Protein 5VJ4 (pdb70)

Sequence (540 aa):
EEALAYLNETVIDPKLIALLDDFGVSRSGRKAISYIQGNLTSDVIYDRLNKLGADVVIEKIIKPTVSLLKTKGEALKIIEDPTNEGVKTRLQNCKRYDGLVKGIGYDFFHGSIGTDRFAQAVVYYAPRFRKFKEIVKNPRVDDIYGWLDADDRATINEIGKIVINATYDKDKFNNVLNSVGVYYVVRIDIYRGVKIEHDEALNAITTVPDGVVKQDLQARLNRFKGEYYSNIRGTFKGFTDGLHFQITDGDKYRNYFIILKFDAQAARVAKEALAYLNETVIDPKLIALLDDFGVSRSGRKAISYIQGNLTSDVIYDRLNKLGADVVIEKIIKPTVSLLKTKGEALKIIEDPTNEGVKTRLQNCKRYDGLVKGIGYDFFHGSIGTDRFAQAVVYYAPRFRKFKEIVKNPRVDDIYGWLDADDRATINEIGKIVINATYDKDKFNNVLNSVGVYYVVRIDIYRGVKIEHDEALNAITTVPDGVVKQDLQARLNRFKGEYYSNIRGTFKGFTDGLHFQITDGDKYRNYFIILKFDAQAARVA

Nearest PDB structures (foldseek):
  5vj4-assembly1_B  TM=9.988E-01  e=1.035E-30  Borrelia turicatae 91E135
  7rkc-assembly1_B  TM=2.517E-01  e=3.441E-01  synthetic construct
  7unh-assembly1_A  TM=2.401E-01  e=4.662E-01  synthetic construct
  5fgl-assembly1_A  TM=1.934E-01  e=4.646E+00  Pseudomonas putida S16
  5vj4-assembly1_B  TM=1.004E+00  e=4.367E-34  Borrelia turicatae 91E135

Foldseek 3Di:
DVLCVVQPDFDDDDVLVVVCVVLVQDPLLRSLCRLLCPPPDSVLQCVQVVVPGNVLCVPQPRVLSSVLSSLLSVLVVLLPPPLLVVCNVVLVVCVLLSVVLNVLSVCDSVVVDDSVLNSVLNNLCSQLSNLSVVCSVPVVCLALVSRDDPVLVVLLVVLCVLADDPPRHPVLLRVLDSVLHNSQSVVSSLVVLLVVLLVLLVVLLVLQPPDDCSVVLVVLSVVLVVQQSVQQNVQSVCCSVVNDNHGTCRSVSSVSSNVSSVVSNVNSVVD/DPLPVQPFFDPDVLLVVVCVVLPDDSLQRSLLRQLCPPPDSVLSVVLPVVDHSVLCCVLPRVLSSLQSVLLSVLVVVLVPPVCVVCNVVSVVCVLLSVVLSVLSVCVSVPVDDSNLNSVLSNLCSVLSVLNVVCSVPVVCLAQCSRDDVVLVVLVVVLCVLADDDVHHPVLSSVLDSQVHNSQSVCSSLVVLLVVLLVLLVVLLVLADPDDCSVVLVVLSVVLVVQQSVQSNVQSVCCSVVNDNHHGCRSVSSVSSNVSSVVSNVNSVD

InterPro domains:
  IPR060833 Lipoprotein BTA121, duplicated domain [NF047534] (307-430)

Radius of gyration: 26.78 Å; Cα contacts (8 Å, |Δi|>4): 601; chains: 2; bounding box: 70×75×67 Å

Secondary structure (DSSP, 8-state):
--TTTT-------HHHHHHHHHHT--HHHHHHHHHHHTTS-HHHHHHHHHTT-HHHIIIIIIHHHHHHHHHHHHHHHHHHSGGGHHHHHHHH--HHHHHHHHHHHHHHHTTSS-HHHHHHHHGGGHHHHHTHHHHHHSTT---GGGT--HHHHHHHHHHHHHH--SSS-HHHHHHHHHHHHHHHHH--HHHHHHHHHHHHHHHHHHHSPSSTTHHHHHHHHHHHHHHHHHHHHHHHHHHHTTS-S----HHHHHHHHHHHHHHHHHHHHH-/---TT-------HHHHHHHHHHT--HHHHHHHHHHHTTS-HHHHHHHHHHS-HHHHIIIIIHHHHHHHHHHHHHHHHHHSGGGHHHHHHHH--HHHHHHHHHHHHHHHTTSS-HHHHHHHHGGGHHHHHHHHHHHHSTT---SGGG--HHHHHHHHHHHHHH--SSS-HHHHHHHHHHH-HHHHH--HHHHHHHHHHHHHHHHHHHSPSSTTHHHHHHHHHHHHHHHHHHHHHHHHHHHHTS-S----HHHHHHHHHHHHHHHHHHHH-

B-factor: mean 84.33, std 29.34, range [31.98, 243.47]

Solvent-accessible surface area: 25537 Å² total

Organism: Borrelia turicatae (strain 91E135) (NCBI:txid314724)

Structure (mmCIF, N/CA/C/O backbone):
data_5VJ4
#
_entry.id   5VJ4
#
_cell.length_a   102.055
_cell.length_b   102.055
_cell.length_c   183.211
_cell.angle_alpha   90.00
_cell.angle_beta   90.00
_cell.angle_gamma   120.00
#
_symmetry.space_group_name_H-M   'P 61'
#
loop_
_entity.id
_entity.type
_entity.pdbx_description
1 polymer 'Uncharacterized protein'
2 non-polymer 'SULFATE ION'
3 water water
#
loop_
_atom_site.group_PDB
_atom_site.id
_atom_site.type_symbol
_atom_site.label_atom_id
_atom_site.label_alt_id
_atom_site.label_comp_id
_atom_site.label_asym_id
_atom_site.label_entity_id
_atom_site.label_seq_id
_atom_site.pdbx_PDB_ins_code
_atom_site.Cartn_x
_atom_site.Cartn_y
_atom_site.Cartn_z
_atom_site.occupancy
_atom_site.B_iso_or_equiv
_atom_site.auth_seq_id
_atom_site.auth_comp_id
_atom_site.auth_asym_id
_atom_site.auth_atom_id
_atom_site.pdbx_PDB_model_num
ATOM 1 N N . GLU A 1 92 ? -13.818 14.889 36.331 1.00 81.00 162 GLU A N 1
ATOM 2 C CA . GLU A 1 92 ? -12.687 15.256 35.425 1.00 100.91 162 GLU A CA 1
ATOM 3 C C . GLU A 1 92 ? -11.331 15.264 36.113 1.00 111.79 162 GLU A C 1
ATOM 4 O O . GLU A 1 92 ? -11.096 16.028 37.066 1.00 107.57 162 GLU A O 1
ATOM 10 N N . GLU A 1 93 ? -10.439 14.407 35.620 1.00 133.83 163 GLU A N 1
ATOM 11 C CA . GLU A 1 93 ? -9.054 14.355 36.098 1.00 130.28 163 GLU A CA 1
ATOM 12 C C . GLU A 1 93 ? -8.258 15.588 35.654 1.00 144.77 163 GLU A C 1
ATOM 13 O O . GLU A 1 93 ? -7.321 15.993 36.343 1.00 119.60 163 GLU A O 1
ATOM 15 N N . ALA A 1 94 ? -8.635 16.180 34.517 1.00 131.54 164 ALA A N 1
ATOM 16 C CA . ALA A 1 94 ? -8.001 17.412 34.038 1.00 102.25 164 ALA A CA 1
ATOM 17 C C . ALA A 1 94 ? -8.284 18.610 34.94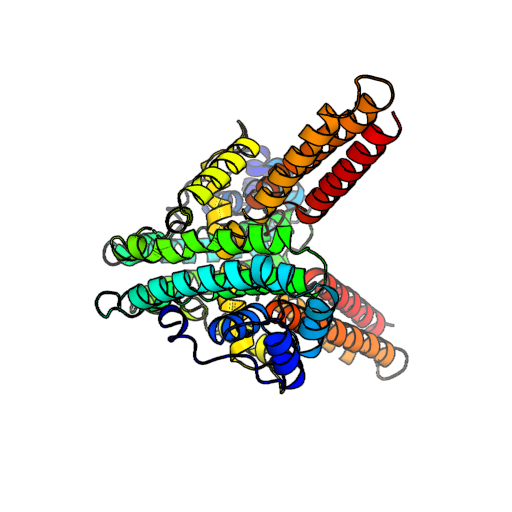4 1.00 111.37 164 ALA A C 1
ATOM 18 O O . ALA A 1 94 ? -7.435 19.500 35.065 1.00 93.32 164 ALA A O 1
ATOM 20 N N . LEU A 1 95 ? -9.456 18.623 35.586 1.00 91.86 165 LEU A N 1
ATOM 21 C CA . LEU A 1 95 ? -9.791 19.689 36.536 1.00 74.49 165 LEU A CA 1
ATOM 22 C C . LEU A 1 95 ? -9.427 19.407 37.981 1.00 73.08 165 LEU A C 1
ATOM 23 O O . LEU A 1 95 ? -9.716 20.217 38.852 1.00 76.78 165 LEU A O 1
ATOM 28 N N . ALA A 1 96 ? -8.765 18.274 38.212 1.00 88.39 166 ALA A N 1
ATOM 29 C CA . ALA A 1 96 ? -8.395 17.833 39.554 1.00 84.41 166 ALA A CA 1
ATOM 30 C C . ALA A 1 96 ? -7.402 18.744 40.283 1.00 67.30 166 ALA A C 1
ATOM 31 O O . ALA A 1 96 ? -7.331 18.749 41.515 1.00 92.06 166 ALA A O 1
ATOM 33 N N . TYR A 1 97 ? -6.660 19.540 39.535 1.00 76.49 167 TYR A N 1
ATOM 34 C CA . TYR A 1 97 ? -5.704 20.458 40.161 1.00 77.17 167 TYR A CA 1
ATOM 35 C C . TYR A 1 97 ? -6.388 21.671 40.817 1.00 77.77 167 TYR A C 1
ATOM 36 O O . TYR A 1 97 ? -5.709 22.465 41.505 1.00 63.59 167 TYR A O 1
ATOM 45 N N . LEU A 1 98 ? -7.707 21.812 40.616 1.00 63.24 168 LEU A N 1
ATOM 46 C CA . LEU A 1 98 ? -8.392 23.043 40.985 1.00 84.43 168 LEU A CA 1
ATOM 47 C C . LEU A 1 98 ? -8.721 23.262 42.469 1.00 108.64 168 LEU A C 1
ATOM 48 O O . LEU A 1 98 ? -8.408 24.329 43.027 1.00 115.10 168 LEU A O 1
ATOM 53 N N . ASN A 1 99 ? -9.356 22.276 43.097 1.00 98.79 169 ASN A N 1
ATOM 54 C CA . ASN A 1 99 ? -9.596 22.301 44.569 1.00 152.48 169 ASN A CA 1
ATOM 55 C C . ASN A 1 99 ? -10.491 23.453 45.073 1.00 114.69 169 ASN A C 1
ATOM 56 O O . ASN A 1 99 ? -10.458 23.801 46.251 1.00 127.10 169 ASN A O 1
ATOM 61 N N . GLU A 1 100 ? -11.284 24.033 44.176 1.00 90.08 170 GLU A N 1
ATOM 62 C CA . GLU A 1 100 ? -12.113 25.196 44.482 1.00 72.21 170 GLU A CA 1
ATOM 63 C C . GLU A 1 100 ? -13.299 25.268 43.564 1.00 65.98 170 GLU A C 1
ATOM 64 O O . GLU A 1 100 ? -13.161 25.213 42.339 1.00 77.30 170 GLU A O 1
ATOM 70 N N . THR A 1 101 ? -14.469 25.412 44.180 1.00 70.22 171 THR A N 1
ATOM 71 C CA . THR A 1 101 ? -15.759 25.251 43.514 1.00 67.61 171 THR A CA 1
ATOM 72 C C . THR A 1 101 ? -16.813 26.044 44.268 1.00 62.42 171 THR A C 1
ATOM 73 O O . THR A 1 101 ? -16.526 26.609 45.329 1.00 62.26 171 THR A O 1
ATOM 77 N N . VAL A 1 102 ? -18.025 26.072 43.729 1.00 53.71 172 VAL A N 1
ATOM 78 C CA . VAL A 1 102 ? -19.132 26.781 44.356 1.00 68.00 172 VAL A CA 1
ATOM 79 C C . VAL A 1 102 ? -19.409 26.280 45.778 1.00 82.01 172 VAL A C 1
ATOM 80 O O . VAL A 1 102 ? -19.403 25.069 46.015 1.00 85.12 172 VAL A O 1
ATOM 84 N N . ILE A 1 103 ? -19.631 27.206 46.711 1.00 73.97 173 ILE A N 1
ATOM 85 C CA . ILE A 1 103 ? -20.065 26.829 48.049 1.00 58.07 173 ILE A CA 1
ATOM 86 C C . ILE A 1 103 ? -21.529 27.112 48.251 1.00 59.02 173 ILE A C 1
ATOM 87 O O . ILE A 1 103 ? -22.239 26.277 48.807 1.00 62.74 173 ILE A O 1
ATOM 92 N N . ASP A 1 104 ? -21.963 28.291 47.832 1.00 54.04 174 ASP A N 1
ATOM 93 C CA . ASP A 1 104 ? -23.353 28.714 48.003 1.00 65.31 174 ASP A CA 1
ATOM 94 C C . ASP A 1 104 ? -24.352 27.682 47.529 1.00 67.85 174 ASP A C 1
ATOM 95 O O . ASP A 1 104 ? -24.412 27.366 46.347 1.00 87.69 174 ASP A O 1
ATOM 100 N N . PRO A 1 105 ? -25.143 27.169 48.471 1.00 75.29 175 PRO A N 1
ATOM 101 C CA . PRO A 1 105 ? -26.072 26.058 48.291 1.00 77.97 175 PRO A CA 1
ATOM 102 C C . PRO A 1 105 ? -27.204 26.333 47.324 1.00 60.66 175 PRO A C 1
ATOM 103 O O . PRO A 1 105 ? -27.520 25.429 46.573 1.00 69.27 175 PRO A O 1
ATOM 107 N N . LYS A 1 106 ? -27.800 27.523 47.305 1.00 50.55 176 LYS A N 1
ATOM 108 C CA . LYS A 1 106 ? -28.869 27.742 46.309 1.00 67.25 176 LYS A CA 1
ATOM 109 C C . LYS A 1 106 ? -28.315 27.674 44.892 1.00 67.81 176 LYS A C 1
ATOM 110 O O . LYS A 1 106 ? -28.965 27.120 44.006 1.00 66.11 176 LYS A O 1
ATOM 116 N N . LEU A 1 107 ? -27.107 28.206 44.705 1.00 78.43 177 LEU A N 1
ATOM 117 C CA . LEU A 1 107 ? -26.447 28.139 43.410 1.00 76.89 177 LEU A CA 1
ATOM 118 C C . LEU A 1 107 ? -26.144 26.710 43.020 1.00 73.43 177 LEU A C 1
ATOM 119 O O . LEU A 1 107 ? -26.334 26.329 41.875 1.00 80.08 177 LEU A O 1
ATOM 124 N N . ILE A 1 108 ? -25.675 25.921 43.973 1.00 49.97 178 ILE A N 1
ATOM 125 C CA . ILE A 1 108 ? -25.423 24.548 43.687 1.00 43.03 178 ILE A CA 1
ATOM 126 C C . ILE A 1 108 ? -26.724 23.859 43.269 1.00 65.80 178 ILE A C 1
ATOM 127 O O . ILE A 1 108 ? -26.731 23.004 42.397 1.00 64.44 178 ILE A O 1
ATOM 132 N N . ALA A 1 109 ? -27.826 24.228 43.900 1.00 58.23 179 ALA A N 1
ATOM 133 C CA . ALA A 1 109 ? -29.072 23.584 43.596 1.00 51.68 179 ALA A CA 1
ATOM 134 C C . ALA A 1 109 ? -29.441 23.849 42.149 1.00 60.95 179 ALA A C 1
ATOM 135 O O . ALA A 1 109 ? -29.773 22.913 41.411 1.00 52.96 179 ALA A O 1
ATOM 137 N N . LEU A 1 110 ? -29.328 25.108 41.736 1.00 55.59 180 LEU A N 1
ATOM 138 C CA . LEU A 1 110 ? -29.583 25.481 40.347 1.00 63.28 180 LEU A CA 1
ATOM 139 C C . LEU A 1 110 ? -28.666 24.733 39.354 1.00 68.40 180 LEU A C 1
ATOM 140 O O . LEU A 1 110 ? -29.136 24.216 38.337 1.00 56.07 180 LEU A O 1
ATOM 145 N N . LEU A 1 111 ? -27.377 24.641 39.666 1.00 53.48 181 LEU A N 1
ATOM 146 C CA . LEU A 1 111 ? -26.470 23.919 38.782 1.00 57.58 181 LEU A CA 1
ATOM 147 C C . LEU A 1 111 ? -26.839 22.450 38.666 1.00 61.32 181 LEU A C 1
ATOM 148 O O . LEU A 1 111 ? -26.726 21.881 37.581 1.00 78.68 181 LEU A O 1
ATOM 153 N N . ASP A 1 112 ? -27.306 21.856 39.769 1.00 78.97 182 ASP A N 1
ATOM 154 C CA . ASP A 1 112 ? -27.789 20.463 39.786 1.00 67.25 182 ASP A CA 1
ATOM 155 C C . ASP A 1 112 ? -29.038 20.322 38.925 1.00 58.17 182 ASP A C 1
ATOM 156 O O . ASP A 1 112 ? -29.128 19.420 38.095 1.00 65.78 182 ASP A O 1
ATOM 161 N N . ASP A 1 113 ? -29.965 21.259 39.081 1.00 51.82 183 ASP A N 1
ATOM 162 C CA . ASP A 1 113 ? -31.134 21.355 38.201 1.00 55.42 183 ASP A CA 1
ATOM 163 C C . ASP A 1 113 ? -30.761 21.432 36.714 1.00 66.14 183 ASP A C 1
ATOM 164 O O . ASP A 1 113 ? -31.572 21.105 35.870 1.00 78.75 183 ASP A O 1
ATOM 169 N N . PHE A 1 114 ? -29.540 21.872 36.407 1.00 83.63 184 PHE A N 1
ATOM 170 C CA . PHE A 1 114 ? -29.082 22.061 35.016 1.00 71.28 184 PHE A CA 1
ATOM 171 C C . PHE A 1 114 ? -28.273 20.894 34.454 1.00 68.52 184 PHE A C 1
ATOM 172 O O . PHE A 1 114 ? -28.088 20.766 33.236 1.00 71.86 184 PHE A O 1
ATOM 180 N N . GLY A 1 115 ? -27.796 20.037 35.337 1.00 55.82 185 GLY A N 1
ATOM 181 C CA . GLY A 1 115 ? -26.964 18.924 34.919 1.00 55.41 185 GLY A CA 1
ATOM 182 C C . GLY A 1 115 ? -25.498 19.256 34.956 1.00 60.12 185 GLY A C 1
ATOM 183 O O . GLY A 1 115 ? -24.727 18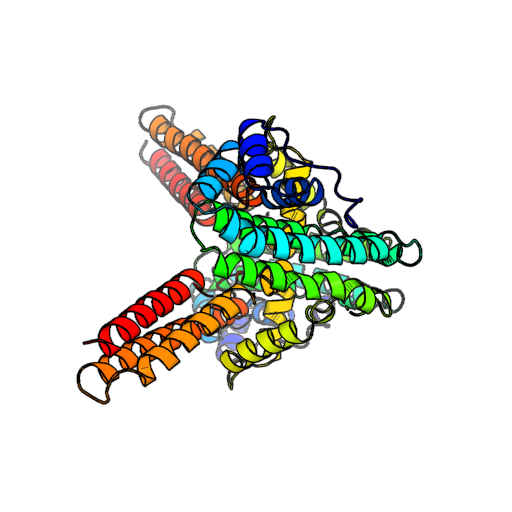.540 34.365 1.00 82.97 185 GLY A O 1
ATOM 184 N N . VAL A 1 116 ? -25.095 20.328 35.638 1.00 49.64 186 VAL A N 1
ATOM 185 C CA . VAL A 1 116 ? -23.691 20.669 35.636 1.00 66.87 186 VAL A CA 1
ATOM 186 C C . VAL A 1 116 ? -22.956 19.656 36.527 1.00 55.83 186 VAL A C 1
ATOM 187 O O . VAL A 1 116 ? -23.336 19.448 37.671 1.00 70.52 186 VAL A O 1
ATOM 189 N N . SER A 1 117 ? -21.958 19.000 35.931 1.00 49.54 187 SER A N 1
ATOM 190 C CA . SER A 1 117 ? -20.929 18.159 36.579 1.00 55.78 187 SER A CA 1
ATOM 191 C C . SER A 1 117 ? -20.132 18.849 37.686 1.00 70.74 187 SER A C 1
ATOM 192 O O . SER A 1 117 ? -20.347 20.038 37.961 1.00 99.92 187 SER A O 1
ATOM 195 N N . ARG A 1 118 ? -19.186 18.108 38.275 1.00 72.08 188 ARG A N 1
ATOM 196 C CA . ARG A 1 118 ? -18.304 18.633 39.338 1.00 102.46 188 ARG A CA 1
ATOM 197 C C . ARG A 1 118 ? -17.401 19.659 38.719 1.00 79.36 188 ARG A C 1
ATOM 198 O O . ARG A 1 118 ? -17.280 20.770 39.224 1.00 96.58 188 ARG A O 1
ATOM 206 N N . SER A 1 119 ? -16.794 19.272 37.603 1.00 74.14 189 SER A N 1
ATOM 207 C CA . SER A 1 119 ? -15.887 20.122 36.862 1.00 84.73 189 SER A CA 1
ATOM 208 C C . SER A 1 119 ? -16.594 21.420 36.455 1.00 85.66 189 SER A C 1
ATOM 209 O O . SER A 1 119 ? -16.066 22.507 36.665 1.00 78.77 189 SER A O 1
ATOM 212 N N . GLY A 1 120 ? -17.809 21.298 35.928 1.00 68.94 190 GLY A N 1
ATOM 213 C CA . GLY A 1 120 ? -18.642 22.466 35.611 1.00 65.20 190 GLY A CA 1
ATOM 214 C C . GLY A 1 120 ? -18.833 23.412 36.775 1.00 57.01 190 GLY A C 1
ATOM 215 O O . GLY A 1 120 ? -18.838 24.613 36.593 1.00 85.37 190 GLY A O 1
ATOM 216 N N . ARG A 1 121 ? -18.994 22.862 37.976 1.00 77.68 191 ARG A N 1
ATOM 217 C CA . ARG A 1 121 ? -19.090 23.667 39.189 1.00 58.32 191 ARG A CA 1
ATOM 218 C C . ARG A 1 121 ? -17.791 24.412 39.366 1.00 59.82 191 ARG A C 1
ATOM 219 O O . ARG A 1 121 ? -17.793 25.629 39.602 1.00 72.90 191 ARG A O 1
ATOM 227 N N . LYS A 1 122 ? -16.683 23.687 39.222 1.00 49.44 192 LYS A N 1
ATOM 228 C CA . LYS A 1 122 ? -15.358 24.267 39.396 1.00 52.57 192 LYS A CA 1
ATOM 229 C C . LYS A 1 122 ? -15.127 25.432 38.407 1.00 61.71 192 LYS A C 1
ATOM 230 O O . LYS A 1 122 ? -14.510 26.434 38.768 1.00 71.32 192 LYS A O 1
ATOM 236 N N . ALA A 1 123 ? -15.635 25.288 37.179 1.00 42.01 193 ALA A N 1
ATOM 237 C CA . ALA A 1 123 ? -15.532 26.318 36.156 1.00 55.93 193 ALA A CA 1
ATOM 238 C C . ALA A 1 123 ? -16.304 27.560 36.553 1.00 61.71 193 ALA A C 1
ATOM 239 O O . ALA A 1 123 ? -15.761 28.666 36.556 1.00 79.16 193 ALA A O 1
ATOM 241 N N . ILE A 1 124 ? -17.576 27.378 36.875 1.00 56.90 194 ILE A N 1
ATOM 242 C CA . ILE A 1 124 ? -18.404 28.480 37.345 1.00 56.67 194 ILE A CA 1
ATOM 243 C C . ILE A 1 124 ? -17.716 29.215 38.507 1.00 58.51 194 ILE A C 1
ATOM 244 O O . ILE A 1 124 ? -17.650 30.431 38.514 1.00 56.73 194 ILE A O 1
ATOM 249 N N . SER A 1 125 ? -17.138 28.478 39.443 1.00 50.43 195 SER A N 1
ATOM 250 C CA . SER A 1 125 ? -16.433 29.127 40.512 1.00 49.07 195 SER A CA 1
ATOM 251 C C . SER A 1 125 ? -15.269 29.965 39.982 1.00 58.93 195 SER A C 1
ATOM 252 O O . SER A 1 125 ? -15.014 31.072 40.469 1.00 79.94 195 SER A O 1
ATOM 255 N N . TYR A 1 126 ? -14.581 29.440 38.979 1.00 59.87 196 TYR A N 1
ATOM 256 C CA . TYR A 1 126 ? -13.482 30.162 38.334 1.00 60.61 196 TYR A CA 1
ATOM 257 C C . TYR A 1 126 ? -13.919 31.497 37.702 1.00 58.26 196 TYR A C 1
ATOM 258 O O . TYR A 1 126 ? -13.484 32.542 38.175 1.00 57.78 196 TYR A O 1
ATOM 267 N N . ILE A 1 127 ? -14.781 31.477 36.677 1.00 40.14 197 ILE A N 1
ATOM 268 C CA . ILE A 1 127 ? -15.204 32.733 36.086 1.00 53.03 197 ILE A CA 1
ATOM 269 C C . ILE A 1 127 ? -15.970 33.622 37.046 1.00 61.67 197 ILE A C 1
ATOM 270 O O . ILE A 1 127 ? -16.226 34.783 36.741 1.00 73.16 197 ILE A O 1
ATOM 275 N N . GLN A 1 128 ? -16.323 33.089 38.206 1.00 60.29 198 GLN A N 1
ATOM 276 C CA . GLN A 1 128 ? -17.054 33.884 39.182 1.00 68.52 198 GLN A CA 1
ATOM 277 C C . GLN A 1 128 ? -16.202 35.054 39.683 1.00 65.22 198 GLN A C 1
ATOM 278 O O . GLN A 1 128 ? -16.710 36.147 39.909 1.00 56.24 198 GLN A O 1
ATOM 284 N N . GLY A 1 129 ? -14.905 34.798 39.855 1.00 55.37 199 GLY A N 1
ATOM 285 C CA . GLY A 1 129 ? -13.968 35.760 40.408 1.00 51.37 199 GLY A CA 1
ATOM 286 C C . GLY A 1 129 ? -14.379 36.248 41.775 1.00 52.82 199 GLY A C 1
ATOM 287 O O . GLY A 1 129 ? -14.490 35.463 42.698 1.00 94.37 199 GLY A O 1
ATOM 288 N N . ASN A 1 130 ? -14.599 37.552 41.890 1.00 57.19 200 ASN A N 1
ATOM 289 C CA . ASN A 1 130 ? -14.946 38.188 43.158 1.00 56.54 200 ASN A CA 1
ATOM 290 C C . ASN A 1 130 ? -16.381 38.657 43.166 1.00 57.70 200 ASN A C 1
ATOM 291 O O . ASN A 1 130 ? -16.815 39.354 44.102 1.00 68.10 200 ASN A O 1
ATOM 296 N N . LEU A 1 131 ? -17.122 38.286 42.118 1.00 53.86 201 LEU A N 1
ATOM 297 C CA . LEU A 1 131 ? -18.553 38.535 42.089 1.00 64.83 201 LEU A CA 1
ATOM 298 C C . LEU A 1 131 ? -19.211 37.655 43.151 1.00 69.87 201 LEU A C 1
ATOM 299 O O . LEU A 1 131 ? -18.629 36.646 43.580 1.00 61.75 201 LEU A O 1
ATOM 304 N N . THR A 1 132 ? -20.401 38.032 43.591 1.00 79.41 202 THR A N 1
ATOM 305 C CA . THR A 1 132 ? -21.097 37.255 44.623 1.00 74.15 202 THR A CA 1
ATOM 306 C C . THR A 1 132 ? -22.022 36.261 43.974 1.00 78.62 202 THR A C 1
ATOM 307 O O . THR A 1 132 ? -22.539 36.510 42.878 1.00 92.53 202 THR A O 1
ATOM 311 N N . SER A 1 133 ? -22.255 35.151 44.673 1.00 69.59 203 SER A N 1
ATOM 312 C CA . SER A 1 133 ? -23.099 34.074 44.170 1.00 50.42 203 SER A CA 1
ATOM 313 C C . SER A 1 133 ? -24.434 34.588 43.708 1.00 61.88 203 SER A C 1
ATOM 314 O O . SER A 1 133 ? -24.959 34.076 42.738 1.00 66.82 203 SER A O 1
ATOM 317 N N . ASP A 1 134 ? -24.970 35.606 44.383 1.00 73.16 204 ASP A N 1
ATOM 318 C CA . ASP A 1 134 ? -26.236 36.199 44.002 1.00 68.16 204 ASP A CA 1
ATOM 319 C C . ASP A 1 134 ? -26.183 36.661 42.531 1.00 83.96 204 ASP A C 1
ATOM 320 O O . ASP A 1 134 ? -27.094 36.358 41.721 1.00 66.83 204 ASP A O 1
ATOM 322 N N . VAL A 1 135 ? -25.091 37.333 42.175 1.00 76.82 205 VAL A N 1
ATOM 323 C CA . VAL A 1 135 ? -24.942 37.894 40.824 1.00 87.52 205 VAL A CA 1
ATOM 324 C C . VAL A 1 135 ? -24.944 36.803 39.733 1.00 91.75 205 VAL A C 1
ATOM 325 O O . VAL A 1 135 ? -25.691 36.889 38.739 1.00 64.25 205 VAL A O 1
ATOM 329 N N . ILE A 1 136 ? -24.129 35.768 39.929 1.00 69.36 206 ILE A N 1
ATOM 330 C CA . ILE A 1 136 ? -24.029 34.737 38.905 1.00 67.88 206 ILE A CA 1
ATOM 331 C C . ILE A 1 136 ? -25.259 33.833 38.886 1.00 66.55 206 ILE A C 1
ATOM 332 O O . ILE A 1 136 ? -25.641 33.306 37.835 1.00 73.22 206 ILE A O 1
ATOM 337 N N . TYR A 1 137 ? -25.905 33.690 40.045 1.00 83.41 207 TYR A N 1
ATOM 338 C CA . TYR A 1 137 ? -27.223 33.025 40.126 1.00 65.05 207 TYR A CA 1
ATOM 339 C C . TYR A 1 137 ? -28.247 33.788 39.286 1.00 83.95 207 TYR A C 1
ATOM 340 O O . TYR A 1 137 ? -28.932 33.188 38.442 1.00 55.04 207 TYR A O 1
ATOM 349 N N . ASP A 1 138 ? -28.343 35.104 39.530 1.00 63.68 208 ASP A N 1
ATOM 350 C CA . ASP A 1 138 ? -29.282 35.938 38.785 1.00 71.41 208 ASP A CA 1
ATOM 351 C C . ASP A 1 138 ? -29.087 35.786 37.292 1.00 75.82 208 ASP A C 1
ATOM 352 O O . ASP A 1 138 ? -30.073 35.661 36.563 1.00 85.93 208 ASP A O 1
ATOM 357 N N . ARG A 1 139 ? -27.824 35.754 36.847 1.00 75.41 209 ARG A N 1
ATOM 358 C CA . ARG A 1 139 ? -27.545 35.654 35.426 1.00 59.01 209 ARG A CA 1
ATOM 359 C C . ARG A 1 139 ? -27.940 34.292 34.922 1.00 69.09 209 ARG A C 1
ATOM 360 O O . ARG A 1 139 ? -28.768 34.202 34.008 1.00 62.54 209 ARG A O 1
ATOM 368 N N . LEU A 1 140 ? -27.386 33.238 35.535 1.00 60.96 210 LEU A N 1
ATOM 369 C CA . LEU A 1 140 ? -27.562 31.878 34.994 1.00 57.28 210 LEU A CA 1
ATOM 370 C C . LEU A 1 140 ? -29.021 31.420 34.958 1.00 67.72 210 LEU A C 1
ATOM 371 O O . LEU A 1 140 ? -29.433 30.629 34.108 1.00 77.28 210 LEU A O 1
ATOM 376 N N . ASN A 1 141 ? -29.806 31.954 35.876 1.00 67.90 211 ASN A N 1
ATOM 377 C CA . ASN A 1 141 ? -31.161 31.527 36.055 1.00 68.20 211 ASN A CA 1
ATOM 378 C C . ASN A 1 141 ? -32.006 31.847 34.833 1.00 69.46 211 ASN A C 1
ATOM 379 O O . ASN A 1 141 ? -32.663 30.959 34.285 1.00 81.84 211 ASN A O 1
ATOM 384 N N . LYS A 1 142 ? -31.930 33.100 34.393 1.00 62.26 212 LYS A N 1
ATOM 385 C CA . LYS A 1 142 ? -32.702 33.591 33.265 1.00 65.53 212 LYS A CA 1
ATOM 386 C C . LYS A 1 142 ? -32.331 32.988 31.897 1.00 63.32 212 LYS A C 1
ATOM 387 O O . LYS A 1 142 ? -32.929 33.385 30.902 1.00 72.57 212 LYS A O 1
ATOM 393 N N . LEU A 1 143 ? -31.393 32.028 31.852 1.00 57.63 213 LEU A N 1
ATOM 394 C CA . LEU A 1 143 ? -30.820 31.536 30.601 1.00 64.84 213 LEU A CA 1
ATOM 395 C C . LEU A 1 143 ? -31.107 30.092 30.186 1.00 77.77 213 LEU A C 1
ATOM 396 O O . LEU A 1 143 ? -31.155 29.771 28.977 1.00 94.53 213 LEU A O 1
ATOM 401 N N . GLY A 1 144 ? -31.220 29.199 31.152 1.00 54.92 214 GLY A N 1
ATOM 402 C CA . GLY A 1 144 ? -31.563 27.842 30.790 1.00 68.50 214 GLY A CA 1
ATOM 403 C C . GLY A 1 144 ? -30.389 26.949 30.504 1.00 73.44 214 GLY A C 1
ATOM 404 O O . GLY A 1 144 ? -29.435 27.353 29.850 1.00 98.14 214 GLY A O 1
ATOM 405 N N . ALA A 1 145 ? -30.503 25.713 30.991 1.00 60.93 215 ALA A N 1
ATOM 406 C CA . ALA A 1 145 ? -29.430 24.732 31.003 1.00 69.67 215 ALA A CA 1
ATOM 407 C C . ALA A 1 145 ? -28.750 24.482 29.660 1.00 79.12 215 ALA A C 1
ATOM 408 O O . ALA A 1 145 ? -27.526 24.305 29.623 1.00 72.64 215 ALA A O 1
ATOM 410 N N . ASP A 1 146 ? -29.529 24.473 28.577 1.00 78.98 216 ASP A N 1
ATOM 411 C CA . ASP A 1 146 ? -28.975 24.202 27.260 1.00 86.21 216 ASP A CA 1
ATOM 412 C C . ASP A 1 146 ? -27.837 25.212 26.976 1.00 84.32 216 ASP A C 1
ATOM 413 O O . ASP A 1 146 ? -26.678 24.829 26.721 1.00 62.52 216 ASP A O 1
ATOM 415 N N . VAL A 1 147 ? -28.171 26.493 27.093 1.00 60.30 217 VAL A N 1
ATOM 416 C CA . VAL A 1 147 ? -27.237 27.574 26.793 1.00 48.25 217 VAL A CA 1
ATOM 417 C C . VAL A 1 147 ? -26.076 27.579 27.787 1.00 58.38 217 VAL A C 1
ATOM 418 O O . VAL A 1 147 ? -24.916 27.551 27.400 1.00 60.30 217 VAL A O 1
ATOM 422 N N . VAL A 1 148 ? -26.383 27.561 29.071 1.00 62.70 218 VAL A N 1
ATOM 423 C CA . VAL A 1 148 ? -25.336 27.591 30.078 1.00 48.04 218 VAL A CA 1
ATOM 424 C C . VAL A 1 148 ? -24.287 26.502 29.849 1.00 55.84 218 VAL A C 1
ATOM 425 O O . VAL A 1 148 ? -23.086 26.790 29.806 1.00 51.77 218 VAL A O 1
ATOM 429 N N . ILE A 1 149 ? -24.736 25.268 29.662 1.00 60.40 219 ILE A N 1
ATOM 430 C CA . ILE A 1 149 ? -23.801 24.164 29.478 1.00 64.14 219 ILE A CA 1
ATOM 431 C C . ILE A 1 149 ? -22.960 24.359 28.213 1.00 71.84 219 ILE A C 1
ATOM 432 O O . ILE A 1 149 ? -21.748 24.116 28.220 1.00 67.01 219 ILE A O 1
ATOM 437 N N . GLU A 1 150 ? -23.588 24.804 27.131 1.00 64.63 220 GLU A N 1
ATOM 438 C CA . GLU A 1 150 ? -22.863 24.821 25.876 1.00 67.77 220 GLU A CA 1
ATOM 439 C C . GLU A 1 150 ? -21.974 26.047 25.680 1.00 64.52 220 GLU A C 1
ATOM 440 O O . GLU A 1 150 ? -20.871 25.923 25.185 1.00 72.76 220 GLU A O 1
ATOM 446 N N . LYS A 1 151 ? -22.440 27.213 26.110 1.00 66.87 221 LYS A N 1
ATOM 447 C CA . LYS A 1 151 ? -21.729 28.471 25.898 1.00 55.50 221 LYS A CA 1
ATOM 448 C C . LYS A 1 151 ? -20.937 28.953 27.084 1.00 58.28 221 LYS A C 1
ATOM 449 O O . LYS A 1 151 ? -19.984 29.695 26.908 1.00 67.36 221 LYS A O 1
ATOM 455 N N . ILE A 1 152 ? -21.325 28.558 28.295 1.00 56.53 222 ILE A N 1
ATOM 456 C CA . ILE A 1 152 ? -20.548 28.954 29.454 1.00 44.00 222 ILE A CA 1
ATOM 457 C C . ILE A 1 152 ? -19.645 27.844 29.941 1.00 52.51 222 ILE A C 1
ATOM 458 O O . ILE A 1 152 ? -18.416 28.018 30.024 1.00 59.68 222 ILE A O 1
ATOM 463 N N . ILE A 1 153 ? -20.236 26.694 30.221 1.00 45.95 223 ILE A N 1
ATOM 464 C CA . ILE A 1 153 ? -19.493 25.678 30.955 1.00 57.42 223 ILE A CA 1
ATOM 465 C C . ILE A 1 153 ? -18.474 24.938 30.072 1.00 64.64 223 ILE A C 1
ATOM 466 O O . ILE A 1 153 ? -17.295 24.877 30.410 1.00 66.34 223 ILE A O 1
ATOM 471 N N . LYS A 1 154 ? -18.921 24.418 28.933 1.00 66.17 224 LYS A N 1
ATOM 472 C CA . LYS A 1 154 ? -18.027 23.687 28.019 1.00 69.02 224 LYS A CA 1
ATOM 473 C C . LYS A 1 154 ? -16.771 24.485 27.640 1.00 71.02 224 LYS A C 1
ATOM 474 O O . LYS A 1 154 ? -15.656 23.971 27.859 1.00 74.55 224 LYS A O 1
ATOM 480 N N . PRO A 1 155 ? -16.929 25.746 27.148 1.00 55.04 225 PRO A N 1
ATOM 481 C CA . PRO A 1 155 ? -15.723 26.547 26.832 1.00 56.60 225 PRO A CA 1
ATOM 482 C C . PRO A 1 155 ? -14.819 26.761 28.028 1.00 62.03 225 PRO A C 1
ATOM 483 O O . PRO A 1 155 ? -13.597 26.575 27.909 1.00 65.99 225 PRO A O 1
ATOM 487 N N . THR A 1 156 ? -15.404 27.098 29.179 1.00 54.26 226 THR A N 1
ATOM 488 C CA . THR A 1 156 ? -14.583 27.340 30.360 1.00 49.50 226 THR A CA 1
ATOM 489 C C . THR A 1 156 ? -13.826 26.089 30.753 1.00 57.67 226 THR A C 1
ATOM 490 O O . THR A 1 156 ? -12.625 26.141 31.090 1.00 51.71 226 THR A O 1
ATOM 494 N N . VAL A 1 157 ? -14.517 24.954 30.689 1.00 61.13 227 VAL A N 1
ATOM 495 C CA . VAL A 1 157 ? -13.931 23.710 31.177 1.00 62.64 227 VAL A CA 1
ATOM 496 C C . VAL A 1 157 ? -12.778 23.304 30.282 1.00 56.88 227 VAL A C 1
ATOM 497 O O . VAL A 1 157 ? -11.717 22.901 30.777 1.00 56.90 227 VAL A O 1
ATOM 501 N N . SER A 1 158 ? -12.978 23.449 28.973 1.00 64.27 228 SER A N 1
ATOM 502 C CA . SER A 1 158 ? -11.894 23.256 28.017 1.00 59.70 228 SER A CA 1
ATOM 503 C C . SER A 1 158 ? -10.694 24.171 28.373 1.00 71.43 228 SER A C 1
ATOM 504 O O . SER A 1 158 ? -9.536 23.716 28.528 1.00 62.96 228 SER A O 1
ATOM 507 N N . LEU A 1 159 ? -10.980 25.454 28.549 1.00 59.89 229 LEU A N 1
ATOM 508 C CA . LEU A 1 159 ? -9.940 26.371 28.976 1.00 60.97 229 LEU A CA 1
ATOM 509 C C . LEU A 1 159 ? -9.190 25.905 30.230 1.00 59.88 229 LEU A C 1
ATOM 510 O O . LEU A 1 159 ? -7.963 26.019 30.304 1.00 61.21 229 LEU A O 1
ATOM 515 N N . LEU A 1 160 ? -9.917 25.379 31.208 1.00 58.41 230 LEU A N 1
ATOM 516 C CA . LEU A 1 160 ? -9.270 24.996 32.444 1.00 49.23 230 LEU A CA 1
ATOM 517 C C . LEU A 1 160 ? -8.407 23.766 32.254 1.00 63.77 230 LEU A C 1
ATOM 518 O O . LEU A 1 160 ? -7.339 23.669 32.886 1.00 58.11 230 LEU A O 1
ATOM 523 N N . LYS A 1 161 ? -8.839 22.855 31.360 1.00 64.21 231 LYS A N 1
ATOM 524 C CA . LYS A 1 161 ? -8.040 21.651 31.036 1.00 67.73 231 LYS A CA 1
ATOM 525 C C . LYS A 1 161 ? -6.694 22.115 30.490 1.00 62.23 231 LYS A C 1
ATOM 526 O O . LYS A 1 161 ? -5.625 21.667 30.971 1.00 70.90 231 LYS A O 1
ATOM 528 N N . THR A 1 162 ? -6.752 23.064 29.544 1.00 54.79 232 THR A N 1
ATOM 529 C CA . THR A 1 162 ? -5.541 23.652 28.968 1.00 57.23 232 THR A CA 1
ATOM 530 C C . THR A 1 162 ? -4.667 24.278 30.047 1.00 56.37 232 THR A C 1
ATOM 531 O O . THR A 1 162 ? -3.475 23.975 30.133 1.00 62.57 232 THR A O 1
ATOM 535 N N . LYS A 1 163 ? -5.270 25.128 30.875 1.00 47.50 233 LYS A N 1
ATOM 536 C CA . LYS A 1 163 ? -4.545 25.769 31.973 1.00 54.74 233 LYS A CA 1
ATOM 537 C C . LYS A 1 163 ? -3.857 24.750 32.896 1.00 70.38 233 LYS A C 1
ATOM 538 O O . LYS A 1 163 ? -2.783 25.025 33.474 1.00 68.57 233 LYS A O 1
ATOM 544 N N . GLY A 1 164 ? -4.466 23.571 33.004 1.00 68.56 234 GLY A N 1
ATOM 545 C CA . GLY A 1 164 ? -3.905 22.484 33.810 1.00 80.21 234 GLY A CA 1
ATOM 546 C C . GLY A 1 164 ? -2.639 21.889 33.221 1.00 87.61 234 GLY A C 1
ATOM 547 O O . GLY A 1 164 ? -1.646 21.670 33.945 1.00 85.47 234 GLY A O 1
ATOM 548 N N . GLU A 1 165 ? -2.681 21.613 31.913 1.00 64.69 235 GLU A N 1
ATOM 549 C CA . GLU A 1 165 ? -1.478 21.212 31.172 1.00 60.59 235 GLU A CA 1
ATOM 550 C C . GLU A 1 165 ? -0.370 22.226 31.407 1.00 75.01 235 GLU A C 1
ATOM 551 O O . GLU A 1 165 ? 0.738 21.881 31.857 1.00 85.48 235 GLU A O 1
ATOM 557 N N . ALA A 1 166 ? -0.700 23.490 31.146 1.00 59.20 236 ALA A N 1
ATOM 558 C CA . ALA A 1 166 ? 0.241 24.567 31.313 1.00 58.73 236 ALA A CA 1
ATOM 559 C C . ALA A 1 166 ? 0.823 24.554 32.732 1.00 72.37 236 ALA A C 1
ATOM 560 O O . ALA A 1 166 ? 2.022 24.784 32.936 1.00 66.65 236 ALA A O 1
ATOM 562 N N . LEU A 1 167 ? -0.015 24.252 33.715 1.00 76.32 237 LEU A N 1
ATOM 563 C CA . LEU A 1 167 ? 0.490 24.191 35.068 1.00 67.94 237 LEU A CA 1
ATOM 564 C C . LEU A 1 167 ? 1.531 23.085 35.245 1.00 78.77 237 LEU A C 1
ATOM 565 O O . LEU A 1 167 ? 2.565 23.317 35.882 1.00 74.57 237 LEU A O 1
ATOM 570 N N . LYS A 1 168 ? 1.271 21.903 34.671 1.00 81.73 238 LYS A N 1
ATOM 571 C CA . LYS A 1 168 ? 2.243 20.798 34.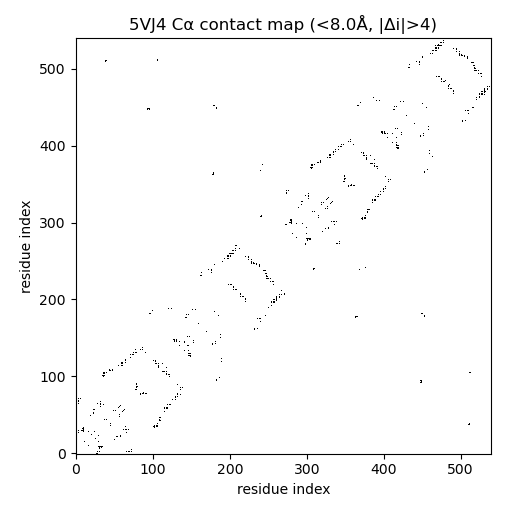717 1.00 67.87 238 LYS A CA 1
ATOM 572 C C . LYS A 1 168 ? 3.599 21.229 34.161 1.00 82.74 238 LYS A C 1
ATOM 573 O O . LYS A 1 168 ? 4.641 20.932 34.750 1.00 91.73 238 LYS A O 1
ATOM 579 N N . ILE A 1 169 ? 3.587 21.954 33.049 1.00 77.17 239 ILE A N 1
ATOM 580 C CA . ILE A 1 169 ? 4.836 22.504 32.520 1.00 76.32 239 ILE A CA 1
ATOM 581 C C . ILE A 1 169 ? 5.517 23.478 33.525 1.00 61.37 239 ILE A C 1
ATOM 582 O O . ILE A 1 169 ? 6.726 23.438 33.720 1.00 70.05 239 ILE A O 1
ATOM 587 N N . ILE A 1 170 ? 4.732 24.322 34.181 1.00 67.47 240 ILE A N 1
ATOM 588 C CA . ILE A 1 170 ? 5.275 25.261 35.175 1.00 82.76 240 ILE A CA 1
ATOM 589 C C . ILE A 1 170 ? 5.951 24.524 36.332 1.00 72.28 240 ILE A C 1
ATOM 590 O O . ILE A 1 170 ? 7.032 24.900 36.750 1.00 75.11 240 ILE A O 1
ATOM 595 N N . GLU A 1 171 ? 5.297 23.495 36.859 1.00 83.57 241 GLU A N 1
ATOM 596 C CA . GLU A 1 171 ? 5.780 22.846 38.075 1.00 93.67 241 GLU A CA 1
ATOM 597 C C . GLU A 1 171 ? 6.847 21.800 37.869 1.00 91.72 241 GLU A C 1
ATOM 598 O O . GLU A 1 171 ? 7.453 21.353 38.845 1.00 101.89 241 GLU A O 1
ATOM 604 N N . ASP A 1 172 ? 7.093 21.425 36.614 1.00 85.98 242 ASP A N 1
ATOM 605 C CA . ASP A 1 172 ? 8.227 20.558 36.296 1.00 89.85 242 ASP A CA 1
ATOM 606 C C . ASP A 1 172 ? 9.502 21.155 36.883 1.00 98.71 242 ASP A C 1
ATOM 607 O O . ASP A 1 172 ? 9.780 22.339 36.660 1.00 89.82 242 ASP A O 1
ATOM 612 N N . PRO A 1 173 ? 10.266 20.341 37.648 1.00 96.91 243 PRO A N 1
ATOM 613 C CA . PRO A 1 173 ? 11.465 20.854 38.312 1.00 91.71 243 PRO A CA 1
ATOM 614 C C . PRO A 1 173 ? 12.533 21.410 37.364 1.00 83.20 243 PRO A C 1
ATOM 615 O O . PRO A 1 173 ? 13.232 22.347 37.762 1.00 79.78 243 PRO A O 1
ATOM 619 N N . THR A 1 174 ? 12.632 20.872 36.139 1.00 69.40 244 THR A N 1
ATOM 620 C CA . THR A 1 174 ? 13.508 21.444 35.088 1.00 95.88 244 THR A CA 1
ATOM 621 C C . THR A 1 174 ? 13.301 22.949 34.939 1.00 101.24 244 THR A C 1
ATOM 622 O O . THR A 1 174 ? 14.244 23.718 34.773 1.00 104.38 244 THR A O 1
ATOM 626 N N . ASN A 1 175 ? 12.045 23.356 35.009 1.00 98.41 245 ASN A N 1
ATOM 627 C CA . ASN A 1 175 ? 11.693 24.720 34.755 1.00 87.38 245 ASN A CA 1
ATOM 628 C C . ASN A 1 175 ? 11.708 25.613 36.009 1.00 91.86 245 ASN A C 1
ATOM 629 O O . ASN A 1 175 ? 11.186 26.728 35.957 1.00 116.11 245 ASN A O 1
ATOM 634 N N . GLU A 1 176 ? 12.326 25.150 37.109 1.00 90.39 246 GLU A N 1
ATOM 635 C CA . GLU A 1 176 ? 12.479 25.973 38.342 1.00 96.36 246 GLU A CA 1
ATOM 636 C C . GLU A 1 176 ? 12.923 27.395 38.008 1.00 83.47 246 GLU A C 1
ATOM 637 O O . GLU A 1 176 ? 12.300 28.367 38.444 1.00 84.59 246 GLU A O 1
ATOM 639 N N . GLY A 1 177 ? 13.942 27.491 37.155 1.00 75.34 247 GLY A N 1
ATOM 640 C CA . GLY A 1 177 ? 14.568 28.754 36.779 1.00 76.90 247 GLY A CA 1
ATOM 641 C C . GLY A 1 177 ? 13.618 29.790 36.241 1.00 77.11 247 GLY A C 1
ATOM 642 O O . GLY A 1 177 ? 13.869 30.994 36.370 1.00 86.23 247 GLY A O 1
ATOM 643 N N . VAL A 1 178 ? 12.526 29.325 35.640 1.00 75.11 248 VAL A N 1
ATOM 644 C CA . VAL A 1 178 ? 11.526 30.225 35.039 1.00 77.77 248 VAL A CA 1
ATOM 645 C C . VAL A 1 178 ? 10.131 30.116 35.663 1.00 86.87 248 VAL A C 1
ATOM 646 O O . VAL A 1 178 ? 9.225 30.863 35.287 1.00 100.19 248 VAL A O 1
ATOM 650 N N . LYS A 1 179 ? 9.961 29.190 36.605 1.00 92.06 249 LYS A N 1
ATOM 651 C CA . LYS A 1 179 ? 8.667 28.920 37.256 1.00 90.03 249 LYS A CA 1
ATOM 652 C C . LYS A 1 179 ? 7.876 30.203 37.566 1.00 83.70 249 LYS A C 1
ATOM 653 O O . LYS A 1 179 ? 6.769 30.404 37.049 1.00 73.34 249 LYS A O 1
ATOM 659 N N . THR A 1 180 ? 8.487 31.076 38.369 1.00 63.70 250 THR A N 1
ATOM 660 C CA . THR A 1 180 ? 7.859 32.308 38.817 1.00 67.49 250 THR A CA 1
ATOM 661 C C . THR A 1 180 ? 7.273 33.095 37.659 1.00 72.95 250 THR A C 1
ATOM 662 O O . THR A 1 180 ? 6.079 33.421 37.667 1.00 89.44 250 THR A O 1
ATOM 666 N N . ARG A 1 181 ? 8.100 33.368 36.653 1.00 64.01 251 ARG A N 1
ATOM 667 C CA . ARG A 1 181 ? 7.703 34.276 35.583 1.00 49.01 251 ARG A CA 1
ATOM 668 C C . ARG A 1 181 ? 6.490 33.775 34.837 1.00 65.22 251 ARG A C 1
ATOM 669 O O . ARG A 1 181 ? 5.665 34.590 34.378 1.00 60.79 251 ARG A O 1
ATOM 677 N N . LEU A 1 182 ? 6.387 32.448 34.715 1.00 51.94 252 LEU A N 1
ATOM 678 C CA . LEU A 1 182 ? 5.215 31.858 34.096 1.00 61.91 252 LEU A CA 1
ATOM 679 C C . LEU A 1 182 ? 3.967 32.005 34.961 1.00 62.90 252 LEU A C 1
ATOM 680 O O . LEU A 1 182 ? 2.913 32.401 34.460 1.00 69.32 252 LEU A O 1
ATOM 685 N N . GLN A 1 183 ? 4.098 31.725 36.258 1.00 65.68 253 GLN A N 1
ATOM 686 C CA . GLN A 1 183 ? 2.987 31.894 37.184 1.00 58.59 253 GLN A CA 1
ATOM 687 C C . GLN A 1 183 ? 2.437 33.324 37.098 1.00 67.79 253 GLN A C 1
ATOM 688 O O . GLN A 1 183 ? 1.217 33.499 36.976 1.00 55.06 253 GLN A O 1
ATOM 694 N N . ASN A 1 184 ? 3.322 34.332 37.117 1.00 43.24 254 ASN A N 1
ATOM 695 C CA . ASN A 1 184 ? 2.864 35.708 36.991 1.00 58.87 254 ASN A CA 1
ATOM 696 C C . ASN A 1 184 ? 2.041 35.946 35.738 1.00 70.88 254 ASN A C 1
ATOM 697 O O . ASN A 1 184 ? 0.968 36.550 35.804 1.00 62.77 254 ASN A O 1
ATOM 710 N N . CYS A 1 186 ? 0.541 33.572 34.152 1.00 52.42 256 CYS A N 1
ATOM 711 C CA . CYS A 1 186 ? -0.650 32.775 34.435 1.00 55.30 256 CYS A CA 1
ATOM 712 C C . CYS A 1 186 ? -1.687 33.650 35.144 1.00 56.75 256 CYS A C 1
ATOM 713 O O . CYS A 1 186 ? -2.822 33.757 34.660 1.00 63.14 256 CYS A O 1
ATOM 716 N N . LYS A 1 187 ? -1.279 34.341 36.213 1.00 47.39 257 LYS A N 1
ATOM 717 C CA . LYS A 1 187 ? -2.195 35.207 36.966 1.00 50.58 257 LYS A CA 1
ATOM 718 C C . LYS A 1 187 ? -2.817 36.331 36.110 1.00 57.93 257 LYS A C 1
ATOM 719 O O . LYS A 1 187 ? -4.046 36.529 36.113 1.00 56.41 257 LYS A O 1
ATOM 725 N N . ARG A 1 188 ? -1.986 37.032 35.345 1.00 48.94 258 ARG A N 1
ATOM 726 C CA . ARG A 1 188 ? -2.511 38.076 34.459 1.00 49.48 258 ARG A CA 1
ATOM 727 C C . ARG A 1 188 ? -3.608 37.504 33.562 1.00 48.67 258 ARG A C 1
ATOM 728 O O . ARG A 1 188 ? -4.692 38.080 33.449 1.00 45.09 258 ARG A O 1
ATOM 736 N N . TYR A 1 189 ? -3.346 36.335 32.985 1.00 44.83 259 TYR A N 1
ATOM 737 C CA . TYR A 1 189 ? -4.316 35.724 32.115 1.00 54.70 259 TYR A CA 1
ATOM 738 C C . TYR A 1 189 ? -5.616 35.400 32.873 1.00 65.84 259 TYR A C 1
ATOM 739 O O . TYR A 1 189 ? -6.723 35.697 32.351 1.00 55.20 259 TYR A O 1
ATOM 748 N N . ASP A 1 190 ? -5.481 34.853 34.097 1.00 46.42 260 ASP A N 1
ATOM 749 C CA . ASP A 1 190 ? -6.639 34.653 35.001 1.00 47.15 260 ASP A CA 1
ATOM 750 C C . ASP A 1 190 ? -7.482 35.916 35.078 1.00 47.10 260 ASP A C 1
ATOM 751 O O . ASP A 1 190 ? -8.689 35.898 34.775 1.00 55.09 260 ASP A O 1
ATOM 756 N N . GLY A 1 191 ? -6.821 37.024 35.396 1.00 39.14 261 GLY A N 1
ATOM 757 C CA . GLY A 1 191 ? -7.501 38.301 35.529 1.00 35.65 261 GLY A CA 1
ATOM 758 C C . GLY A 1 191 ? -8.302 38.618 34.308 1.00 39.49 261 GLY A C 1
ATOM 759 O O . GLY A 1 191 ? -9.477 38.971 34.406 1.00 55.40 261 GLY A O 1
ATOM 760 N N . LEU A 1 192 ? -7.675 38.455 33.144 1.00 49.69 262 LEU A N 1
ATOM 761 C CA . LEU A 1 192 ? -8.315 38.848 31.894 1.00 47.91 262 LEU A CA 1
ATOM 762 C C . LEU A 1 192 ? -9.532 37.978 31.642 1.00 55.76 262 LEU A C 1
ATOM 763 O O . LEU A 1 192 ? -10.599 38.485 31.267 1.00 50.37 262 LEU A O 1
ATOM 768 N N . VAL A 1 193 ? -9.384 36.684 31.913 1.00 48.60 263 VAL A N 1
ATOM 769 C CA . VAL A 1 193 ? -10.499 35.767 31.789 1.00 50.42 263 VAL A CA 1
ATOM 770 C C . VAL A 1 193 ? -11.617 36.162 32.737 1.00 64.27 263 VAL A C 1
ATOM 771 O O . VAL A 1 193 ? -12.769 36.342 32.284 1.00 48.99 263 VAL A O 1
ATOM 775 N N . LYS A 1 194 ? -11.285 36.352 34.019 1.00 48.05 264 LYS A N 1
ATOM 776 C CA . LYS A 1 194 ? -12.314 36.775 34.986 1.00 39.18 264 LYS A CA 1
ATOM 777 C C . LYS A 1 194 ? -13.001 38.058 34.525 1.00 48.15 264 LYS A C 1
ATOM 778 O O . LYS A 1 194 ? -14.210 38.195 34.696 1.00 62.51 264 LYS A O 1
ATOM 784 N N . GLY A 1 195 ? -12.262 38.961 33.880 1.00 45.93 265 GLY A N 1
ATOM 785 C CA . GLY A 1 195 ? -12.862 40.153 33.247 1.00 38.45 265 GLY A CA 1
ATOM 786 C C . GLY A 1 195 ? -13.947 39.827 32.236 1.00 38.84 265 GLY A C 1
ATOM 787 O O . GLY A 1 195 ? -15.031 40.429 32.219 1.00 38.35 265 GLY A O 1
ATOM 788 N N . ILE A 1 196 ? -13.678 38.843 31.396 1.00 43.10 266 ILE A N 1
ATOM 789 C CA . ILE A 1 196 ? -14.691 38.404 30.435 1.00 51.84 266 ILE A CA 1
ATOM 790 C C . ILE A 1 196 ? -15.854 37.853 31.236 1.00 60.03 266 ILE A C 1
ATOM 791 O O . ILE A 1 196 ? -17.011 38.231 30.984 1.00 57.22 266 ILE A O 1
ATOM 796 N N . GLY A 1 197 ? -15.537 37.016 32.233 1.00 46.72 267 GLY A N 1
ATOM 797 C CA . GLY A 1 197 ? -16.535 36.587 33.231 1.00 43.96 267 GLY A CA 1
ATOM 798 C C . GLY A 1 197 ? -17.406 37.777 33.646 1.00 51.00 267 GLY A C 1
ATOM 799 O O . GLY A 1 197 ? -18.631 37.809 33.353 1.00 39.02 267 GLY A O 1
ATOM 800 N N . TYR A 1 198 ? -16.755 38.779 34.251 1.00 39.19 268 TYR A N 1
ATOM 801 C CA . TYR A 1 198 ? -17.439 39.988 34.690 1.00 40.31 268 TYR A CA 1
ATOM 802 C C . TYR A 1 198 ? -18.339 40.580 33.605 1.00 40.44 268 TYR A C 1
ATOM 803 O O . TYR A 1 198 ? -19.540 40.729 33.813 1.00 47.47 268 TYR A O 1
ATOM 812 N N . ASP A 1 199 ? -17.790 40.878 32.437 1.00 48.66 269 ASP A N 1
ATOM 813 C CA . ASP A 1 199 ? -18.609 41.559 31.435 1.00 58.11 269 ASP A CA 1
ATOM 814 C C . ASP A 1 199 ? -19.847 40.744 31.152 1.00 51.65 269 ASP A C 1
ATOM 815 O O . ASP A 1 199 ? -20.934 41.305 30.934 1.00 53.10 269 ASP A O 1
ATOM 820 N N . PHE A 1 200 ? -19.684 39.419 31.213 1.00 53.95 270 PHE A N 1
ATOM 821 C CA . PHE A 1 200 ? -20.778 38.506 30.915 1.00 61.78 270 PHE A CA 1
ATOM 822 C C . PHE A 1 200 ? -21.863 38.506 32.003 1.00 63.19 270 PHE A C 1
ATOM 823 O O . PHE A 1 200 ? -23.047 38.669 31.692 1.00 54.97 270 PHE A O 1
ATOM 831 N N . PHE A 1 201 ? -21.455 38.334 33.260 1.00 55.05 271 PHE A N 1
ATOM 832 C CA . PHE A 1 201 ? -22.411 38.299 34.370 1.00 51.32 271 PHE A CA 1
ATOM 833 C C . PHE A 1 201 ? -23.188 39.580 34.549 1.00 64.50 271 PHE A C 1
ATOM 834 O O . PHE A 1 201 ? -24.407 39.538 34.729 1.00 73.74 271 PHE A O 1
ATOM 842 N N . HIS A 1 202 ? -22.498 40.713 34.425 1.00 52.15 272 HIS A N 1
ATOM 843 C CA . HIS A 1 202 ? -23.171 42.000 34.452 1.00 50.30 272 HIS A CA 1
ATOM 844 C C . HIS A 1 202 ? -23.849 42.423 33.152 1.00 54.22 272 HIS A C 1
ATOM 845 O O . HIS A 1 202 ? -24.319 43.564 33.054 1.00 54.67 272 HIS A O 1
ATOM 852 N N . GLY A 1 203 ? -23.904 41.535 32.159 1.00 54.72 273 GLY A N 1
ATOM 853 C CA . GLY A 1 203 ? -24.744 41.784 30.978 1.00 44.18 273 GLY A CA 1
ATOM 854 C C . GLY A 1 203 ? -24.157 42.582 29.836 1.00 60.83 273 GLY A C 1
ATOM 855 O O . GLY A 1 203 ? -24.854 42.777 28.836 1.00 78.33 273 GLY A O 1
ATOM 856 N N . SER A 1 204 ? -22.892 43.020 29.942 1.00 52.27 274 S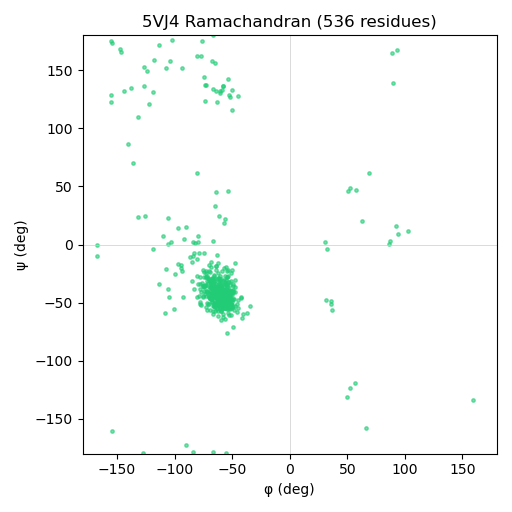ER A N 1
ATOM 857 C CA . SER A 1 204 ? -22.248 43.780 28.836 1.00 54.37 274 SER A CA 1
ATOM 858 C C . SER A 1 204 ? -21.963 42.897 27.604 1.00 59.39 274 SER A C 1
ATOM 859 O O . SER A 1 204 ? -21.948 43.384 26.484 1.00 63.13 274 SER A O 1
ATOM 862 N N . ILE A 1 205 ? -21.719 41.610 27.815 1.00 51.99 275 ILE A N 1
ATOM 863 C CA . ILE A 1 205 ? -21.677 40.682 26.689 1.00 65.83 275 ILE A CA 1
ATOM 864 C C . ILE A 1 205 ? -22.599 39.514 26.925 1.00 62.57 275 ILE A C 1
ATOM 865 O O . ILE A 1 205 ? -22.854 39.146 28.077 1.00 68.36 275 ILE A O 1
ATOM 870 N N . GLY A 1 206 ? -23.080 38.940 25.829 1.00 47.77 276 GLY A N 1
ATOM 871 C CA . GLY A 1 206 ? -23.901 37.740 25.877 1.00 50.56 276 GLY A CA 1
ATOM 872 C C . GLY A 1 206 ? -23.144 36.412 25.817 1.00 51.66 276 GLY A C 1
ATOM 873 O O . GLY A 1 206 ? -21.932 36.381 25.867 1.00 58.74 276 GLY A O 1
ATOM 874 N N . THR A 1 207 ? -23.882 35.316 25.701 1.00 70.46 277 THR A N 1
ATOM 875 C CA . THR A 1 207 ? -23.307 33.983 25.657 1.00 66.11 277 THR A CA 1
ATOM 876 C C . THR A 1 207 ? -22.382 33.766 24.455 1.00 70.33 277 THR A C 1
ATOM 877 O O . THR A 1 207 ? -21.302 33.186 24.625 1.00 62.34 277 THR A O 1
ATOM 881 N N . ASP A 1 208 ? -22.779 34.251 23.271 1.00 61.14 278 ASP A N 1
ATOM 882 C CA . ASP A 1 208 ? -21.956 34.075 22.067 1.00 55.50 278 ASP A CA 1
ATOM 883 C C . ASP A 1 208 ? -20.574 34.694 22.231 1.00 73.22 278 ASP A C 1
ATOM 884 O O . ASP A 1 208 ? -19.562 34.042 21.938 1.00 65.65 278 ASP A O 1
ATOM 889 N N . ARG A 1 209 ? -20.541 35.943 22.703 1.00 61.51 279 ARG A N 1
ATOM 890 C CA . ARG A 1 209 ? -19.276 36.598 22.970 1.00 64.68 279 ARG A CA 1
ATOM 891 C C . ARG A 1 209 ? -18.455 35.921 24.059 1.00 57.00 279 ARG A C 1
ATOM 892 O O . ARG A 1 209 ? -17.243 35.777 23.903 1.00 66.08 279 ARG A O 1
ATOM 900 N N . PHE A 1 210 ? -19.096 35.512 25.148 1.00 51.12 280 PHE A N 1
ATOM 901 C CA . PHE A 1 210 ? -18.355 34.883 26.229 1.00 45.59 280 PHE A CA 1
ATOM 902 C C . PHE A 1 210 ? -17.616 33.653 25.700 1.00 49.37 280 PHE A C 1
ATOM 903 O O . PHE A 1 210 ? -16.421 33.480 25.942 1.00 49.55 280 PHE A O 1
ATOM 911 N N . ALA A 1 211 ? -18.323 32.798 24.972 1.00 54.91 281 ALA A N 1
ATOM 912 C CA . ALA A 1 211 ? -17.689 31.568 24.474 1.00 59.12 281 ALA A CA 1
ATOM 913 C C . ALA A 1 211 ? -16.652 31.855 23.408 1.00 52.65 281 ALA A C 1
ATOM 914 O O . ALA A 1 211 ? -15.658 31.154 23.321 1.00 62.13 281 ALA A O 1
ATOM 916 N N . GLN A 1 212 ? -16.894 32.902 22.621 1.00 60.17 282 GLN A N 1
ATOM 917 C CA . GLN A 1 212 ? -16.018 33.319 21.520 1.00 51.97 282 GLN A CA 1
ATOM 918 C C . GLN A 1 212 ? -14.703 33.815 22.066 1.00 61.94 282 GLN A C 1
ATOM 919 O O . GLN A 1 212 ? -13.652 33.451 21.543 1.00 69.64 282 GLN A O 1
ATOM 925 N N . ALA A 1 213 ? -14.798 34.611 23.140 1.00 46.16 283 ALA A N 1
ATOM 926 C CA . ALA A 1 213 ? -13.692 35.353 23.697 1.00 48.53 283 ALA A CA 1
ATOM 927 C C . ALA A 1 213 ? -12.843 34.569 24.667 1.00 54.97 283 ALA A C 1
ATOM 928 O O . ALA A 1 213 ? -11.632 34.797 24.796 1.00 56.82 283 ALA A O 1
ATOM 930 N N . VAL A 1 214 ? -13.477 33.653 25.369 1.00 52.67 284 VAL A N 1
ATOM 931 C CA . VAL A 1 214 ? -12.785 32.946 26.420 1.00 53.76 284 VAL A CA 1
ATOM 932 C C . VAL A 1 214 ? -11.772 31.938 25.846 1.00 56.87 284 VAL A C 1
ATOM 933 O O . VAL A 1 214 ? -10.771 31.638 26.480 1.00 56.54 284 VAL A O 1
ATOM 937 N N . VAL A 1 215 ? -12.019 31.425 24.645 1.00 60.38 285 VAL A N 1
ATOM 938 C CA . VAL A 1 215 ? -11.089 30.450 24.072 1.00 68.51 285 VAL A CA 1
ATOM 939 C C . VAL A 1 215 ? -9.854 31.093 23.446 1.00 64.85 285 VAL A C 1
ATOM 940 O O . VAL A 1 215 ? -8.904 30.389 23.140 1.00 70.47 285 VAL A O 1
ATOM 944 N N . TYR A 1 216 ? -9.870 32.412 23.266 1.00 44.96 286 TYR A N 1
ATOM 945 C CA . TYR A 1 216 ? -8.686 33.141 22.863 1.00 37.32 286 TYR A CA 1
ATOM 946 C C . TYR A 1 216 ? -7.476 32.807 23.741 1.00 54.47 286 TYR A C 1
ATOM 947 O O . TYR A 1 216 ? -6.326 33.010 23.318 1.00 71.02 286 TYR A O 1
ATOM 956 N N . TYR A 1 217 ? -7.732 32.302 24.951 1.00 47.93 287 TYR A N 1
ATOM 957 C CA . TYR A 1 217 ? -6.674 32.179 25.954 1.00 49.39 287 TYR A CA 1
ATOM 958 C C . TYR A 1 217 ? -6.027 30.801 25.953 1.00 48.78 287 TYR A C 1
ATOM 959 O O . TYR A 1 217 ? -4.932 30.638 26.475 1.00 58.29 287 TYR A O 1
ATOM 968 N N . ALA A 1 218 ? -6.696 29.813 25.358 1.00 52.45 288 ALA A N 1
ATOM 969 C CA . ALA A 1 218 ? -6.165 28.453 25.313 1.00 49.85 288 ALA A CA 1
ATOM 970 C C . ALA A 1 218 ? -4.774 28.389 24.644 1.00 68.89 288 ALA A C 1
ATOM 971 O O . ALA A 1 218 ? -3.817 27.925 25.294 1.00 63.84 288 ALA A O 1
ATOM 973 N N . PRO A 1 219 ? -4.632 28.917 23.389 1.00 50.73 289 PRO A N 1
ATOM 974 C CA . PRO A 1 219 ? -3.315 29.042 22.802 1.00 47.97 289 PRO A CA 1
ATOM 975 C C . PRO A 1 219 ? -2.298 29.698 23.730 1.00 64.05 289 PRO A C 1
ATOM 976 O O . PRO A 1 219 ? -1.131 29.269 23.765 1.00 65.67 289 PRO A O 1
ATOM 980 N N . ARG A 1 220 ? -2.746 30.724 24.464 1.00 48.67 290 ARG A N 1
ATOM 981 C CA . ARG A 1 220 ? -1.847 31.541 25.239 1.00 54.88 290 ARG A CA 1
ATOM 982 C C . ARG A 1 220 ? -1.253 30.751 26.398 1.00 51.86 290 ARG A C 1
ATOM 983 O O . ARG A 1 220 ? -0.080 30.946 26.741 1.00 77.87 290 ARG A O 1
ATOM 991 N N . PHE A 1 221 ? -2.041 29.829 26.952 1.00 60.42 291 PHE A N 1
ATOM 992 C CA . PHE A 1 221 ? -1.559 28.933 28.006 1.00 56.19 291 PHE A CA 1
ATOM 993 C C . PHE A 1 221 ? -0.713 27.830 27.393 1.00 60.55 291 PHE A C 1
ATOM 994 O O . PHE A 1 221 ? 0.408 27.590 27.846 1.00 71.28 291 PHE A O 1
ATOM 1002 N N . ARG A 1 222 ? -1.240 27.181 26.349 1.00 46.54 292 ARG A N 1
ATOM 1003 C CA . ARG A 1 222 ? -0.507 26.133 25.641 1.00 58.59 292 ARG A CA 1
ATOM 1004 C C . ARG A 1 222 ? 0.921 26.521 25.294 1.00 63.02 292 ARG A C 1
ATOM 1005 O O . ARG A 1 222 ? 1.835 25.693 25.395 1.00 91.22 292 ARG A O 1
ATOM 1013 N N . LYS A 1 223 ? 1.098 27.796 24.949 1.00 53.71 293 LYS A N 1
ATOM 1014 C CA . LYS A 1 223 ? 2.361 28.346 24.497 1.00 57.01 293 LYS A CA 1
ATOM 1015 C C . LYS A 1 223 ? 3.502 28.138 25.510 1.00 69.82 293 LYS A C 1
ATOM 1016 O O . LYS A 1 223 ? 4.674 28.149 25.142 1.00 75.86 293 LYS A O 1
ATOM 1022 N N . PHE A 1 224 ? 3.166 27.894 26.770 1.00 57.70 294 PHE A N 1
ATOM 1023 C CA . PHE A 1 224 ? 4.200 27.718 27.789 1.00 66.97 294 PHE A CA 1
ATOM 1024 C C . PHE A 1 224 ? 5.137 26.571 27.457 1.00 61.05 294 PHE A C 1
ATOM 1025 O O . PHE A 1 224 ? 6.363 26.717 27.544 1.00 61.70 294 PHE A O 1
ATOM 1033 N N . LYS A 1 225 ? 4.526 25.450 27.077 1.00 61.81 295 LYS A N 1
ATOM 1034 C CA . LYS A 1 225 ? 5.186 24.234 26.627 1.00 68.23 295 LYS A CA 1
ATOM 1035 C C . LYS A 1 225 ? 6.352 24.584 25.687 1.00 86.61 295 LYS A C 1
ATOM 1036 O O . LYS A 1 225 ? 7.464 24.065 25.866 1.00 62.59 295 LYS A O 1
ATOM 1042 N N . GLU A 1 226 ? 6.115 25.500 24.744 1.00 64.75 296 GLU A N 1
ATOM 1043 C CA . GLU A 1 226 ? 7.167 25.944 23.844 1.00 58.43 296 GLU A CA 1
ATOM 1044 C C . GLU A 1 226 ? 8.095 26.928 24.513 1.00 61.53 296 GLU A C 1
ATOM 1045 O O . GLU A 1 226 ? 9.293 26.894 24.306 1.00 76.28 296 GLU A O 1
ATOM 1051 N N . ILE A 1 227 ? 7.537 27.803 25.330 1.00 67.89 297 ILE A N 1
ATOM 1052 C CA . ILE A 1 227 ? 8.325 28.866 25.907 1.00 55.99 297 ILE A CA 1
ATOM 1053 C C . ILE A 1 227 ? 9.451 28.355 26.797 1.00 72.05 297 ILE A C 1
ATOM 1054 O O . ILE A 1 227 ? 10.571 28.896 26.776 1.00 61.20 297 ILE A O 1
ATOM 1059 N N . VAL A 1 228 ? 9.172 27.299 27.554 1.00 74.17 298 VAL A N 1
ATOM 1060 C CA . VAL A 1 228 ? 10.191 26.730 28.450 1.00 86.57 298 VAL A CA 1
ATOM 1061 C C . VAL A 1 228 ? 11.429 26.220 27.738 1.00 90.82 298 VAL A C 1
ATOM 1062 O O . VAL A 1 228 ? 12.519 26.304 28.280 1.00 97.93 298 VAL A O 1
ATOM 1066 N N . LYS A 1 229 ? 11.245 25.711 26.528 1.00 84.32 299 LYS A N 1
ATOM 1067 C CA . LYS A 1 229 ? 12.333 25.199 25.728 1.00 63.49 299 LYS A CA 1
ATOM 1068 C C . LYS A 1 229 ? 13.331 26.296 25.341 1.00 72.09 299 LYS A C 1
ATOM 1069 O O . LYS A 1 229 ? 14.527 26.047 25.297 1.00 86.96 299 LYS A O 1
ATOM 1075 N N . ASN A 1 230 ? 12.861 27.515 25.114 1.00 75.48 300 ASN A N 1
ATOM 1076 C CA . ASN A 1 230 ? 13.770 28.599 24.768 1.00 57.09 300 ASN A CA 1
ATOM 1077 C C . ASN A 1 230 ? 13.476 29.891 25.502 1.00 59.69 300 ASN A C 1
ATOM 1078 O O . ASN A 1 230 ? 13.065 30.856 24.891 1.00 61.52 300 ASN A O 1
ATOM 1083 N N . PRO A 1 231 ? 13.733 29.936 26.809 1.00 77.29 301 PRO A N 1
ATOM 1084 C CA . PRO A 1 231 ? 13.393 31.057 27.704 1.00 56.61 301 PRO A CA 1
ATOM 1085 C C . PRO A 1 231 ? 13.718 32.504 27.311 1.00 50.86 301 PRO A C 1
ATOM 1086 O O . PRO A 1 231 ? 13.178 33.420 27.913 1.00 66.34 301 PRO A O 1
ATOM 1090 N N . ARG A 1 232 ? 14.571 32.732 26.330 1.00 71.50 302 ARG A N 1
ATOM 1091 C CA . ARG A 1 232 ? 14.874 34.108 25.909 1.00 68.04 302 ARG A CA 1
ATOM 1092 C C . ARG A 1 232 ? 13.658 34.776 25.250 1.00 68.09 302 ARG A C 1
ATOM 1093 O O . ARG A 1 232 ? 13.516 36.005 25.327 1.00 67.94 302 ARG A O 1
ATOM 1101 N N . VAL A 1 233 ? 12.791 33.966 24.624 1.00 51.31 303 VAL A N 1
ATOM 1102 C CA . VAL A 1 233 ? 11.607 34.482 23.939 1.00 54.37 303 VAL A CA 1
ATOM 1103 C C . VAL A 1 233 ? 10.743 35.369 24.828 1.00 67.99 303 VAL A C 1
ATOM 1104 O O . VAL A 1 233 ? 10.221 36.382 24.346 1.00 54.81 303 VAL A O 1
ATOM 1116 N N . ASP A 1 235 ? 11.560 37.667 26.726 1.00 53.82 305 ASP A N 1
ATOM 1117 C CA . ASP A 1 235 ? 11.978 39.068 26.718 1.00 58.94 305 ASP A CA 1
ATOM 1118 C C . ASP A 1 235 ? 11.377 39.858 25.538 1.00 65.09 305 ASP A C 1
ATOM 1119 O O . ASP A 1 235 ? 11.673 41.039 25.363 1.00 66.20 305 ASP A O 1
ATOM 1124 N N . ASP A 1 236 ? 10.546 39.206 24.726 1.00 50.25 306 ASP A N 1
ATOM 1125 C CA . ASP A 1 236 ? 9.838 39.891 23.675 1.00 57.31 306 ASP A CA 1
ATOM 1126 C C . ASP A 1 236 ? 8.361 39.591 23.812 1.00 73.09 306 ASP A C 1
ATOM 1127 O O . ASP A 1 236 ? 7.974 38.438 24.048 1.00 62.86 306 ASP A O 1
ATOM 1132 N N . ILE A 1 237 ? 7.532 40.614 23.654 1.00 67.60 307 ILE A N 1
ATOM 1133 C CA . ILE A 1 237 ? 6.105 40.379 23.750 1.00 64.96 307 ILE A CA 1
ATOM 1134 C C . ILE A 1 237 ? 5.660 39.341 22.704 1.00 56.48 307 ILE A C 1
ATOM 1135 O O . ILE A 1 237 ? 4.856 38.466 23.020 1.00 57.01 307 ILE A O 1
ATOM 1140 N N . TYR A 1 238 ? 6.234 39.374 21.500 1.00 53.01 308 TYR A N 1
ATOM 1141 C CA . TYR A 1 238 ? 5.849 38.373 20.471 1.00 55.24 308 TYR A CA 1
ATOM 1142 C C . TYR A 1 238 ? 6.185 36.947 20.911 1.00 59.84 308 TYR A C 1
ATOM 1143 O O . TYR A 1 238 ? 5.682 35.993 20.338 1.00 74.14 308 TYR A O 1
ATOM 1152 N N . GLY A 1 239 ? 7.032 36.801 21.931 1.00 48.75 309 GLY A N 1
ATOM 1153 C CA . GLY A 1 239 ? 7.430 35.480 22.403 1.00 39.67 309 GLY A CA 1
ATOM 1154 C C . GLY A 1 239 ? 6.286 34.775 23.073 1.00 54.37 309 GLY A C 1
ATOM 1155 O O . GLY A 1 239 ? 6.268 33.555 23.138 1.00 66.67 309 GLY A O 1
ATOM 1156 N N . TRP A 1 240 ? 5.330 35.556 23.566 1.00 67.38 310 TRP A N 1
ATOM 1157 C CA . TRP A 1 240 ? 4.174 35.033 24.289 1.00 61.18 310 TRP A CA 1
ATOM 1158 C C . TRP A 1 240 ? 2.944 34.800 23.440 1.00 53.47 310 TRP A C 1
ATOM 1159 O O . TRP A 1 240 ? 2.043 34.061 23.847 1.00 71.82 310 TRP A O 1
ATOM 1170 N N . LEU A 1 241 ? 2.898 35.462 22.286 1.00 65.33 311 LEU A N 1
ATOM 1171 C CA . LEU A 1 241 ? 1.815 35.324 21.303 1.00 57.13 311 LEU A CA 1
ATOM 1172 C C . LEU A 1 241 ? 1.888 34.005 20.575 1.00 59.98 311 LEU A C 1
ATOM 1173 O O . LEU A 1 241 ? 2.974 33.572 20.190 1.00 61.94 311 LEU A O 1
ATOM 1178 N N . ASP A 1 242 ? 0.733 33.364 20.398 1.00 58.20 312 ASP A N 1
ATOM 1179 C CA . ASP A 1 242 ? 0.626 32.207 19.504 1.00 57.62 312 ASP A CA 1
ATOM 1180 C C . ASP A 1 242 ? 0.414 32.677 18.050 1.00 63.69 312 ASP A C 1
ATOM 1181 O O . ASP A 1 242 ? 0.332 33.880 17.773 1.00 55.62 312 ASP A O 1
ATOM 1186 N N . ALA A 1 243 ? 0.264 31.728 17.134 1.00 63.79 313 ALA A N 1
ATOM 1187 C CA . ALA A 1 243 ? 0.079 32.067 15.735 1.00 60.04 313 ALA A CA 1
ATOM 1188 C C . ALA A 1 243 ? -1.107 33.001 15.500 1.00 67.92 313 ALA A C 1
ATOM 1189 O O . ALA A 1 243 ? -0.987 34.006 14.781 1.00 69.11 313 ALA A O 1
ATOM 1191 N N . ASP A 1 244 ? -2.234 32.686 16.131 1.00 60.84 314 ASP A N 1
ATOM 1192 C CA . ASP A 1 244 ? -3.438 33.502 16.002 1.00 60.88 314 ASP A CA 1
ATOM 1193 C C . ASP A 1 244 ? -3.188 34.914 16.456 1.00 54.91 314 ASP A C 1
ATOM 1194 O O . ASP A 1 244 ? -3.546 35.877 15.751 1.00 55.01 314 ASP A O 1
ATOM 1199 N N . ASP A 1 245 ? -2.567 35.041 17.627 1.00 52.68 315 ASP A N 1
ATOM 1200 C CA . ASP A 1 245 ? -2.211 36.355 18.137 1.00 51.30 315 ASP A CA 1
ATOM 1201 C C . ASP A 1 245 ? -1.297 37.086 17.170 1.00 47.75 315 ASP A C 1
ATOM 1202 O O . ASP A 1 245 ? -1.577 38.236 16.821 1.00 61.71 315 ASP A O 1
ATOM 1207 N N . ARG A 1 246 ? -0.245 36.410 16.707 1.00 48.10 316 ARG A N 1
ATOM 1208 C CA . ARG A 1 246 ? 0.665 36.966 15.696 1.00 47.24 316 ARG A CA 1
ATOM 1209 C C . ARG A 1 246 ? -0.103 37.521 14.509 1.00 61.99 316 ARG A C 1
ATOM 1210 O O . ARG A 1 246 ? 0.042 38.729 14.188 1.00 47.01 316 ARG A O 1
ATOM 1218 N N . ALA A 1 247 ? -0.955 36.667 13.916 1.00 43.48 317 ALA A N 1
ATOM 1219 C CA . ALA A 1 247 ? -1.858 37.109 12.835 1.00 44.92 317 ALA A CA 1
ATOM 1220 C C . ALA A 1 247 ? -2.530 38.424 13.163 1.00 47.04 317 ALA A C 1
ATOM 1221 O O . ALA A 1 247 ? -2.381 39.407 12.418 1.00 65.29 317 ALA A O 1
ATOM 1223 N N . THR A 1 248 ? -3.205 38.474 14.316 1.00 55.07 318 THR A N 1
ATOM 1224 C CA . THR A 1 248 ? -3.959 39.678 14.668 1.00 54.15 318 THR A CA 1
ATOM 1225 C C . THR A 1 248 ? -3.051 40.886 14.772 1.00 51.63 318 THR A C 1
ATOM 1226 O O . THR A 1 248 ? -3.348 41.949 14.207 1.00 54.85 318 THR A O 1
ATOM 1230 N N . ILE A 1 249 ? -1.926 40.716 15.465 1.00 50.51 319 ILE A N 1
ATOM 1231 C CA . ILE A 1 249 ? -1.010 41.833 15.600 1.00 59.19 319 ILE A CA 1
ATOM 1232 C C . ILE A 1 249 ? -0.525 42.322 14.247 1.00 51.11 319 ILE A C 1
ATOM 1233 O O . ILE A 1 249 ? -0.435 43.528 14.027 1.00 61.78 319 ILE A O 1
ATOM 1238 N N . ASN A 1 250 ? -0.274 41.397 13.330 1.00 46.91 320 ASN A N 1
ATOM 1239 C CA . ASN A 1 250 ? 0.236 41.806 12.019 1.00 63.92 320 ASN A CA 1
ATOM 1240 C C . ASN A 1 250 ? -0.794 42.695 11.366 1.00 66.50 320 ASN A C 1
ATOM 1241 O O . ASN A 1 250 ? -0.495 43.836 10.940 1.00 63.06 320 ASN A O 1
ATOM 1246 N N . GLU A 1 251 ? -2.028 42.207 11.402 1.00 59.27 321 GLU A N 1
ATOM 1247 C CA . GLU A 1 251 ? -3.131 42.942 10.839 1.00 68.92 321 GLU A CA 1
ATOM 1248 C C . GLU A 1 251 ? -3.264 44.336 11.462 1.00 64.69 321 GLU A C 1
ATOM 1249 O O . GLU A 1 251 ? -3.393 45.336 10.739 1.00 66.23 321 GLU A O 1
ATOM 1255 N N . ILE A 1 252 ? -3.192 44.399 12.791 1.00 55.79 322 ILE A N 1
ATOM 1256 C CA . ILE A 1 252 ? -3.285 45.676 13.491 1.00 63.73 322 ILE A CA 1
ATOM 1257 C C . ILE A 1 252 ? -2.145 46.603 13.050 1.00 64.05 322 ILE A C 1
ATOM 1258 O O . ILE A 1 252 ? -2.362 47.804 12.795 1.00 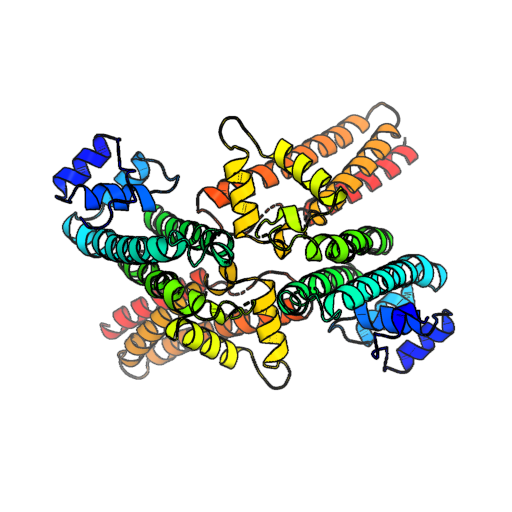55.10 322 ILE A O 1
ATOM 1263 N N . GLY A 1 253 ? -0.941 46.035 12.957 1.00 58.49 323 GLY A N 1
ATOM 1264 C CA . GLY A 1 253 ? 0.218 46.764 12.439 1.00 67.52 323 GLY A CA 1
ATOM 1265 C C . GLY A 1 253 ? -0.082 47.415 11.085 1.00 76.38 323 GLY A C 1
ATOM 1266 O O . GLY A 1 253 ? 0.044 48.642 10.950 1.00 57.30 323 GLY A O 1
ATOM 1267 N N . LYS A 1 254 ? -0.525 46.612 10.101 1.00 50.06 324 LYS A N 1
ATOM 1268 C CA . LYS A 1 254 ? -0.896 47.163 8.776 1.00 57.14 324 LYS A CA 1
ATOM 1269 C C . LYS A 1 254 ? -1.858 48.354 8.881 1.00 59.99 324 LYS A C 1
ATOM 1270 O O . LYS A 1 254 ? -1.697 49.341 8.188 1.00 74.25 324 LYS A O 1
ATOM 1276 N N . ILE A 1 255 ? -2.835 48.283 9.773 1.00 75.66 325 ILE A N 1
ATOM 1277 C CA . ILE A 1 255 ? -3.671 49.459 10.025 1.00 63.98 325 ILE A CA 1
ATOM 1278 C C . ILE A 1 255 ? -2.844 50.662 10.500 1.00 59.84 325 ILE A C 1
ATOM 1279 O O . ILE A 1 255 ? -3.121 51.792 10.103 1.00 75.73 325 ILE A O 1
ATOM 1284 N N . VAL A 1 256 ? -1.812 50.416 11.299 1.00 63.19 326 VAL A N 1
ATOM 1285 C CA . VAL A 1 256 ? -1.088 51.500 11.971 1.00 77.47 326 VAL A CA 1
ATOM 1286 C C . VAL A 1 256 ? 0.137 52.048 11.213 1.00 73.50 326 VAL A C 1
ATOM 1287 O O . VAL A 1 256 ? 0.339 53.261 11.138 1.00 57.95 326 VAL A O 1
ATOM 1291 N N . ILE A 1 257 ? 0.953 51.151 10.682 1.00 60.35 327 ILE A N 1
ATOM 1292 C CA . ILE A 1 257 ? 2.225 51.519 10.072 1.00 71.72 327 ILE A CA 1
ATOM 1293 C C . ILE A 1 257 ? 2.085 52.350 8.794 1.00 81.50 327 ILE A C 1
ATOM 1294 O O . ILE A 1 257 ? 1.300 52.047 7.903 1.00 84.84 327 ILE A O 1
ATOM 1299 N N . ASN A 1 258 ? 2.891 53.400 8.758 1.00 98.84 328 ASN A N 1
ATOM 1300 C CA . ASN A 1 258 ? 2.884 54.462 7.773 1.00 90.90 328 ASN A CA 1
ATOM 1301 C C . ASN A 1 258 ? 4.244 54.688 7.172 1.00 109.88 328 ASN A C 1
ATOM 1302 O O . ASN A 1 258 ? 5.227 54.044 7.543 1.00 114.58 328 ASN A O 1
ATOM 1307 N N . ALA A 1 259 ? 4.313 55.660 6.275 1.00 112.14 329 ALA A N 1
ATOM 1308 C CA . ALA A 1 259 ? 5.592 56.209 5.907 1.00 107.65 329 ALA A CA 1
ATOM 1309 C C . ALA A 1 259 ? 6.123 57.001 7.115 1.00 120.47 329 ALA A C 1
ATOM 1310 O O . ALA A 1 259 ? 7.301 56.922 7.424 1.00 97.98 329 ALA A O 1
ATOM 1312 N N . THR A 1 260 ? 5.243 57.719 7.804 1.00 111.32 330 THR A N 1
ATOM 1313 C CA . THR A 1 260 ? 5.586 58.428 9.050 1.00 113.23 330 THR A CA 1
ATOM 1314 C C . THR A 1 260 ? 5.797 57.575 10.336 1.00 102.99 330 THR A C 1
ATOM 1315 O O . THR A 1 260 ? 6.619 57.922 11.179 1.00 115.01 330 THR A O 1
ATOM 1319 N N . TYR A 1 261 ? 5.051 56.487 10.493 1.00 87.50 331 TYR A N 1
ATOM 1320 C CA . TYR A 1 261 ? 5.078 55.675 11.728 1.00 74.25 331 TYR A CA 1
ATOM 1321 C C . TYR A 1 261 ? 5.465 54.268 11.304 1.00 80.07 331 TYR A C 1
ATOM 1322 O O . TYR A 1 261 ? 4.768 53.651 10.512 1.00 78.90 331 TYR A O 1
ATOM 1331 N N . ASP A 1 262 ? 6.559 53.747 11.828 1.00 63.61 332 ASP A N 1
ATOM 1332 C CA . ASP A 1 262 ? 7.115 52.501 11.287 1.00 64.08 332 ASP A CA 1
ATOM 1333 C C . ASP A 1 262 ? 7.036 51.326 12.274 1.00 79.32 332 ASP A C 1
ATOM 1334 O O . ASP A 1 262 ? 6.723 51.502 13.461 1.00 63.28 332 ASP A O 1
ATOM 1339 N N . LYS A 1 263 ? 7.372 50.140 11.772 1.00 72.04 333 LYS A N 1
ATOM 1340 C CA . LYS A 1 263 ? 7.311 48.901 12.538 1.00 58.41 333 LYS A CA 1
ATOM 1341 C C . LYS A 1 263 ? 8.014 48.949 13.894 1.00 67.88 333 LYS A C 1
ATOM 1342 O O . LYS A 1 263 ? 7.573 48.305 14.849 1.00 73.92 333 LYS A O 1
ATOM 1348 N N . ASP A 1 264 ? 9.078 49.736 13.986 1.00 82.80 334 ASP A N 1
ATOM 1349 C CA . ASP A 1 264 ? 9.851 49.819 15.224 1.00 73.78 334 ASP A CA 1
ATOM 1350 C C . ASP A 1 264 ? 9.100 50.585 16.291 1.00 87.74 334 ASP A C 1
ATOM 1351 O O . ASP A 1 264 ? 9.078 50.154 17.461 1.00 99.02 334 ASP A O 1
ATOM 1356 N N . LYS A 1 265 ? 8.501 51.717 15.891 1.00 69.66 335 LYS A N 1
ATOM 1357 C CA . LYS A 1 265 ? 7.717 52.525 16.811 1.00 75.72 335 LYS A CA 1
ATOM 1358 C C . LYS A 1 265 ? 6.543 51.727 17.348 1.00 81.73 335 LYS A C 1
ATOM 1359 O O . LYS A 1 265 ? 6.293 51.695 18.562 1.00 77.68 335 LYS A O 1
ATOM 1365 N N . PHE A 1 266 ? 5.866 51.046 16.427 1.00 72.52 336 PHE A N 1
ATOM 1366 C CA . PHE A 1 266 ? 4.714 50.224 16.745 1.00 62.32 336 PHE A CA 1
ATOM 1367 C C . PHE A 1 266 ? 5.129 49.180 17.757 1.00 72.32 336 PHE A C 1
ATOM 1368 O O . PHE A 1 266 ? 4.487 49.027 18.797 1.00 80.45 336 PHE A O 1
ATOM 1376 N N . ASN A 1 267 ? 6.224 48.488 17.470 1.00 49.04 337 ASN A N 1
ATOM 1377 C CA . ASN A 1 267 ? 6.703 47.508 18.412 1.00 47.76 337 ASN A CA 1
ATOM 1378 C C . ASN A 1 267 ? 7.111 48.053 19.773 1.00 57.60 337 ASN A C 1
ATOM 1379 O O . ASN A 1 267 ? 6.976 47.335 20.769 1.00 52.23 337 ASN A O 1
ATOM 1384 N N . ASN A 1 268 ? 7.569 49.314 19.826 1.00 50.58 338 ASN A N 1
ATOM 1385 C CA . ASN A 1 268 ? 7.961 49.859 21.103 1.00 68.04 338 ASN A CA 1
ATOM 1386 C C . ASN A 1 268 ? 6.787 50.066 22.050 1.00 73.93 338 ASN A C 1
ATOM 1387 O O . ASN A 1 268 ? 6.896 49.782 23.255 1.00 63.74 338 ASN A O 1
ATOM 1392 N N . VAL A 1 269 ? 5.661 50.527 21.525 1.00 62.22 339 VAL A N 1
ATOM 1393 C CA . VAL A 1 269 ? 4.497 50.678 22.419 1.00 66.05 339 VAL A CA 1
ATOM 1394 C C . VAL A 1 269 ? 4.026 49.331 22.935 1.00 63.81 339 VAL A C 1
ATOM 1395 O O . VAL A 1 269 ? 3.682 49.212 24.117 1.00 59.49 339 VAL A O 1
ATOM 1399 N N . LEU A 1 270 ? 4.084 48.308 22.085 1.00 47.40 340 LEU A N 1
ATOM 1400 C CA . LEU A 1 270 ? 3.721 46.980 22.547 1.00 50.92 340 LEU A CA 1
ATOM 1401 C C . LEU A 1 270 ? 4.590 46.568 23.717 1.00 56.76 340 LEU A C 1
ATOM 1402 O O . LEU A 1 270 ? 4.090 46.111 24.722 1.00 65.64 340 LEU A O 1
ATOM 1407 N N . ASN A 1 271 ? 5.893 46.771 23.579 1.00 61.02 341 ASN A N 1
ATOM 1408 C CA . ASN A 1 271 ? 6.794 46.413 24.635 1.00 67.48 341 ASN A CA 1
ATOM 1409 C C . ASN A 1 271 ? 6.655 47.242 25.880 1.00 62.04 341 ASN A C 1
ATOM 1410 O O . ASN A 1 271 ? 6.887 46.749 26.986 1.00 56.73 341 ASN A O 1
ATOM 1415 N N . SER A 1 272 ? 6.238 48.488 25.727 1.00 44.28 342 SER A N 1
ATOM 1416 C CA . SER A 1 272 ? 6.155 49.331 26.917 1.00 61.01 342 SER A CA 1
ATOM 1417 C C . SER A 1 272 ? 4.957 48.882 27.747 1.00 72.67 342 SER A C 1
ATOM 1418 O O . SER A 1 272 ? 5.004 48.739 28.987 1.00 64.92 342 SER A O 1
ATOM 1421 N N . VAL A 1 273 ? 3.893 48.618 27.016 1.00 58.21 343 VAL A N 1
ATOM 1422 C CA . VAL A 1 273 ? 2.613 48.303 27.587 1.00 47.15 343 VAL A CA 1
ATOM 1423 C C . VAL A 1 273 ? 2.616 46.886 28.185 1.00 55.17 343 VAL A C 1
ATOM 1424 O O . VAL A 1 273 ? 1.995 46.644 29.212 1.00 62.43 343 VAL A O 1
ATOM 1428 N N . GLY A 1 274 ? 3.327 45.956 27.554 1.00 44.69 344 GLY A N 1
ATOM 1429 C CA . GLY A 1 274 ? 3.405 44.596 28.062 1.00 50.22 344 GLY A CA 1
ATOM 1430 C C . GLY A 1 274 ? 2.316 43.665 27.557 1.00 50.94 344 GLY A C 1
ATOM 1431 O O . GLY A 1 274 ? 1.283 44.074 27.005 1.00 57.61 344 GLY A O 1
ATOM 1432 N N . VAL A 1 275 ? 2.562 42.386 27.757 1.00 51.20 345 VAL A N 1
ATOM 1433 C CA . VAL A 1 275 ? 1.667 41.375 27.240 1.00 49.14 345 VAL A CA 1
ATOM 1434 C C . VAL A 1 275 ? 0.229 41.493 27.733 1.00 56.85 345 VAL A C 1
ATOM 1435 O O . VAL A 1 275 ? -0.698 41.232 26.980 1.00 59.61 345 VAL A O 1
ATOM 1439 N N . TYR A 1 276 ? 0.056 41.842 29.001 1.00 55.55 346 TYR A N 1
ATOM 1440 C CA . TYR A 1 276 ? -1.260 41.987 29.571 1.00 40.19 346 TYR A CA 1
ATOM 1441 C C . TYR A 1 276 ? -2.100 42.944 28.738 1.00 48.09 346 TYR A C 1
ATOM 1442 O O . TYR A 1 276 ? -3.198 42.575 28.317 1.00 46.80 346 TYR A O 1
ATOM 1451 N N . TYR A 1 277 ? -1.600 44.151 28.477 1.00 38.69 347 TYR A N 1
ATOM 1452 C CA . TYR A 1 277 ? -2.394 45.069 27.627 1.00 45.25 347 TYR A CA 1
ATOM 1453 C C . TYR A 1 277 ? -2.422 44.696 26.162 1.00 52.40 347 TYR A C 1
ATOM 1454 O O . TYR A 1 277 ? -3.393 44.996 25.490 1.00 47.69 347 TYR A O 1
ATOM 1463 N N . VAL A 1 278 ? -1.374 44.035 25.681 1.00 44.84 348 VAL A N 1
ATOM 1464 C CA . VAL A 1 278 ? -1.336 43.709 24.299 1.00 49.64 348 VAL A CA 1
ATOM 1465 C C . VAL A 1 278 ? -2.423 42.695 24.002 1.00 57.87 348 VAL A C 1
ATOM 1466 O O . VAL A 1 278 ? -3.182 42.878 23.064 1.00 52.92 348 VAL A O 1
ATOM 1470 N N . VAL A 1 279 ? -2.511 41.631 24.788 1.00 53.78 349 VAL A N 1
ATOM 1471 C CA . VAL A 1 279 ? -3.505 40.599 24.467 1.00 48.73 349 VAL A CA 1
ATOM 1472 C C . VAL A 1 279 ? -4.932 41.116 24.595 1.00 49.11 349 VAL A C 1
ATOM 1473 O O . VAL A 1 279 ? -5.782 40.778 23.799 1.00 43.19 349 VAL A O 1
ATOM 1477 N N . ARG A 1 280 ? -5.186 41.982 25.559 1.00 46.68 350 ARG A N 1
ATOM 1478 C CA . ARG A 1 280 ? -6.517 42.508 25.664 1.00 47.77 350 ARG A CA 1
ATOM 1479 C C . ARG A 1 280 ? -6.916 43.354 24.446 1.00 47.85 350 ARG A C 1
ATOM 1480 O O . ARG A 1 280 ? -8.026 43.253 23.956 1.00 54.54 350 ARG A O 1
ATOM 1496 N N . ILE A 1 282 ? -5.986 42.817 21.614 1.00 42.01 352 ILE A N 1
ATOM 1497 C CA . ILE A 1 282 ? -6.187 41.836 20.541 1.00 46.09 352 ILE A CA 1
ATOM 1498 C C . ILE A 1 282 ? -7.601 41.244 20.572 1.00 67.34 352 ILE A C 1
ATOM 1499 O O . ILE A 1 282 ? -8.256 41.155 19.517 1.00 57.73 352 ILE A O 1
ATOM 1504 N N . ASP A 1 283 ? -8.048 40.819 21.766 1.00 66.63 353 ASP A N 1
ATOM 1505 C CA . ASP A 1 283 ? -9.404 40.315 21.956 1.00 51.18 353 ASP A CA 1
ATOM 1506 C C . ASP A 1 283 ? -10.392 41.393 21.498 1.00 57.81 353 ASP A C 1
ATOM 1507 O O . ASP A 1 283 ? -11.294 41.114 20.689 1.00 55.13 353 ASP A O 1
ATOM 1512 N N . ILE A 1 284 ? -10.203 42.631 21.968 1.00 39.04 354 ILE A N 1
ATOM 1513 C CA . ILE A 1 284 ? -11.170 43.662 21.650 1.00 41.69 354 ILE A CA 1
ATOM 1514 C C . ILE A 1 284 ? -11.253 43.843 20.141 1.00 49.23 354 ILE A C 1
ATOM 1515 O O . ILE A 1 284 ? -12.340 43.845 19.586 1.00 58.14 354 ILE A O 1
ATOM 1520 N N . TYR A 1 285 ? -10.090 43.960 19.498 1.00 56.32 355 TYR A N 1
ATOM 1521 C CA . TYR A 1 285 ? -10.021 44.160 18.075 1.00 58.67 355 TYR A CA 1
ATOM 1522 C C . TYR A 1 285 ? -10.773 43.056 17.341 1.00 58.32 355 TYR A C 1
ATOM 1523 O O . TYR A 1 285 ? -11.489 43.311 16.378 1.00 58.08 355 TYR A O 1
ATOM 1532 N N . ARG A 1 286 ? -10.589 41.831 17.792 1.00 44.97 356 ARG A N 1
ATOM 1533 C CA . ARG A 1 286 ? -11.207 40.697 17.141 1.00 47.80 356 ARG A CA 1
ATOM 1534 C C . ARG A 1 286 ? -12.711 40.753 17.200 1.00 57.21 356 ARG A C 1
ATOM 1535 O O . ARG A 1 286 ? -13.367 40.365 16.238 1.00 63.84 356 ARG A O 1
ATOM 1543 N N . GLY A 1 287 ? -13.241 41.222 18.328 1.00 47.30 357 GLY A N 1
ATOM 1544 C CA . GLY A 1 287 ? -14.674 41.387 18.496 1.00 51.38 357 GLY A CA 1
ATOM 1545 C C . GLY A 1 287 ? -15.213 42.374 17.482 1.00 57.58 357 GLY A C 1
ATOM 1546 O O . GLY A 1 287 ? -16.227 42.120 16.825 1.00 67.99 357 GLY A O 1
ATOM 1547 N N . VAL A 1 288 ? -14.514 43.490 17.325 1.00 45.54 358 VAL A N 1
ATOM 1548 C CA . VAL A 1 288 ? -14.971 44.509 16.401 1.00 48.37 358 VAL A CA 1
ATOM 1549 C C . VAL A 1 288 ? -14.914 43.988 14.980 1.00 55.23 358 VAL A C 1
ATOM 1550 O O . VAL A 1 288 ? -15.826 44.204 14.200 1.00 52.90 358 VAL A O 1
ATOM 1554 N N . LYS A 1 289 ? -13.833 43.290 14.666 1.00 67.07 359 LYS A N 1
ATOM 1555 C CA . LYS A 1 289 ? -13.639 42.772 13.346 1.00 57.28 359 LYS A CA 1
ATOM 1556 C C . LYS A 1 289 ? -14.739 41.777 13.064 1.00 63.71 359 LYS A C 1
ATOM 1557 O O . LYS A 1 289 ? -15.324 41.835 11.996 1.00 66.55 359 LYS A O 1
ATOM 1563 N N . ILE A 1 290 ? -15.033 40.888 14.014 1.00 73.62 360 ILE A N 1
ATOM 1564 C CA . ILE A 1 290 ? -16.058 39.861 13.771 1.00 63.58 360 ILE A CA 1
ATOM 1565 C C . ILE A 1 290 ? -17.432 40.474 13.613 1.00 68.95 360 ILE A C 1
ATOM 1566 O O . ILE A 1 290 ? -18.159 40.090 12.713 1.00 79.02 360 ILE A O 1
ATOM 1571 N N . GLU A 1 291 ? -17.754 41.462 14.432 1.00 60.36 361 GLU A N 1
ATOM 1572 C CA . GLU A 1 291 ? -19.058 42.091 14.329 1.00 58.66 361 GLU A CA 1
ATOM 1573 C C . GLU A 1 291 ? -19.241 42.861 13.054 1.00 61.51 361 GLU A C 1
ATOM 1574 O O . GLU A 1 291 ? -20.321 42.852 12.481 1.00 81.88 361 GLU A O 1
ATOM 1580 N N . HIS A 1 292 ? -18.185 43.518 12.607 1.00 64.41 362 HIS A N 1
ATOM 1581 C CA . HIS A 1 292 ? -18.234 44.293 11.376 1.00 68.95 362 HIS A CA 1
ATOM 1582 C C . HIS A 1 292 ? -18.555 43.364 10.200 1.00 69.05 362 HIS A C 1
ATOM 1583 O O . HIS A 1 292 ? -19.371 43.683 9.348 1.00 67.12 362 HIS A O 1
ATOM 1590 N N . ASP A 1 293 ? -17.927 42.203 10.169 1.00 61.01 363 ASP A N 1
ATOM 1591 C CA . ASP A 1 293 ? -18.208 41.258 9.097 1.00 67.46 363 ASP A CA 1
ATOM 1592 C C . ASP A 1 293 ? -19.620 40.782 9.107 1.00 68.29 363 ASP A C 1
ATOM 1593 O O . ASP A 1 293 ? -20.218 40.667 8.058 1.00 102.37 363 ASP A O 1
ATOM 1598 N N . GLU A 1 294 ? -20.171 40.520 10.290 1.00 87.99 364 GLU A N 1
ATOM 1599 C CA . GLU A 1 294 ? -21.582 40.156 10.394 1.00 68.70 364 GLU A CA 1
ATOM 1600 C C . GLU A 1 294 ? -22.448 41.238 9.785 1.00 70.64 364 GLU A C 1
ATOM 1601 O O . GLU A 1 294 ? -23.369 40.934 9.025 1.00 77.62 364 GLU A O 1
ATOM 1607 N N . ALA A 1 295 ? -22.119 42.494 10.098 1.00 60.15 365 ALA A N 1
ATOM 1608 C CA . ALA A 1 295 ? -22.864 43.644 9.589 1.00 63.68 365 ALA A CA 1
ATOM 1609 C C . ALA A 1 295 ? -22.676 43.786 8.094 1.00 74.24 365 ALA A C 1
ATOM 1610 O O . ALA A 1 295 ? -23.571 44.256 7.401 1.00 112.58 365 ALA A O 1
ATOM 1612 N N . LEU A 1 296 ? -21.520 43.359 7.596 1.00 77.26 366 LEU A N 1
ATOM 1613 C CA . LEU A 1 296 ? -21.267 43.334 6.162 1.00 83.48 366 LEU A CA 1
ATOM 1614 C C . LEU A 1 296 ? -22.231 42.391 5.450 1.00 79.14 366 LEU A C 1
ATOM 1615 O O . LEU A 1 296 ? -22.904 42.799 4.493 1.00 112.97 366 LEU A O 1
ATOM 1620 N N . ASN A 1 297 ? -22.314 41.147 5.928 1.00 68.93 367 ASN A N 1
ATOM 1621 C CA . ASN A 1 297 ? -23.214 40.146 5.349 1.00 91.89 367 ASN A CA 1
ATOM 1622 C C . ASN A 1 297 ? -24.657 40.580 5.408 1.00 96.16 367 ASN A C 1
ATOM 1623 O O . ASN A 1 297 ? -25.363 40.543 4.399 1.00 109.86 367 ASN A O 1
ATOM 1628 N N . ALA A 1 298 ? -25.066 41.041 6.584 1.00 87.95 368 ALA A N 1
ATOM 1629 C CA . ALA A 1 298 ? -26.398 41.566 6.777 1.00 73.81 368 ALA A CA 1
ATOM 1630 C C . ALA A 1 298 ? -26.747 42.719 5.804 1.00 80.31 368 ALA A C 1
ATOM 1631 O O . ALA A 1 298 ? -27.891 42.851 5.424 1.00 94.40 368 ALA A O 1
ATOM 1633 N N . ILE A 1 299 ? -25.778 43.533 5.392 1.00 84.14 369 ILE A N 1
ATOM 1634 C CA . ILE A 1 299 ? -26.082 44.598 4.428 1.00 70.97 369 ILE A CA 1
ATOM 1635 C C . ILE A 1 299 ? -26.160 44.042 3.006 1.00 83.22 369 ILE A C 1
ATOM 1636 O O . ILE A 1 299 ? -26.964 44.509 2.210 1.00 83.00 369 ILE A O 1
ATOM 1641 N N . THR A 1 300 ? -25.352 43.033 2.693 1.00 96.15 370 THR A N 1
ATOM 1642 C CA . THR A 1 300 ? -25.452 42.349 1.394 1.00 87.87 370 THR A CA 1
ATOM 1643 C C . THR A 1 300 ? -26.829 41.741 1.178 1.00 87.00 370 THR A C 1
ATOM 1644 O O . THR A 1 300 ? -27.378 41.809 0.087 1.00 122.25 370 THR A O 1
ATOM 1648 N N . THR A 1 301 ? -27.363 41.160 2.244 1.00 123.13 371 THR A N 1
ATOM 1649 C CA . THR A 1 301 ? -28.676 40.534 2.277 1.00 98.93 371 THR A CA 1
ATOM 1650 C C . THR A 1 301 ? -29.822 41.497 1.945 1.00 104.61 371 THR A C 1
ATOM 1651 O O . THR A 1 301 ? -30.807 41.078 1.331 1.00 139.33 371 THR A O 1
ATOM 1655 N N . VAL A 1 302 ? -29.679 42.771 2.322 1.00 95.72 372 VAL A N 1
ATOM 1656 C CA . VAL A 1 302 ? -30.675 43.804 2.015 1.00 79.80 372 VAL A CA 1
ATOM 1657 C C . VAL A 1 302 ? -30.834 43.928 0.500 1.00 117.78 372 VAL A C 1
ATOM 1658 O O . VAL A 1 302 ? -29.824 44.030 -0.218 1.00 121.73 372 VAL A O 1
ATOM 1662 N N . PRO A 1 303 ? -32.097 43.906 0.008 1.00 135.32 373 PRO A N 1
ATOM 1663 C CA . PRO A 1 303 ? -32.315 44.045 -1.416 1.00 125.68 373 PRO A CA 1
ATOM 1664 C C . PRO A 1 303 ? -31.720 45.378 -1.858 1.00 150.59 373 PRO A C 1
ATOM 1665 O O . PRO A 1 303 ? -31.904 46.428 -1.184 1.00 85.38 373 PRO A O 1
ATOM 1669 N N . ASP A 1 304 ? -30.973 45.302 -2.956 1.00 149.15 374 ASP A N 1
ATOM 1670 C CA . ASP A 1 304 ? -30.313 46.447 -3.518 1.00 148.34 374 ASP A CA 1
ATOM 1671 C C . ASP A 1 304 ? -31.322 47.563 -3.712 1.00 143.27 374 ASP A C 1
ATOM 1672 O O . ASP A 1 304 ? -32.376 47.336 -4.309 1.00 186.37 374 ASP A O 1
ATOM 1677 N N . GLY A 1 305 ? -31.025 48.750 -3.189 1.00 100.71 375 GLY A N 1
ATOM 1678 C CA . GLY A 1 305 ? -32.004 49.815 -3.276 1.00 89.26 375 GLY A CA 1
ATOM 1679 C C . GLY A 1 305 ? -31.971 51.003 -2.341 1.00 118.78 375 GLY A C 1
ATOM 1680 O O . GLY A 1 305 ? -30.921 51.627 -2.124 1.00 71.86 375 GLY A O 1
ATOM 1681 N N . VAL A 1 306 ? -33.154 51.316 -1.819 1.00 148.50 376 VAL A N 1
ATOM 1682 C CA . VAL A 1 306 ? -33.453 52.574 -1.136 1.00 148.87 376 VAL A CA 1
ATOM 1683 C C . VAL A 1 306 ? -32.584 52.858 0.108 1.00 164.07 376 VAL A C 1
ATOM 1684 O O . VAL A 1 306 ? -31.883 53.882 0.168 1.00 89.25 376 VAL A O 1
ATOM 1688 N N . VAL A 1 307 ? -32.605 51.943 1.071 1.00 190.20 377 VAL A N 1
ATOM 1689 C CA . VAL A 1 307 ? -31.898 52.170 2.341 1.00 129.66 377 VAL A CA 1
ATOM 1690 C C . VAL A 1 307 ? -30.613 51.376 2.504 1.00 140.74 377 VAL A C 1
ATOM 1691 O O . VAL A 1 307 ? -29.958 51.466 3.548 1.00 170.16 377 VAL A O 1
ATOM 1695 N N . LYS A 1 308 ? -30.265 50.589 1.490 1.00 133.23 378 LYS A N 1
ATOM 1696 C CA . LYS A 1 308 ? -29.016 49.830 1.497 1.00 101.38 378 LYS A CA 1
ATOM 1697 C C . LYS A 1 308 ? -27.836 50.782 1.607 1.00 131.53 378 LYS A C 1
ATOM 1698 O O . LYS A 1 308 ? -26.916 50.558 2.402 1.00 156.37 378 LYS A O 1
ATOM 1704 N N . GLN A 1 309 ? -27.906 51.862 0.839 1.00 145.94 379 GLN A N 1
ATOM 1705 C CA . GLN A 1 309 ? -26.845 52.853 0.812 1.00 147.55 379 GLN A CA 1
ATOM 1706 C C . GLN A 1 309 ? -26.612 53.494 2.177 1.00 124.65 379 GLN A C 1
ATOM 1707 O O . GLN A 1 309 ? -25.479 53.606 2.637 1.00 117.09 379 GLN A O 1
ATOM 1713 N N . ASP A 1 310 ? -27.688 53.898 2.837 1.00 119.06 380 ASP A N 1
ATOM 1714 C CA . ASP A 1 310 ? -27.569 54.601 4.113 1.00 118.15 380 ASP A CA 1
ATOM 1715 C C . ASP A 1 310 ? -26.917 53.712 5.141 1.00 119.90 380 ASP A C 1
ATOM 1716 O O . ASP A 1 310 ? -26.081 54.169 5.907 1.00 128.51 380 ASP A O 1
ATOM 1721 N N . LEU A 1 311 ? -27.272 52.435 5.118 1.00 119.31 381 LEU A N 1
ATOM 1722 C CA . LEU A 1 311 ? -26.659 51.466 6.008 1.00 102.66 381 LEU A CA 1
ATOM 1723 C C . LEU A 1 311 ? -25.213 51.263 5.658 1.00 107.75 381 LEU A C 1
ATOM 1724 O O . LEU A 1 311 ? -24.368 51.192 6.545 1.00 111.19 381 LEU A O 1
ATOM 1729 N N . GLN A 1 312 ? -24.951 51.190 4.352 1.00 128.17 382 GLN A N 1
ATOM 1730 C CA . GLN A 1 312 ? -23.618 51.038 3.796 1.00 99.88 382 GLN A CA 1
ATOM 1731 C C . GLN A 1 312 ? -22.672 52.168 4.183 1.00 93.49 382 GLN A C 1
ATOM 1732 O O . GLN A 1 312 ? -21.489 51.945 4.452 1.00 85.05 382 GLN A O 1
ATOM 1738 N N . ALA A 1 313 ? -23.214 53.383 4.223 1.00 90.00 383 ALA A N 1
ATOM 1739 C CA . ALA A 1 313 ? -22.455 54.536 4.668 1.00 90.94 383 ALA A CA 1
ATOM 1740 C C . ALA A 1 313 ? -21.979 54.306 6.089 1.00 89.35 383 ALA A C 1
ATOM 1741 O O . ALA A 1 313 ? -20.800 54.483 6.383 1.00 105.97 383 ALA A O 1
ATOM 1743 N N . ARG A 1 314 ? -22.902 53.881 6.950 1.00 95.35 384 ARG A N 1
ATOM 1744 C CA . ARG A 1 314 ? -22.611 53.695 8.358 1.00 88.23 384 ARG A CA 1
ATOM 1745 C C . ARG A 1 314 ? -21.479 52.689 8.511 1.00 94.72 384 ARG A C 1
ATOM 1746 O O . ARG A 1 314 ? -20.541 52.938 9.273 1.00 77.92 384 ARG A O 1
ATOM 1754 N N . LEU A 1 315 ? -21.565 51.575 7.773 1.00 72.35 385 LEU A N 1
ATOM 1755 C CA . LEU A 1 315 ? -20.561 50.531 7.848 1.00 65.73 385 LEU A CA 1
ATOM 1756 C C . LEU A 1 315 ? -19.196 51.107 7.535 1.00 84.81 385 LEU A C 1
ATOM 1757 O O . LEU A 1 315 ? -18.265 50.920 8.309 1.00 105.13 385 LEU A O 1
ATOM 1762 N N . ASN A 1 316 ? -19.090 51.824 6.422 1.00 93.69 386 ASN A N 1
ATOM 1763 C CA . ASN A 1 316 ? -17.803 52.404 6.045 1.00 88.71 386 ASN A CA 1
ATOM 1764 C C . ASN A 1 316 ? -17.331 53.469 7.001 1.00 92.14 386 ASN A C 1
ATOM 1765 O O . ASN A 1 316 ? -16.157 53.500 7.355 1.00 95.04 386 ASN A O 1
ATOM 1770 N N . ARG A 1 317 ? -18.256 54.307 7.452 1.00 82.64 387 ARG A N 1
ATOM 1771 C CA . ARG A 1 317 ? -17.913 55.382 8.363 1.00 98.99 387 ARG A CA 1
ATOM 1772 C C . ARG A 1 317 ? -17.399 54.809 9.677 1.00 95.95 387 ARG A C 1
ATOM 1773 O O . ARG A 1 317 ? -16.379 55.254 10.194 1.00 86.68 387 ARG A O 1
ATOM 1781 N N . PHE A 1 318 ? -18.109 53.812 10.189 1.00 102.76 388 PHE A N 1
ATOM 1782 C CA . PHE A 1 318 ? -17.737 53.185 11.442 1.00 91.56 388 PHE A CA 1
ATOM 1783 C C . PHE A 1 318 ? -16.369 52.548 11.369 1.00 82.36 388 PHE A C 1
ATOM 1784 O O . PHE A 1 318 ? -15.556 52.797 12.244 1.00 75.66 388 PHE A O 1
ATOM 1792 N N . LYS A 1 319 ? -16.114 51.747 10.331 1.00 68.69 389 LYS A N 1
ATOM 1793 C CA . LYS A 1 319 ? -14.785 51.153 10.120 1.00 59.35 389 LYS A CA 1
ATOM 1794 C C . LYS A 1 319 ? -13.735 52.269 10.114 1.00 83.94 389 LYS A C 1
ATOM 1795 O O . LYS A 1 319 ? -12.734 52.174 10.807 1.00 90.79 389 LYS A O 1
ATOM 1801 N N . GLY A 1 320 ? -13.996 53.343 9.375 1.00 76.24 390 GLY A N 1
ATOM 1802 C CA . GLY A 1 320 ? -13.093 54.482 9.341 1.00 78.83 390 GLY A CA 1
ATOM 1803 C C . GLY A 1 320 ? -12.784 55.011 10.726 1.00 76.66 390 GLY A C 1
ATOM 1804 O O . GLY A 1 320 ? -11.624 55.024 11.139 1.00 76.60 390 GLY A O 1
ATOM 1805 N N . GLU A 1 321 ? -13.825 55.412 11.451 1.00 74.32 391 GLU A N 1
ATOM 1806 C CA . GLU A 1 321 ? -13.675 55.955 12.815 1.00 68.00 391 GLU A CA 1
ATOM 1807 C C . GLU A 1 321 ? -12.834 55.046 13.703 1.00 71.77 391 GLU A C 1
ATOM 1808 O O . GLU A 1 321 ? -11.980 55.526 14.440 1.00 71.64 391 GLU A O 1
ATOM 1814 N N . TYR A 1 322 ? -13.058 53.734 13.614 1.00 63.18 392 TYR A N 1
ATOM 1815 C CA . TYR A 1 322 ? -12.313 52.790 14.453 1.00 69.29 392 TYR A CA 1
ATOM 1816 C C . TYR A 1 322 ? -10.830 52.755 14.082 1.00 74.56 392 TYR A C 1
ATOM 1817 O O . TYR A 1 322 ? -9.986 53.056 14.919 1.00 73.36 392 TYR A O 1
ATOM 1826 N N . TYR A 1 323 ? -10.528 52.407 12.827 1.00 71.00 393 TYR A N 1
ATOM 1827 C CA . TYR A 1 323 ? -9.156 52.419 12.310 1.00 66.27 393 TYR A CA 1
ATOM 1828 C C . TYR A 1 323 ? -8.413 53.721 12.652 1.00 64.38 393 TYR A C 1
ATOM 1829 O O . TYR A 1 323 ? -7.257 53.702 13.077 1.00 67.65 393 TYR A O 1
ATOM 1838 N N . SER A 1 324 ? -9.112 54.837 12.553 1.00 62.36 394 SER A N 1
ATOM 1839 C CA . SER A 1 324 ? -8.561 56.115 12.987 1.00 76.25 394 SER A CA 1
ATOM 1840 C C . SER A 1 324 ? -8.230 56.138 14.480 1.00 70.60 394 SER A C 1
ATOM 1841 O O . SER A 1 324 ? -7.173 56.641 14.863 1.00 84.54 394 SER A O 1
ATOM 1844 N N . ASN A 1 325 ? -9.121 55.601 15.317 1.00 76.59 395 ASN A N 1
ATOM 1845 C CA . ASN A 1 325 ? -8.852 55.516 16.759 1.00 56.30 395 ASN A CA 1
ATOM 1846 C C . ASN A 1 325 ? -7.562 54.734 17.000 1.00 58.46 395 ASN A C 1
ATOM 1847 O O . ASN A 1 325 ? -6.775 55.113 17.868 1.00 73.21 395 ASN A O 1
ATOM 1852 N N . ILE A 1 326 ? -7.335 53.671 16.216 1.00 48.72 396 ILE A N 1
ATOM 1853 C CA . ILE A 1 326 ? -6.165 52.817 16.414 1.00 55.93 396 ILE A CA 1
ATOM 1854 C C . ILE A 1 326 ? -4.888 53.616 16.124 1.00 69.92 396 ILE A C 1
ATOM 1855 O O . ILE A 1 326 ? -4.027 53.771 16.999 1.00 75.78 396 ILE A O 1
ATOM 1860 N N . ARG A 1 327 ? -4.800 54.158 14.908 1.00 85.27 397 ARG A N 1
ATOM 1861 C CA . ARG A 1 327 ? -3.676 55.000 14.507 1.00 68.39 397 ARG A CA 1
ATOM 1862 C C . ARG A 1 327 ? -3.396 56.089 15.554 1.00 71.46 397 ARG A C 1
ATOM 1863 O O . ARG A 1 327 ? -2.257 56.209 16.040 1.00 64.04 397 ARG A O 1
ATOM 1871 N N . GLY A 1 328 ? -4.443 56.845 15.910 1.00 56.47 398 GLY A N 1
ATOM 1872 C CA . GLY A 1 328 ? -4.338 57.934 16.900 1.00 57.74 398 GLY A CA 1
ATOM 1873 C C . GLY A 1 328 ? -3.779 57.499 18.257 1.00 79.41 398 GLY A C 1
ATOM 1874 O O . GLY A 1 328 ? -3.010 58.226 18.890 1.00 69.02 398 GLY A O 1
ATOM 1875 N N . THR A 1 329 ? -4.160 56.310 18.716 1.00 65.39 399 THR A N 1
ATOM 1876 C CA . THR A 1 329 ? -3.756 55.919 20.040 1.00 70.00 399 THR A CA 1
ATOM 1877 C C . THR A 1 329 ? -2.276 55.522 20.014 1.00 67.85 399 THR A C 1
ATOM 1878 O O . THR A 1 329 ? -1.532 55.813 20.950 1.00 74.37 399 THR A O 1
ATOM 1882 N N . PHE A 1 330 ? -1.838 54.901 18.934 1.00 50.26 400 PHE A N 1
ATOM 1883 C CA . PHE A 1 330 ? -0.423 54.548 18.845 1.00 64.70 400 PHE A CA 1
ATOM 1884 C C . PHE A 1 330 ? 0.476 55.773 18.672 1.00 71.30 400 PHE A C 1
ATOM 1885 O O . PHE A 1 330 ? 1.503 55.887 19.336 1.00 74.66 400 PHE A O 1
ATOM 1893 N N . LYS A 1 331 ? 0.078 56.683 17.784 1.00 69.21 401 LYS A N 1
ATOM 1894 C CA . LYS A 1 331 ? 0.835 57.892 17.554 1.00 79.84 401 LYS A CA 1
ATOM 1895 C C . LYS A 1 331 ? 0.958 58.681 18.872 1.00 75.05 401 LYS A C 1
ATOM 1896 O O . LYS A 1 331 ? 2.061 58.987 19.341 1.00 75.46 401 LYS A O 1
ATOM 1902 N N . GLY A 1 332 ? -0.177 58.979 19.476 1.00 56.80 402 GLY A N 1
ATOM 1903 C CA . GLY A 1 332 ? -0.186 59.691 20.727 1.00 63.01 402 GLY A CA 1
ATOM 1904 C C . GLY A 1 332 ? 0.668 59.004 21.773 1.00 71.13 402 GLY A C 1
ATOM 1905 O O . GLY A 1 332 ? 1.215 59.658 22.666 1.00 61.39 402 GLY A O 1
ATOM 1906 N N . PHE A 1 333 ? 0.806 57.687 21.666 1.00 57.63 403 PHE A N 1
ATOM 1907 C CA . PHE A 1 333 ? 1.594 56.994 22.654 1.00 56.81 403 PHE A CA 1
ATOM 1908 C C . PHE A 1 333 ? 3.067 57.316 22.433 1.00 65.97 403 PHE A C 1
ATOM 1909 O O . PHE A 1 333 ? 3.717 57.818 23.335 1.00 62.23 403 PHE A O 1
ATOM 1917 N N . THR A 1 334 ? 3.585 57.054 21.236 1.00 65.99 404 THR A N 1
ATOM 1918 C CA . THR A 1 334 ? 4.996 57.359 20.965 1.00 100.28 404 THR A CA 1
ATOM 1919 C C . THR A 1 334 ? 5.282 58.858 21.075 1.00 79.14 404 THR A C 1
ATOM 1920 O O . THR A 1 334 ? 6.402 59.242 21.372 1.00 72.50 404 THR A O 1
ATOM 1924 N N . ASP A 1 335 ? 4.267 59.696 20.897 1.00 69.88 405 ASP A N 1
ATOM 1925 C CA . ASP A 1 335 ? 4.480 61.142 21.040 1.00 72.74 405 ASP A CA 1
ATOM 1926 C C . ASP A 1 335 ? 4.527 61.665 22.463 1.00 64.80 405 ASP A C 1
ATOM 1927 O O . ASP A 1 335 ? 4.787 62.845 22.659 1.00 83.70 405 ASP A O 1
ATOM 1932 N N . GLY A 1 336 ? 4.236 60.826 23.447 1.00 62.75 406 GLY A N 1
ATOM 1933 C CA . GLY A 1 336 ? 4.265 61.277 24.849 1.00 65.34 406 GLY A CA 1
ATOM 1934 C C . GLY A 1 336 ? 2.959 61.888 25.345 1.00 67.10 406 GLY A C 1
ATOM 1935 O O . GLY A 1 336 ? 2.880 62.335 26.508 1.00 71.68 406 GLY A O 1
ATOM 1936 N N . LEU A 1 337 ? 1.931 61.883 24.484 1.00 66.50 407 LEU A N 1
ATOM 1937 C CA . LEU A 1 337 ? 0.616 62.453 24.814 1.00 64.68 407 LEU A CA 1
ATOM 1938 C C . LEU A 1 337 ? -0.147 61.665 25.875 1.00 71.60 407 LEU A C 1
ATOM 1939 O O . LEU A 1 337 ? -0.866 62.270 26.691 1.00 67.21 407 LEU A O 1
ATOM 1944 N N . HIS A 1 338 ? -0.010 60.334 25.827 1.00 80.59 408 HIS A N 1
ATOM 1945 C CA . HIS A 1 338 ? -0.698 59.404 26.731 1.00 81.82 408 HIS A CA 1
ATOM 1946 C C . HIS A 1 338 ? 0.050 58.086 26.898 1.00 81.16 408 HIS A C 1
ATOM 1947 O O . HIS A 1 338 ? 1.059 57.847 26.208 1.00 69.49 408 HIS A O 1
ATOM 1954 N N . PHE A 1 339 ? -0.444 57.237 27.811 1.00 69.43 409 PHE A N 1
ATOM 1955 C CA . PHE A 1 339 ? 0.290 56.037 28.205 1.00 55.62 409 PHE A CA 1
ATOM 1956 C C . PHE A 1 339 ? -0.535 54.770 28.213 1.00 68.21 409 PHE A C 1
ATOM 1957 O O . PHE A 1 339 ? -0.176 53.788 28.881 1.00 63.98 409 PHE A O 1
ATOM 1965 N N . GLN A 1 340 ? -1.618 54.776 27.432 1.00 72.04 410 GLN A N 1
ATOM 1966 C CA . GLN A 1 340 ? -2.510 53.603 27.317 1.00 62.79 410 GLN A CA 1
ATOM 1967 C C . GLN A 1 340 ? -2.901 53.408 25.854 1.00 73.78 410 GLN A C 1
ATOM 1968 O O . GLN A 1 340 ? -3.266 54.393 25.179 1.00 76.92 410 GLN A O 1
ATOM 1974 N N . ILE A 1 341 ? -2.852 52.170 25.355 1.00 62.27 411 ILE A N 1
ATOM 1975 C CA . ILE A 1 341 ? -3.429 51.924 24.041 1.00 60.16 411 ILE A CA 1
ATOM 1976 C C . ILE A 1 341 ? -4.917 51.784 24.238 1.00 60.74 411 ILE A C 1
ATOM 1977 O O . ILE A 1 341 ? -5.355 50.855 24.916 1.00 82.25 411 ILE A O 1
ATOM 1990 N N . THR A 1 343 ? -8.471 51.913 21.936 1.00 75.08 413 THR A N 1
ATOM 1991 C CA . THR A 1 343 ? -9.124 52.009 20.619 1.00 67.34 413 THR A CA 1
ATOM 1992 C C . THR A 1 343 ? -10.643 52.285 20.673 1.00 82.55 413 THR A C 1
ATOM 1993 O O . THR A 1 343 ? -11.292 52.391 19.621 1.00 78.13 413 THR A O 1
ATOM 1997 N N . ASP A 1 344 ? -11.195 52.392 21.891 1.00 63.28 414 ASP A N 1
ATOM 1998 C CA . ASP A 1 344 ? -12.644 52.492 22.123 1.00 77.77 414 ASP A CA 1
ATOM 1999 C C . ASP A 1 344 ? -13.406 51.382 21.375 1.00 77.81 414 ASP A C 1
ATOM 2000 O O . ASP A 1 344 ? -14.422 51.619 20.717 1.00 80.54 414 ASP A O 1
ATOM 2005 N N . GLY A 1 345 ? -12.898 50.163 21.497 1.00 73.15 415 GLY A N 1
ATOM 2006 C CA . GLY A 1 345 ? -13.335 49.063 20.652 1.00 67.98 415 GLY A CA 1
ATOM 2007 C C . GLY A 1 345 ? -14.697 48.505 21.017 1.00 73.83 415 GLY A C 1
ATOM 2008 O O . GLY A 1 345 ? -15.445 48.104 20.135 1.00 81.25 415 GLY A O 1
ATOM 2009 N N . ASP A 1 346 ? -15.014 48.469 22.310 1.00 72.35 416 ASP A N 1
ATOM 2010 C CA . ASP A 1 346 ? -16.314 47.990 22.758 1.00 75.89 416 ASP A CA 1
ATOM 2011 C C . ASP A 1 346 ? -17.456 48.828 22.159 1.00 78.05 416 ASP A C 1
ATOM 2012 O O . ASP A 1 346 ? -18.400 48.281 21.571 1.00 73.93 416 ASP A O 1
ATOM 2017 N N . LYS A 1 347 ? -17.332 50.152 22.267 1.00 72.38 417 LYS A N 1
ATOM 2018 C CA . LYS A 1 347 ? -18.288 51.097 21.674 1.00 59.86 417 LYS A CA 1
ATOM 2019 C C . LYS A 1 347 ? -18.538 50.767 20.195 1.00 74.17 417 LYS A C 1
ATOM 2020 O O . LYS A 1 347 ? -19.667 50.808 19.723 1.00 89.06 417 LYS A O 1
ATOM 2026 N N . TYR A 1 348 ? -17.480 50.401 19.489 1.00 57.74 418 TYR A N 1
ATOM 2027 C CA . TYR A 1 348 ? -17.588 50.138 18.077 1.00 58.07 418 TYR A CA 1
ATOM 2028 C C . TYR A 1 348 ? -18.132 48.752 17.779 1.00 61.24 418 TYR A C 1
ATOM 2029 O O . TYR A 1 348 ? -18.766 48.548 16.735 1.00 68.80 418 TYR A O 1
ATOM 2038 N N . ARG A 1 349 ? -17.912 47.809 18.693 1.00 58.10 419 ARG A N 1
ATOM 2039 C CA . ARG A 1 349 ? -18.527 46.480 18.578 1.00 53.15 419 ARG A CA 1
ATOM 2040 C C . ARG A 1 349 ? -20.049 46.615 18.642 1.00 64.00 419 ARG A C 1
ATOM 2041 O O . ARG A 1 349 ? -20.768 46.050 17.810 1.00 67.79 419 ARG A O 1
ATOM 2049 N N . ASN A 1 350 ? -20.515 47.404 19.605 1.00 66.92 420 ASN A N 1
ATOM 2050 C CA . ASN A 1 350 ? -21.930 47.686 19.756 1.00 67.60 420 ASN A CA 1
ATOM 2051 C C . ASN A 1 350 ? -22.504 48.402 18.549 1.00 71.18 420 ASN A C 1
ATOM 2052 O O . ASN A 1 350 ? -23.558 48.001 18.041 1.00 80.37 420 ASN A O 1
ATOM 2057 N N . TYR A 1 351 ? -21.796 49.415 18.057 1.00 62.28 421 TYR A N 1
ATOM 2058 C CA . TYR A 1 351 ? -22.218 50.094 16.828 1.00 59.67 421 TYR A CA 1
ATOM 2059 C C . TYR A 1 351 ? -22.446 49.100 15.692 1.00 62.47 421 TYR A C 1
ATOM 2060 O O . TYR A 1 351 ? -23.487 49.146 15.036 1.00 72.13 421 TYR A O 1
ATOM 2069 N N . PHE A 1 352 ? -21.524 48.161 15.517 1.00 57.56 422 PHE A N 1
ATOM 2070 C CA . PHE A 1 352 ? -21.676 47.157 14.469 1.00 74.49 422 PHE A CA 1
ATOM 2071 C C . PHE A 1 352 ? -22.812 46.185 14.712 1.00 72.41 422 PHE A C 1
ATOM 2072 O O . PHE A 1 352 ? -23.401 45.679 13.754 1.00 84.95 422 PHE A O 1
ATOM 2080 N N . ILE A 1 353 ? -23.091 45.894 15.977 1.00 61.10 423 ILE A N 1
ATOM 2081 C CA . ILE A 1 353 ? -24.141 44.933 16.314 1.00 69.21 423 ILE A CA 1
ATOM 2082 C C . ILE A 1 353 ? -25.500 45.572 16.014 1.00 73.53 423 ILE A C 1
ATOM 2083 O O . ILE A 1 353 ? -26.329 44.984 15.310 1.00 60.92 423 ILE A O 1
ATOM 2088 N N . ILE A 1 354 ? -25.699 46.785 16.525 1.00 55.50 424 ILE A N 1
ATOM 2089 C CA . ILE A 1 354 ? -26.875 47.573 16.191 1.00 66.93 424 ILE A CA 1
ATOM 2090 C C . ILE A 1 354 ? -27.041 47.637 14.683 1.00 65.85 424 ILE A C 1
ATOM 2091 O O . ILE A 1 354 ? -28.103 47.301 14.166 1.00 82.59 424 ILE A O 1
ATOM 2096 N N . LEU A 1 355 ? -25.971 48.014 13.988 1.00 74.98 425 LEU A N 1
ATOM 2097 C CA . LEU A 1 355 ? -26.013 48.087 12.547 1.00 81.55 425 LEU A CA 1
ATOM 2098 C C . LEU A 1 355 ? -26.440 46.761 11.905 1.00 75.75 425 LEU A C 1
ATOM 2099 O O . LEU A 1 355 ? -27.180 46.761 10.940 1.00 81.27 425 LEU A O 1
ATOM 2104 N N . LYS A 1 356 ? -25.983 45.638 12.437 1.00 68.51 426 LYS A N 1
ATOM 2105 C CA . LYS A 1 356 ? -26.409 44.355 11.893 1.00 60.55 426 LYS A CA 1
ATOM 2106 C C . LYS A 1 356 ? -27.907 44.164 12.069 1.00 78.27 426 LYS A C 1
ATOM 2107 O O . LYS A 1 356 ? -28.587 43.744 11.132 1.00 82.38 426 LYS A O 1
ATOM 2113 N N . PHE A 1 357 ? -28.404 44.465 13.270 1.00 93.94 427 PHE A N 1
ATOM 2114 C CA . PHE A 1 357 ? -29.817 44.296 13.589 1.00 74.81 427 PHE A CA 1
ATOM 2115 C C . PHE A 1 357 ? -30.691 45.169 12.705 1.00 88.66 427 PHE A C 1
ATOM 2116 O O . PHE A 1 357 ? -31.679 44.697 12.153 1.00 97.37 427 PHE A O 1
ATOM 2124 N N . ASP A 1 358 ? -30.290 46.422 12.533 1.00 88.92 428 ASP A N 1
ATOM 2125 C CA . ASP A 1 358 ? -30.998 47.320 11.647 1.00 73.30 428 ASP A CA 1
ATOM 2126 C C . ASP A 1 358 ? -30.995 46.773 10.247 1.00 77.48 428 ASP A C 1
ATOM 2127 O O . ASP A 1 358 ? -32.010 46.816 9.577 1.00 115.49 428 ASP A O 1
ATOM 2132 N N . ALA A 1 359 ? -29.870 46.220 9.819 1.00 66.84 429 ALA A N 1
ATOM 2133 C CA . ALA A 1 359 ? -29.781 45.630 8.490 1.00 76.43 429 ALA A CA 1
ATOM 2134 C C . ALA A 1 359 ? -30.812 44.511 8.311 1.00 75.10 429 ALA A C 1
ATOM 2135 O O . ALA A 1 359 ? -31.505 44.448 7.306 1.00 88.61 429 ALA A O 1
ATOM 2137 N N . GLN A 1 360 ? -30.915 43.640 9.302 1.00 72.83 430 GLN A N 1
ATOM 2138 C CA . GLN A 1 360 ? -31.785 42.484 9.201 1.00 79.58 430 GLN A CA 1
ATOM 2139 C C . GLN A 1 360 ? -33.269 42.902 9.198 1.00 74.24 430 GLN A C 1
ATOM 2140 O O . GLN A 1 360 ? -34.031 42.463 8.332 1.00 92.77 430 GLN A O 1
ATOM 2146 N N . ALA A 1 361 ? -33.650 43.795 10.112 1.00 70.72 431 ALA A N 1
ATOM 2147 C CA . ALA A 1 361 ? -34.995 44.402 10.107 1.00 79.79 431 ALA A CA 1
ATOM 2148 C C . ALA A 1 361 ? -35.323 45.058 8.753 1.00 79.34 431 ALA A C 1
ATOM 2149 O O . ALA A 1 361 ? -36.456 44.998 8.272 1.00 94.85 431 ALA A O 1
ATOM 2151 N N . ALA A 1 362 ? -34.321 45.656 8.130 1.00 86.11 432 ALA A N 1
ATOM 2152 C CA . ALA A 1 362 ? -34.520 46.227 6.814 1.00 66.65 432 ALA A CA 1
ATOM 2153 C C . ALA A 1 362 ? -34.748 45.160 5.726 1.00 68.87 432 ALA A C 1
ATOM 2154 O O . ALA A 1 362 ? -35.558 45.395 4.835 1.00 90.33 432 ALA A O 1
ATOM 2156 N N . ARG A 1 363 ? -34.067 44.004 5.795 1.00 73.05 433 ARG A N 1
ATOM 2157 C CA . ARG A 1 363 ? -34.338 42.903 4.842 1.00 79.06 433 ARG A CA 1
ATOM 2158 C C . ARG A 1 363 ? -35.811 42.490 4.905 1.00 97.59 433 ARG A C 1
ATOM 2159 O O . ARG A 1 363 ? -36.454 42.339 3.867 1.00 95.72 433 ARG A O 1
ATOM 2167 N N . VAL A 1 364 ? -36.329 42.326 6.122 1.00 95.69 434 VAL A N 1
ATOM 2168 C CA . VAL A 1 364 ? -37.723 41.932 6.326 1.00 102.54 434 VAL A CA 1
ATOM 2169 C C . VAL A 1 364 ? -38.699 43.002 5.792 1.00 103.00 434 VAL A C 1
ATOM 2170 O O . VAL A 1 364 ? -39.590 42.678 5.013 1.00 99.73 434 VAL A O 1
ATOM 2174 N N . ALA A 1 365 ? -38.506 44.265 6.169 1.00 90.01 435 ALA A N 1
ATOM 2175 C CA . ALA A 1 365 ? -39.378 45.335 5.682 1.00 92.23 435 ALA A CA 1
ATOM 2176 C C . ALA A 1 365 ? -39.419 45.415 4.144 1.00 120.45 435 ALA A C 1
ATOM 2177 O O . ALA A 1 365 ? -40.499 45.470 3.564 1.00 173.38 435 ALA A O 1
ATOM 2179 N N . LYS A 1 366 ? -38.258 45.386 3.493 1.00 116.69 436 LYS A N 1
ATOM 2180 C CA . LYS A 1 366 ? -38.199 45.434 2.024 1.00 117.79 436 LYS A CA 1
ATOM 2181 C C . LYS A 1 366 ? -38.004 44.033 1.434 1.00 111.58 436 LYS A C 1
ATOM 2182 O O . LYS A 1 366 ? -38.946 43.245 1.303 1.00 94.56 436 LYS A O 1
ATOM 2184 N N . GLU B 1 93 ? 30.587 66.284 28.408 1.00 97.71 163 GLU B N 1
ATOM 2185 C CA . GLU B 1 93 ? 30.815 65.792 29.796 1.00 114.35 163 GLU B CA 1
ATOM 2186 C C . GLU B 1 93 ? 30.917 64.267 29.824 1.00 152.46 163 GLU B C 1
ATOM 2187 O O . GLU B 1 93 ? 31.417 63.659 28.876 1.00 142.88 163 GLU B O 1
ATOM 2193 N N . ALA B 1 94 ? 30.434 63.661 30.909 1.00 176.48 164 ALA B N 1
ATOM 2194 C CA . ALA B 1 94 ? 30.400 62.205 31.060 1.00 157.45 164 ALA B CA 1
ATOM 2195 C C . ALA B 1 94 ? 29.466 61.494 30.076 1.00 155.11 164 ALA B C 1
ATOM 2196 O O . ALA B 1 94 ? 29.729 60.350 29.710 1.00 132.35 164 ALA B O 1
ATOM 2198 N N . LEU B 1 95 ? 28.397 62.165 29.640 1.00 141.57 165 LEU B N 1
ATOM 2199 C CA . LEU B 1 95 ? 27.351 61.502 28.853 1.00 123.59 165 LEU B CA 1
ATOM 2200 C C . LEU B 1 95 ? 27.676 61.319 27.354 1.00 129.48 165 LEU B C 1
ATOM 2201 O O . LEU B 1 95 ? 26.968 61.812 26.455 1.00 100.42 165 LEU B O 1
ATOM 2206 N N . ALA B 1 96 ? 28.746 60.571 27.107 1.00 129.32 166 ALA B N 1
ATOM 2207 C CA . ALA B 1 96 ? 29.271 60.360 25.772 1.00 119.67 166 ALA B CA 1
ATOM 2208 C C . ALA B 1 96 ? 28.380 59.449 24.942 1.00 132.70 166 ALA B C 1
ATOM 2209 O O . ALA B 1 96 ? 28.380 59.538 23.722 1.00 145.90 166 ALA B O 1
ATOM 2211 N N . TYR B 1 97 ? 27.633 58.574 25.611 1.00 148.47 167 TYR B N 1
ATOM 2212 C CA . TYR B 1 97 ? 26.788 57.580 24.935 1.00 135.61 167 TYR B CA 1
ATOM 2213 C C . TYR B 1 97 ? 25.638 58.201 24.135 1.00 113.31 167 TYR B C 1
ATOM 2214 O O . TYR B 1 97 ? 25.171 57.600 23.175 1.00 88.46 167 TYR B O 1
ATOM 2223 N N . LEU B 1 98 ? 25.195 59.391 24.532 1.00 120.11 168 LEU B N 1
ATOM 2224 C CA . LEU B 1 98 ? 24.109 60.089 23.847 1.00 136.63 168 LEU B CA 1
ATOM 2225 C C . LEU B 1 98 ? 24.274 60.307 22.348 1.00 140.94 168 LEU B C 1
ATOM 2226 O O . LEU B 1 98 ? 23.643 59.604 21.552 1.00 146.89 168 LEU B O 1
ATOM 2231 N N . ASN B 1 99 ? 25.103 61.274 21.963 1.00 168.79 169 ASN B N 1
ATOM 2232 C CA . ASN B 1 99 ? 25.398 61.533 20.543 1.00 184.33 169 ASN B CA 1
ATOM 2233 C C . ASN B 1 99 ? 24.141 61.711 19.681 1.00 145.94 169 ASN B C 1
ATOM 2234 O O . ASN B 1 99 ? 23.980 61.084 18.633 1.00 116.62 169 ASN B O 1
ATOM 2239 N N . GLU B 1 100 ? 23.242 62.554 20.179 1.00 166.35 170 GLU B N 1
ATOM 2240 C CA . GLU B 1 100 ? 22.036 62.992 19.479 1.00 116.45 170 GLU B CA 1
ATOM 2241 C C . GLU B 1 100 ? 21.662 64.342 20.091 1.00 127.34 170 GLU B C 1
ATOM 2242 O O . GLU B 1 100 ? 21.468 64.455 21.316 1.00 151.47 170 GLU B O 1
ATOM 2248 N N . THR B 1 101 ? 21.576 65.365 19.242 1.00 108.67 171 THR B N 1
ATOM 2249 C CA . THR B 1 101 ? 21.556 66.766 19.697 1.00 110.44 171 THR B CA 1
ATOM 2250 C C . THR B 1 101 ? 20.674 67.603 18.778 1.00 96.00 171 THR B C 1
ATOM 2251 O O . THR B 1 101 ? 20.321 67.147 17.682 1.00 101.44 171 THR B O 1
ATOM 2255 N N . VAL B 1 102 ? 20.321 68.810 19.223 1.00 93.75 172 VAL B N 1
ATOM 2256 C CA . VAL B 1 102 ? 19.581 69.774 18.393 1.00 117.97 172 VAL B CA 1
ATOM 2257 C C . VAL B 1 102 ? 20.357 70.161 17.126 1.00 119.48 172 VAL B C 1
ATOM 2258 O O . VAL B 1 102 ? 21.556 70.464 17.198 1.00 116.96 172 VAL B O 1
ATOM 2262 N N . ILE B 1 103 ? 19.669 70.122 15.983 1.00 126.38 173 ILE B N 1
ATOM 2263 C CA . ILE B 1 103 ? 20.201 70.634 14.715 1.00 118.81 173 ILE B CA 1
ATOM 2264 C C . ILE B 1 103 ? 19.517 71.937 14.292 1.00 115.15 173 ILE B C 1
ATOM 2265 O O . ILE B 1 103 ? 20.059 72.672 13.464 1.00 140.16 173 ILE B O 1
ATOM 2270 N N . ASP B 1 104 ? 18.314 72.196 14.814 1.00 123.06 174 ASP B N 1
ATOM 2271 C CA . ASP B 1 104 ? 17.554 73.396 14.440 1.00 145.51 174 ASP B CA 1
ATOM 2272 C C . ASP B 1 104 ? 18.350 74.629 14.888 1.00 157.26 174 ASP B C 1
ATOM 2273 O O . ASP B 1 104 ? 18.690 74.741 16.064 1.00 134.34 174 ASP B O 1
ATOM 2278 N N . PRO B 1 105 ? 18.682 75.530 13.937 1.00 161.34 175 PRO B N 1
ATOM 2279 C CA . PRO B 1 105 ? 19.480 76.707 14.279 1.00 143.77 175 PRO B CA 1
ATOM 2280 C C . PRO B 1 105 ? 18.802 77.710 15.214 1.00 144.22 175 PRO B C 1
ATOM 2281 O O . PRO B 1 105 ? 19.496 78.365 15.994 1.00 137.63 175 PRO B O 1
ATOM 2285 N N . LYS B 1 106 ? 17.477 77.845 15.120 1.00 139.16 176 LYS B N 1
ATOM 2286 C CA . LYS B 1 106 ? 16.731 78.806 15.945 1.00 162.99 176 LYS B CA 1
ATOM 2287 C C . LYS B 1 106 ? 16.809 78.394 17.424 1.00 178.82 176 LYS B C 1
ATOM 2288 O O . LYS B 1 106 ? 17.200 79.194 18.289 1.00 124.75 176 LYS B O 1
ATOM 2294 N N . LEU B 1 107 ? 16.455 77.136 17.691 1.00 226.91 177 LEU B N 1
ATOM 2295 C CA . LEU B 1 107 ? 16.686 76.521 19.001 1.00 178.16 177 LEU B CA 1
ATOM 2296 C C . LEU B 1 107 ? 18.158 76.658 19.401 1.00 172.16 177 LEU B C 1
ATOM 2297 O O . LEU B 1 107 ? 18.450 77.181 20.482 1.00 139.43 177 LEU B O 1
ATOM 2299 N N . ILE B 1 108 ? 19.067 76.240 18.509 1.00 170.60 178 ILE B N 1
ATOM 2300 C CA . ILE B 1 108 ? 20.524 76.368 18.725 1.00 159.38 178 ILE B CA 1
ATOM 2301 C C . ILE B 1 108 ? 20.910 77.790 19.160 1.00 160.95 178 ILE B C 1
ATOM 2302 O O . ILE B 1 108 ? 21.815 77.960 19.995 1.00 141.33 178 ILE B O 1
ATOM 2307 N N . ALA B 1 109 ? 20.196 78.783 18.613 1.00 159.37 179 ALA B N 1
ATOM 2308 C CA . ALA B 1 109 ? 20.438 80.198 18.913 1.00 123.21 179 ALA B CA 1
ATOM 2309 C C . ALA B 1 109 ? 20.023 80.547 20.327 1.00 128.17 179 ALA B C 1
ATOM 2310 O O . ALA B 1 109 ? 20.750 81.267 21.006 1.00 141.96 179 ALA B O 1
ATOM 2312 N N . LEU B 1 110 ? 18.877 80.027 20.767 1.00 160.28 180 LEU B N 1
ATOM 2313 C CA . LEU B 1 110 ? 18.446 80.216 22.145 1.00 143.38 180 LEU B CA 1
ATOM 2314 C C . LEU B 1 110 ? 19.241 79.399 23.161 1.00 128.77 180 LEU B C 1
ATOM 2315 O O . LEU B 1 110 ? 19.315 79.785 24.326 1.00 127.25 180 LEU B O 1
ATOM 2320 N N . LEU B 1 111 ? 19.835 78.287 22.723 1.00 137.34 181 LEU B N 1
ATOM 2321 C CA . LEU B 1 111 ? 20.640 77.432 23.617 1.00 157.72 181 LEU B CA 1
ATOM 2322 C C . LEU B 1 111 ? 22.027 78.030 23.834 1.00 161.80 181 LEU B C 1
ATOM 2323 O O . LEU B 1 111 ? 22.533 78.061 24.966 1.00 143.06 181 LEU B O 1
ATOM 2325 N N . ASP B 1 112 ? 22.630 78.497 22.738 1.00 188.86 182 ASP B N 1
ATOM 2326 C CA . ASP B 1 112 ? 23.874 79.256 22.805 1.00 174.53 182 ASP B CA 1
ATOM 2327 C C . ASP B 1 112 ? 23.668 80.545 23.597 1.00 145.26 182 ASP B C 1
ATOM 2328 O O . ASP B 1 112 ? 24.436 80.827 24.511 1.00 142.01 182 ASP B O 1
ATOM 2333 N N . ASP B 1 113 ? 22.619 81.297 23.263 1.00 128.50 183 ASP B N 1
ATOM 2334 C CA . ASP B 1 113 ? 22.257 82.524 23.995 1.00 118.40 183 ASP B CA 1
ATOM 2335 C C . ASP B 1 113 ? 22.023 82.243 25.494 1.00 133.42 183 ASP B C 1
ATOM 2336 O O . ASP B 1 113 ? 22.440 83.020 26.351 1.00 99.19 183 ASP B O 1
ATOM 2341 N N . PHE B 1 114 ? 21.367 81.128 25.805 1.00 159.97 184 PHE B N 1
ATOM 2342 C CA . PHE B 1 114 ? 21.208 80.702 27.198 1.00 136.29 184 PHE B CA 1
ATOM 2343 C C . PHE B 1 114 ? 22.538 80.269 27.821 1.00 131.43 184 PHE B C 1
ATOM 2344 O O . PHE B 1 114 ? 22.674 80.242 29.049 1.00 100.81 184 PHE B O 1
ATOM 2346 N N . GLY B 1 115 ? 23.514 79.948 26.970 1.00 115.26 185 GLY B N 1
ATOM 2347 C CA . GLY B 1 115 ? 24.845 79.567 27.428 1.00 100.75 185 GLY B CA 1
ATOM 2348 C C . GLY B 1 115 ? 24.854 78.229 28.143 1.00 140.04 185 GLY B C 1
ATOM 2349 O O . GLY B 1 115 ? 25.169 78.152 29.340 1.00 110.51 185 GLY B O 1
ATOM 2350 N N . VAL B 1 116 ? 24.472 77.183 27.420 1.00 127.78 186 VAL B N 1
ATOM 2351 C CA . VAL B 1 116 ? 24.620 75.832 27.925 1.00 136.04 186 VAL B CA 1
ATOM 2352 C C . VAL B 1 116 ? 25.560 75.054 27.020 1.00 115.09 186 VAL B C 1
ATOM 2353 O O . VAL B 1 116 ? 25.716 75.400 25.848 1.00 117.95 186 VAL B O 1
ATOM 2357 N N . SER B 1 117 ? 26.135 73.979 27.561 1.00 105.80 187 SER B N 1
ATOM 2358 C CA . SER B 1 117 ? 27.159 73.157 26.896 1.00 111.13 187 SER B CA 1
ATOM 2359 C C . SER B 1 117 ? 26.673 72.378 25.667 1.00 124.49 187 SER B C 1
ATOM 2360 O O . SER B 1 117 ? 25.502 72.471 25.280 1.00 119.56 187 SER B O 1
ATOM 2363 N N . ARG B 1 118 ? 27.593 71.627 25.051 1.00 142.88 188 ARG B N 1
ATOM 2364 C CA . ARG B 1 118 ? 27.217 70.540 24.148 1.00 168.16 188 ARG B CA 1
ATOM 2365 C C . ARG B 1 118 ? 26.415 69.528 24.951 1.00 166.34 188 ARG B C 1
ATOM 2366 O O . ARG B 1 118 ? 25.406 69.030 24.453 1.00 188.56 188 ARG B O 1
ATOM 2374 N N . SER B 1 119 ? 26.848 69.260 26.192 1.00 160.05 189 SER B N 1
ATOM 2375 C CA . SER B 1 119 ? 26.117 68.382 27.114 1.00 157.45 189 SER B CA 1
ATOM 2376 C C . SER B 1 119 ? 24.656 68.833 27.181 1.00 149.86 189 SER B C 1
ATOM 2377 O O . SER B 1 119 ? 23.732 68.034 26.967 1.00 162.97 189 SER B O 1
ATOM 2380 N N . GLY B 1 120 ? 24.473 70.127 27.435 1.00 125.58 190 GLY B N 1
ATOM 2381 C CA . GLY B 1 120 ? 23.156 70.725 27.512 1.00 110.55 190 GLY B CA 1
ATOM 2382 C C . GLY B 1 120 ? 22.291 70.449 26.299 1.00 105.77 190 GLY B C 1
ATOM 2383 O O . GLY B 1 120 ? 21.229 69.840 26.416 1.00 110.81 190 GLY B O 1
ATOM 2384 N N . ARG B 1 121 ? 22.764 70.888 25.134 1.00 123.93 191 ARG B N 1
ATOM 2385 C CA . ARG B 1 121 ? 22.055 70.691 23.864 1.00 125.12 191 ARG B CA 1
ATOM 2386 C C . ARG B 1 121 ? 21.627 69.222 23.684 1.00 117.45 191 ARG B C 1
ATOM 2387 O O . ARG B 1 121 ? 20.507 68.954 23.266 1.00 130.65 191 ARG B O 1
ATOM 2389 N N . LYS B 1 122 ? 22.502 68.290 24.056 1.00 112.46 192 LYS B N 1
ATOM 2390 C CA . LYS B 1 122 ? 22.197 66.861 23.962 1.00 107.92 192 LYS B CA 1
ATOM 2391 C C . LYS B 1 122 ? 20.975 66.522 24.826 1.00 129.65 192 LYS B C 1
ATOM 2392 O O . LYS B 1 122 ? 19.988 65.997 24.307 1.00 123.34 192 LYS B O 1
ATOM 2394 N N . ALA B 1 123 ? 21.032 66.867 26.117 1.00 143.47 193 ALA B N 1
ATOM 2395 C CA . ALA B 1 123 ? 19.927 66.611 27.067 1.00 114.98 193 ALA B CA 1
ATOM 2396 C C . ALA B 1 123 ? 18.586 67.128 26.548 1.00 106.98 193 ALA B C 1
ATOM 2397 O O . ALA B 1 123 ? 17.566 66.432 26.592 1.00 153.13 193 ALA B O 1
ATOM 2399 N N . ILE B 1 124 ? 18.597 68.341 26.024 1.00 93.16 194 ILE B N 1
ATOM 2400 C CA . ILE B 1 124 ? 17.382 68.888 25.481 1.00 86.52 194 ILE B CA 1
ATOM 2401 C C . ILE B 1 124 ? 16.878 68.087 24.301 1.00 96.12 194 ILE B C 1
ATOM 2402 O O . ILE B 1 124 ? 15.688 67.850 24.234 1.00 111.92 194 ILE B O 1
ATOM 2407 N N . SER B 1 125 ? 17.764 67.648 23.408 1.00 93.70 195 SER B N 1
ATOM 2408 C CA . SER B 1 125 ? 17.338 66.767 22.318 1.00 98.68 195 SER B CA 1
ATOM 2409 C C . SER B 1 125 ? 16.658 65.510 22.854 1.00 105.86 195 SER B C 1
ATOM 2410 O O . SER B 1 125 ? 15.676 65.036 22.273 1.00 121.72 195 SER B O 1
ATOM 2413 N N . TYR B 1 126 ? 17.175 64.981 23.957 1.00 94.37 196 TYR B N 1
ATOM 2414 C CA . TYR B 1 126 ? 16.586 63.786 24.556 1.00 105.36 196 TYR B CA 1
ATOM 2415 C C . TYR B 1 126 ? 15.147 64.028 25.011 1.00 106.27 196 TYR B C 1
ATOM 2416 O O . TYR B 1 126 ? 14.242 63.395 24.479 1.00 112.70 196 TYR B O 1
ATOM 2425 N N . ILE B 1 127 ? 14.932 64.948 25.950 1.00 78.65 197 ILE B N 1
ATOM 2426 C CA . ILE B 1 127 ? 13.572 65.225 26.427 1.00 75.79 197 ILE B CA 1
ATOM 2427 C C . ILE B 1 127 ? 12.680 65.882 25.395 1.00 71.35 197 ILE B C 1
ATOM 2428 O O . ILE B 1 127 ? 11.484 65.920 25.570 1.00 92.25 197 ILE B O 1
ATOM 2433 N N . GLN B 1 128 ? 13.260 66.413 24.331 1.00 91.50 198 GLN B N 1
ATOM 2434 C CA . GLN B 1 128 ? 12.470 66.937 23.227 1.00 95.47 198 GLN B CA 1
ATOM 2435 C C . GLN B 1 128 ? 11.496 65.869 22.733 1.00 100.14 198 GLN B C 1
ATOM 2436 O O . GLN B 1 128 ? 10.379 66.194 22.310 1.00 73.11 198 GLN B O 1
ATOM 2442 N N . GLY B 1 129 ? 11.925 64.601 22.826 1.00 82.23 199 GLY B N 1
ATOM 2443 C CA . GLY B 1 129 ? 11.220 63.449 22.263 1.00 77.88 199 GLY B CA 1
ATOM 2444 C C . GLY B 1 129 ? 10.841 63.692 20.816 1.00 85.82 199 GLY B C 1
ATOM 2445 O O . GLY B 1 129 ? 11.659 64.152 20.026 1.00 94.92 199 GLY B O 1
ATOM 2446 N N . ASN B 1 130 ? 9.585 63.422 20.488 1.00 100.14 200 ASN B N 1
ATOM 2447 C CA . ASN B 1 130 ? 9.067 63.688 19.162 1.00 86.82 200 ASN B CA 1
ATOM 2448 C C . ASN B 1 130 ? 8.317 65.005 19.043 1.00 81.59 200 ASN B C 1
ATOM 2449 O O . ASN B 1 130 ? 7.608 65.239 18.054 1.00 99.98 200 ASN B O 1
ATOM 2454 N N . LEU B 1 131 ? 8.482 65.863 20.051 1.00 81.22 201 LEU B N 1
ATOM 2455 C CA . LEU B 1 131 ? 7.940 67.217 19.990 1.00 109.06 201 LEU B CA 1
ATOM 2456 C C . LEU B 1 131 ? 8.840 68.018 19.016 1.00 126.55 201 LEU B C 1
ATOM 2457 O O . LEU B 1 131 ? 10.048 67.766 18.939 1.00 131.00 201 LEU B O 1
ATOM 2459 N N . THR B 1 132 ? 8.244 68.930 18.248 1.00 147.64 202 THR B N 1
ATOM 2460 C CA . THR B 1 132 ? 8.971 69.656 17.189 1.00 146.18 202 THR B CA 1
ATOM 2461 C C . THR B 1 132 ? 10.065 70.563 17.755 1.00 168.40 202 THR B C 1
ATOM 2462 O O . THR B 1 132 ? 10.005 70.972 18.923 1.00 182.55 202 THR B O 1
ATOM 2466 N N . SER B 1 133 ? 11.067 70.865 16.926 1.00 162.37 203 SER B N 1
ATOM 2467 C CA . SER B 1 133 ? 12.113 71.831 17.282 1.00 126.53 203 SER B CA 1
ATOM 2468 C C . SER B 1 133 ? 11.448 73.133 17.737 1.00 119.24 203 SER B C 1
ATOM 2469 O O . SER B 1 133 ? 11.757 73.663 18.813 1.00 118.45 203 SER B O 1
ATOM 2472 N N . ASP B 1 134 ? 10.482 73.586 16.940 1.00 119.87 204 ASP B N 1
ATOM 2473 C CA . ASP B 1 134 ? 9.845 74.877 17.140 1.00 123.53 204 ASP B CA 1
ATOM 2474 C C . ASP B 1 134 ? 9.093 75.000 18.454 1.00 125.92 204 ASP B C 1
ATOM 2475 O O . ASP B 1 134 ? 9.202 76.022 19.116 1.00 141.44 204 ASP B O 1
ATOM 2480 N N . VAL B 1 135 ? 8.361 73.962 18.847 1.00 120.67 205 VAL B N 1
ATOM 2481 C CA . VAL B 1 135 ? 7.591 74.021 20.100 1.00 115.43 205 VAL B CA 1
ATOM 2482 C C . VAL B 1 135 ? 8.497 74.003 21.336 1.00 116.53 205 VAL B C 1
ATOM 2483 O O . VAL B 1 135 ? 8.196 74.684 22.321 1.00 109.29 205 VAL B O 1
ATOM 2487 N N . ILE B 1 136 ? 9.594 73.238 21.279 1.00 129.19 206 ILE B N 1
ATOM 2488 C CA . ILE B 1 136 ? 10.623 73.287 22.342 1.00 140.91 206 ILE B CA 1
ATOM 2489 C C . ILE B 1 136 ? 11.120 74.730 22.489 1.00 128.82 206 ILE B C 1
ATOM 2490 O O . ILE B 1 136 ? 11.139 75.279 23.601 1.00 91.71 206 ILE B O 1
ATOM 2492 N N . TYR B 1 137 ? 11.452 75.364 21.359 1.00 147.85 207 TYR B N 1
ATOM 2493 C CA . TYR B 1 137 ? 11.819 76.784 21.358 1.00 161.23 207 TYR B CA 1
ATOM 2494 C C . TYR B 1 137 ? 10.719 77.643 21.998 1.00 141.84 207 TYR B C 1
ATOM 2495 O O . TYR B 1 137 ? 11.001 78.445 22.888 1.00 113.92 207 TYR B O 1
ATOM 2504 N N . ASP B 1 138 ? 9.478 77.447 21.547 1.00 135.42 208 ASP B N 1
ATOM 2505 C CA . ASP B 1 138 ? 8.353 78.272 21.984 1.00 117.95 208 ASP B CA 1
ATOM 2506 C C . ASP B 1 138 ? 8.192 78.297 23.491 1.00 122.43 208 ASP B C 1
ATOM 2507 O O . ASP B 1 138 ? 7.989 79.356 24.063 1.00 109.24 208 ASP B O 1
ATOM 2512 N N . ARG B 1 139 ? 8.302 77.135 24.130 1.00 167.94 209 ARG B N 1
ATOM 2513 C CA . ARG B 1 139 ? 8.214 77.085 25.583 1.00 160.76 209 ARG B CA 1
ATOM 2514 C C . ARG B 1 139 ? 9.385 77.808 26.228 1.00 141.11 209 ARG B C 1
ATOM 2515 O O . ARG B 1 139 ? 9.180 78.653 27.107 1.00 107.69 209 ARG B O 1
ATOM 2523 N N . LEU B 1 140 ? 10.596 77.496 25.771 1.00 114.51 210 LEU B N 1
ATOM 2524 C CA . LEU B 1 140 ? 11.806 77.970 26.443 1.00 113.69 210 LEU B CA 1
ATOM 2525 C C . LEU B 1 140 ? 11.956 79.490 26.403 1.00 147.66 210 LEU B C 1
ATOM 2526 O O . LEU B 1 140 ? 12.369 80.104 27.393 1.00 121.04 210 LEU B O 1
ATOM 2531 N N . ASN B 1 141 ? 11.600 80.083 25.263 1.00 141.85 211 ASN B N 1
ATOM 2532 C CA . ASN B 1 141 ? 11.696 81.523 25.059 1.00 120.55 211 ASN B CA 1
ATOM 2533 C C . ASN B 1 141 ? 10.924 82.310 26.122 1.00 106.78 211 ASN B C 1
ATOM 2534 O O . ASN B 1 141 ? 11.451 83.258 26.680 1.00 120.84 211 ASN B O 1
ATOM 2539 N N . LYS B 1 142 ? 9.698 81.893 26.420 1.00 125.63 212 LYS B N 1
ATOM 2540 C CA . LYS B 1 142 ? 8.854 82.562 27.416 1.00 116.00 212 LYS B CA 1
ATOM 2541 C C . LYS B 1 142 ? 9.522 82.655 28.789 1.00 106.85 212 LYS B C 1
ATOM 2542 O O . LYS B 1 142 ? 9.226 83.564 29.544 1.00 139.03 212 LYS B O 1
ATOM 2544 N N . LEU B 1 143 ? 10.419 81.725 29.104 1.00 113.96 213 LEU B N 1
ATOM 2545 C CA . LEU B 1 143 ? 11.086 81.700 30.413 1.00 137.86 213 LEU B CA 1
ATOM 2546 C C . LEU B 1 143 ? 12.510 82.216 30.305 1.00 147.26 213 LEU B C 1
ATOM 2547 O O . LEU B 1 143 ? 13.112 82.191 29.222 1.00 128.40 213 LEU B O 1
ATOM 2552 N N . GLY B 1 144 ? 13.056 82.672 31.430 1.00 136.89 214 GLY B N 1
ATOM 2553 C CA . GLY B 1 144 ? 14.433 83.137 31.475 1.00 151.67 214 GLY B CA 1
ATOM 2554 C C . GLY B 1 144 ? 15.419 81.984 31.402 1.00 138.33 214 GLY B C 1
ATOM 2555 O O . GLY B 1 144 ? 15.238 80.956 32.062 1.00 158.96 214 GLY B O 1
ATOM 2556 N N . ALA B 1 145 ? 16.476 82.174 30.610 1.00 124.00 215 ALA B N 1
ATOM 2557 C CA . ALA B 1 145 ? 17.576 81.227 30.507 1.00 126.16 215 ALA B CA 1
ATOM 2558 C C . ALA B 1 145 ? 18.108 80.805 31.894 1.00 124.49 215 ALA B C 1
ATOM 2559 O O . ALA B 1 145 ? 18.514 79.652 32.097 1.00 110.23 215 ALA B O 1
ATOM 2561 N N . ASP B 1 146 ? 18.075 81.744 32.841 1.00 106.06 216 ASP B N 1
ATOM 2562 C CA . ASP B 1 146 ? 18.470 81.485 34.220 1.00 151.01 216 ASP B CA 1
ATOM 2563 C C . ASP B 1 146 ? 17.639 80.358 34.828 1.00 168.89 216 ASP B C 1
ATOM 2564 O O . ASP B 1 146 ? 18.186 79.318 35.207 1.00 141.97 216 ASP B O 1
ATOM 2569 N N . VAL B 1 147 ? 16.328 80.582 34.912 1.00 167.66 217 VAL B N 1
ATOM 2570 C CA . VAL B 1 147 ? 15.397 79.608 35.455 1.00 137.34 217 VAL B CA 1
ATOM 2571 C C . VAL B 1 147 ? 15.551 78.289 34.711 1.00 131.73 217 VAL B C 1
ATOM 2572 O O . VAL B 1 147 ? 15.634 77.230 35.324 1.00 135.97 217 VAL B O 1
ATOM 2576 N N . VAL B 1 148 ? 15.616 78.370 33.387 1.00 130.25 218 VAL B N 1
ATOM 2577 C CA . VAL B 1 148 ? 15.773 77.191 32.546 1.00 110.19 218 VAL B CA 1
ATOM 2578 C C . VAL B 1 148 ? 16.926 76.281 32.953 1.00 95.53 218 VAL B C 1
ATOM 2579 O O . VAL B 1 148 ? 16.740 75.086 33.094 1.00 100.45 218 VAL B O 1
ATOM 2583 N N . ILE B 1 149 ? 18.110 76.845 33.115 1.00 94.70 219 ILE B N 1
ATOM 2584 C CA . ILE B 1 149 ? 19.277 76.006 33.324 1.00 133.39 219 ILE B CA 1
ATOM 2585 C C . ILE B 1 149 ? 19.189 75.165 34.597 1.00 110.00 219 ILE B C 1
ATOM 2586 O O . ILE B 1 149 ? 19.397 73.954 34.553 1.00 101.14 219 ILE B O 1
ATOM 2591 N N . GLU B 1 150 ? 18.886 75.791 35.722 1.00 103.53 220 GLU B N 1
ATOM 2592 C CA . GLU B 1 150 ? 18.834 75.014 36.963 1.00 135.72 220 GLU B CA 1
ATOM 2593 C C . GLU B 1 150 ? 17.575 74.145 37.023 1.00 142.12 220 GLU B C 1
ATOM 2594 O O . GLU B 1 150 ? 17.663 73.001 37.442 1.00 114.86 220 GLU B O 1
ATOM 2600 N N . LYS B 1 151 ? 16.433 74.667 36.577 1.00 135.33 221 LYS B N 1
ATOM 2601 C CA . LYS B 1 151 ? 15.183 73.914 36.675 1.00 121.84 221 LYS B CA 1
ATOM 2602 C C . LYS B 1 151 ? 15.051 72.782 35.679 1.00 106.20 221 LYS B C 1
ATOM 2603 O O . LYS B 1 151 ? 14.515 71.739 35.993 1.00 112.35 221 LYS B O 1
ATOM 2609 N N . ILE B 1 152 ? 15.559 72.970 34.480 1.00 93.47 222 ILE B N 1
ATOM 2610 C CA . ILE B 1 152 ? 15.361 71.968 33.461 1.00 64.58 222 ILE B CA 1
ATOM 2611 C C . ILE B 1 152 ? 16.623 71.185 33.118 1.00 97.45 222 ILE B C 1
ATOM 2612 O O . ILE B 1 152 ? 16.649 69.970 33.227 1.00 76.48 222 ILE B O 1
ATOM 2617 N N . ILE B 1 153 ? 17.661 71.887 32.688 1.00 112.39 223 ILE B N 1
ATOM 2618 C CA . ILE B 1 153 ? 18.831 71.227 32.160 1.00 96.61 223 ILE B CA 1
ATOM 2619 C C . ILE B 1 153 ? 19.633 70.437 33.207 1.00 81.39 223 ILE B C 1
ATOM 2620 O O . ILE B 1 153 ? 20.040 69.308 32.960 1.00 73.53 223 ILE B O 1
ATOM 2625 N N . LYS B 1 154 ? 19.874 71.049 34.359 1.00 84.79 224 LYS B N 1
ATOM 2626 C CA . LYS B 1 154 ? 20.641 70.413 35.454 1.00 112.33 224 LYS B CA 1
ATOM 2627 C C . LYS B 1 154 ? 20.096 69.018 35.786 1.00 122.32 224 LYS B C 1
ATOM 2628 O O . LYS B 1 154 ? 20.805 68.023 35.619 1.00 102.60 224 LYS B O 1
ATOM 2630 N N . PRO B 1 155 ? 18.818 68.957 36.207 1.00 129.07 225 PRO B N 1
ATOM 2631 C CA . PRO B 1 155 ? 18.072 67.778 36.604 1.00 114.82 225 PRO B CA 1
ATOM 2632 C C . PRO B 1 155 ? 18.125 66.729 35.507 1.00 113.63 225 PRO B C 1
ATOM 2633 O O . PRO B 1 155 ? 18.488 65.569 35.788 1.00 77.55 225 PRO B O 1
ATOM 2637 N N . THR B 1 156 ? 17.823 67.143 34.274 1.00 66.67 226 THR B N 1
ATOM 2638 C CA . THR B 1 156 ? 17.892 66.239 33.125 1.00 63.79 226 THR B CA 1
ATOM 2639 C C . THR B 1 156 ? 19.264 65.597 33.050 1.00 89.92 226 THR B C 1
ATOM 2640 O O . THR B 1 156 ? 19.398 64.373 32.947 1.00 77.63 226 THR B O 1
ATOM 2644 N N . VAL B 1 157 ? 20.279 66.445 33.126 1.00 109.57 227 VAL B N 1
ATOM 2645 C CA . VAL B 1 157 ? 21.634 65.970 33.092 1.00 106.53 227 VAL B CA 1
ATOM 2646 C C . VAL B 1 157 ? 21.909 64.972 34.224 1.00 90.02 227 VAL B C 1
ATOM 2647 O O . VAL B 1 157 ? 22.542 63.953 33.961 1.00 80.23 227 VAL B O 1
ATOM 2651 N N . SER B 1 158 ? 21.438 65.232 35.453 1.00 61.95 228 SER B N 1
ATOM 2652 C CA . SER B 1 158 ? 21.654 64.246 36.561 1.00 104.90 228 SER B CA 1
ATOM 2653 C C . SER B 1 158 ? 21.126 62.887 36.134 1.00 108.38 228 SER B C 1
ATOM 2654 O O . SER B 1 158 ? 21.775 61.855 36.360 1.00 81.79 228 SER B O 1
ATOM 2657 N N . LEU B 1 159 ? 19.953 62.902 35.497 1.00 70.82 229 LEU B N 1
ATOM 2658 C CA . LEU B 1 159 ? 19.345 61.670 35.100 1.00 102.80 229 LEU B CA 1
ATOM 2659 C C . LEU B 1 159 ? 20.162 60.955 34.002 1.00 106.31 229 LEU B C 1
ATOM 2660 O O . LEU B 1 159 ? 20.538 59.786 34.160 1.00 90.84 229 LEU B O 1
ATOM 2665 N N . LEU B 1 160 ? 20.472 61.668 32.927 1.00 76.21 230 LEU B N 1
ATOM 2666 C CA . LEU B 1 160 ? 21.257 61.107 31.846 1.00 82.84 230 LEU B CA 1
ATOM 2667 C C . LEU B 1 160 ? 22.568 60.529 32.362 1.00 97.69 230 LEU B C 1
ATOM 2668 O O . LEU B 1 160 ? 23.009 59.482 31.906 1.00 92.95 230 LEU B O 1
ATOM 2673 N N . LYS B 1 161 ? 23.141 61.183 33.369 1.00 105.77 231 LYS B N 1
ATOM 2674 C CA . LYS B 1 161 ? 24.313 60.661 34.062 1.00 101.39 231 LYS B CA 1
ATOM 2675 C C . LYS B 1 161 ? 24.065 59.266 34.621 1.00 105.73 231 LYS B C 1
ATOM 2676 O O . LYS B 1 161 ? 24.684 58.297 34.172 1.00 93.26 231 LYS B O 1
ATOM 2682 N N . THR B 1 162 ? 23.132 59.159 35.559 1.00 107.13 232 THR B N 1
ATOM 2683 C CA . THR B 1 162 ? 22.839 57.874 36.197 1.00 117.96 232 THR B CA 1
ATOM 2684 C C . THR B 1 162 ? 22.369 56.827 35.188 1.00 110.51 232 THR B C 1
ATOM 2685 O O . THR B 1 162 ? 22.577 55.632 35.389 1.00 96.05 232 THR B O 1
ATOM 2689 N N . LYS B 1 163 ? 21.766 57.282 34.092 1.00 85.40 233 LYS B N 1
ATOM 2690 C CA . LYS B 1 163 ? 21.411 56.378 33.013 1.00 97.64 233 LYS B CA 1
ATOM 2691 C C . LYS B 1 163 ? 22.647 55.851 32.282 1.00 100.88 233 LYS B C 1
ATOM 2692 O O . LYS B 1 163 ? 22.742 54.651 32.032 1.00 86.01 233 LYS B O 1
ATOM 2698 N N . GLY B 1 164 ? 23.584 56.740 31.948 1.00 97.69 234 GLY B N 1
ATOM 2699 C CA . GLY B 1 164 ? 24.884 56.312 31.421 1.00 85.96 234 GLY B CA 1
ATOM 2700 C C . GLY B 1 164 ? 25.505 55.250 32.310 1.00 80.96 234 GLY B C 1
ATOM 2701 O O . GLY B 1 164 ? 25.899 54.177 31.835 1.00 77.87 234 GLY B O 1
ATOM 2702 N N . GLU B 1 165 ? 25.527 55.529 33.614 1.00 88.33 235 GLU B N 1
ATOM 2703 C CA . GLU B 1 165 ? 26.079 54.592 34.596 1.00 108.47 235 GLU B CA 1
ATOM 2704 C C . GLU B 1 165 ? 25.367 53.247 34.652 1.00 86.92 235 GLU B C 1
ATOM 2705 O O . GLU B 1 165 ? 25.988 52.233 34.966 1.00 108.87 235 GLU B O 1
ATOM 2711 N N . ALA B 1 166 ? 24.066 53.246 34.364 1.00 108.14 236 ALA B N 1
ATOM 2712 C CA . ALA B 1 166 ? 23.288 52.009 34.363 1.00 101.81 236 ALA B CA 1
ATOM 2713 C C . ALA B 1 166 ? 23.505 51.246 33.062 1.00 96.10 236 ALA B C 1
ATOM 2714 O O . ALA B 1 166 ? 23.726 50.014 33.072 1.00 84.92 236 ALA B O 1
ATOM 2716 N N . LEU B 1 167 ? 23.446 51.995 31.954 1.00 80.45 237 LEU B N 1
ATOM 2717 C CA . LEU B 1 167 ? 23.746 51.489 30.617 1.00 75.23 237 LEU B CA 1
ATOM 2718 C C . LEU B 1 167 ? 24.986 50.597 30.630 1.00 100.03 237 LEU B C 1
ATOM 2719 O O . LEU B 1 167 ? 24.981 49.507 30.054 1.00 101.79 237 LEU B O 1
ATOM 2724 N N . LYS B 1 168 ? 26.037 51.062 31.305 1.00 118.72 238 LYS B N 1
ATOM 2725 C CA . LYS B 1 168 ? 27.245 50.264 31.482 1.00 110.54 238 LYS B CA 1
ATOM 2726 C C . LYS B 1 168 ? 26.935 48.865 32.030 1.00 103.37 238 LYS B C 1
ATOM 2727 O O . LYS B 1 168 ? 27.421 47.867 31.487 1.00 120.89 238 LYS B O 1
ATOM 2733 N N . ILE B 1 169 ? 26.102 48.794 33.068 1.00 102.00 239 ILE B N 1
ATOM 2734 C CA . ILE B 1 169 ? 25.767 47.509 33.703 1.00 111.97 239 ILE B CA 1
ATOM 2735 C C . ILE B 1 169 ? 25.001 46.579 32.743 1.00 99.00 239 ILE B C 1
ATOM 2736 O O . ILE B 1 169 ? 25.138 45.353 32.794 1.00 82.71 239 ILE B O 1
ATOM 2741 N N . ILE B 1 170 ? 24.214 47.159 31.850 1.00 84.51 240 ILE B N 1
ATOM 2742 C CA . ILE B 1 170 ? 23.617 46.361 30.781 1.00 103.22 240 ILE B CA 1
ATOM 2743 C C . ILE B 1 170 ? 24.709 45.828 29.842 1.00 108.85 240 ILE B C 1
ATOM 2744 O O . ILE B 1 170 ? 24.796 44.619 29.609 1.00 107.16 240 ILE B O 1
ATOM 2749 N N . GLU B 1 171 ? 25.543 46.744 29.341 1.00 119.06 241 GLU B N 1
ATOM 2750 C CA . GLU B 1 171 ? 26.596 46.447 28.370 1.00 117.81 241 GLU B CA 1
ATOM 2751 C C . GLU B 1 171 ? 27.542 45.333 28.814 1.00 119.65 241 GLU B C 1
ATOM 2752 O O . GLU B 1 171 ? 27.956 44.495 28.001 1.00 109.24 241 GLU B O 1
ATOM 2758 N N . ASP B 1 172 ? 27.880 45.345 30.103 1.00 89.79 242 ASP B N 1
ATOM 2759 C CA . ASP B 1 172 ? 28.715 44.328 30.695 1.00 73.37 242 ASP B CA 1
ATOM 2760 C C . ASP B 1 172 ? 28.279 42.936 30.232 1.00 105.10 242 ASP B C 1
ATOM 2761 O O . ASP B 1 172 ? 27.093 42.593 30.320 1.00 143.87 242 ASP B O 1
ATOM 2766 N N . PRO B 1 173 ? 29.227 42.138 29.709 1.00 115.89 243 PRO B N 1
ATOM 2767 C CA . PRO B 1 173 ? 28.874 40.788 29.233 1.00 136.47 243 PRO B CA 1
ATOM 2768 C C . PRO B 1 173 ? 28.738 39.711 30.333 1.00 117.24 243 PRO B C 1
ATOM 2769 O O . PRO B 1 173 ? 28.466 38.555 30.014 1.00 103.61 243 PRO B O 1
ATOM 2773 N N . THR B 1 174 ? 28.901 40.076 31.602 1.00 90.79 244 THR B N 1
ATOM 2774 C CA . THR B 1 174 ? 28.498 39.193 32.715 1.00 115.90 244 THR B CA 1
ATOM 2775 C C . THR B 1 174 ? 26.971 39.137 32.842 1.00 130.60 244 THR B C 1
ATOM 2776 O O . THR B 1 174 ? 26.404 38.184 33.396 1.00 126.34 244 THR B O 1
ATOM 2780 N N . ASN B 1 175 ? 26.319 40.174 32.327 1.00 140.57 245 ASN B N 1
ATOM 2781 C CA . ASN B 1 175 ? 24.884 40.355 32.462 1.00 125.56 245 ASN B CA 1
ATOM 2782 C C . ASN B 1 175 ? 24.120 40.065 31.191 1.00 113.97 245 ASN B C 1
ATOM 2783 O O . ASN B 1 175 ? 22.998 40.533 31.026 1.00 117.65 245 ASN B O 1
ATOM 2788 N N . GLU B 1 176 ? 24.720 39.272 30.308 1.00 99.63 246 GLU B N 1
ATOM 2789 C CA . GLU B 1 176 ? 24.112 38.932 29.034 1.00 125.33 246 GLU B CA 1
ATOM 2790 C C . GLU B 1 176 ? 22.731 38.286 29.206 1.00 102.19 246 GLU B C 1
ATOM 2791 O O . GLU B 1 176 ? 21.820 38.570 28.427 1.00 89.52 246 GLU B O 1
ATOM 2797 N N . GLY B 1 177 ? 22.588 37.432 30.222 1.00 90.46 247 GLY B N 1
ATOM 2798 C CA . GLY B 1 177 ? 21.313 36.764 30.512 1.00 89.71 247 GLY B CA 1
ATOM 2799 C C . GLY B 1 177 ? 20.208 37.775 30.747 1.00 88.06 247 GLY B C 1
ATOM 2800 O O . GLY B 1 177 ? 19.174 37.764 30.081 1.00 112.96 247 GLY B O 1
ATOM 2801 N N . VAL B 1 178 ? 20.461 38.684 31.672 1.00 81.37 248 VAL B N 1
ATOM 2802 C CA . VAL B 1 178 ? 19.514 39.711 32.009 1.00 81.43 248 VAL B CA 1
ATOM 2803 C C . VAL B 1 178 ? 19.573 40.938 31.063 1.00 76.18 248 VAL B C 1
ATOM 2804 O O . VAL B 1 178 ? 18.822 41.899 31.247 1.00 82.81 248 VAL B O 1
ATOM 2806 N N . LYS B 1 179 ? 20.430 40.900 30.045 1.00 80.29 249 LYS B N 1
ATOM 2807 C CA . LYS B 1 179 ? 20.683 42.090 29.220 1.00 83.68 249 LYS B CA 1
ATOM 2808 C C . LYS B 1 179 ? 19.393 42.624 28.587 1.00 81.86 249 LYS B C 1
ATOM 2809 O O . LYS B 1 179 ? 18.987 43.754 28.880 1.00 86.84 249 LYS B O 1
ATOM 2811 N N . THR B 1 180 ? 18.731 41.800 27.776 1.00 87.37 250 THR B N 1
ATOM 2812 C CA . THR B 1 180 ? 17.598 42.284 26.982 1.00 80.27 250 THR B CA 1
ATOM 2813 C C . THR B 1 180 ? 16.505 42.861 27.856 1.00 82.91 250 THR B C 1
ATOM 2814 O O . THR B 1 180 ? 16.064 43.997 27.617 1.00 61.87 250 THR B O 1
ATOM 2818 N N . ARG B 1 181 ? 16.092 42.086 28.864 1.00 74.13 251 ARG B N 1
ATOM 2819 C CA . ARG B 1 181 ? 15.146 42.552 29.884 1.00 59.75 251 ARG B CA 1
ATOM 2820 C C . ARG B 1 181 ? 15.489 43.954 30.422 1.00 65.96 251 ARG B C 1
ATOM 2821 O O . ARG B 1 181 ? 14.644 44.857 30.377 1.00 81.89 251 ARG B O 1
ATOM 2829 N N . LEU B 1 182 ? 16.738 44.155 30.848 1.00 83.58 252 LEU B N 1
ATOM 2830 C CA . LEU B 1 182 ? 17.197 45.477 31.311 1.00 75.75 252 LEU B CA 1
ATOM 2831 C C . LEU B 1 182 ? 17.047 46.582 30.261 1.00 76.49 252 LEU B C 1
ATOM 2832 O O . LEU B 1 182 ? 16.619 47.682 30.591 1.00 75.26 252 LEU B O 1
ATOM 2837 N N . GLN B 1 183 ? 17.375 46.286 29.003 1.00 76.77 253 GLN B N 1
ATOM 2838 C CA . GLN B 1 183 ? 17.234 47.266 27.915 1.00 77.32 253 GLN B CA 1
ATOM 2839 C C . GLN B 1 183 ? 15.773 47.647 27.718 1.00 102.55 253 GLN B C 1
ATOM 2840 O O . GLN B 1 183 ? 15.457 48.838 27.537 1.00 87.95 253 GLN B O 1
ATOM 2846 N N . ASN B 1 184 ? 14.892 46.637 27.768 1.00 84.96 254 ASN B N 1
ATOM 2847 C CA . ASN B 1 184 ? 13.455 46.854 27.644 1.00 64.77 254 ASN B CA 1
ATOM 2848 C C . ASN B 1 184 ? 12.945 47.815 28.701 1.00 75.91 254 ASN B C 1
ATOM 2849 O O . ASN B 1 184 ? 12.302 48.830 28.379 1.00 81.36 254 ASN B O 1
ATOM 2862 N N . CYS B 1 186 ? 14.718 49.868 30.395 1.00 65.73 256 CYS B N 1
ATOM 2863 C CA . CYS B 1 186 ? 15.334 51.147 30.056 1.00 78.89 256 CYS B CA 1
ATOM 2864 C C . CYS B 1 186 ? 14.435 51.929 29.084 1.00 74.30 256 CYS B C 1
ATOM 2865 O O . CYS B 1 186 ? 14.131 53.111 29.344 1.00 61.44 256 CYS B O 1
ATOM 2868 N N . LYS B 1 187 ? 13.965 51.262 28.020 1.00 57.23 257 LYS B N 1
ATOM 2869 C CA . LYS B 1 187 ? 13.092 51.932 27.036 1.00 59.08 257 LYS B CA 1
ATOM 2870 C C . LYS B 1 187 ? 11.795 52.457 27.644 1.00 64.47 257 LYS B C 1
ATOM 2871 O O . LYS B 1 187 ? 11.327 53.547 27.280 1.00 52.38 257 LYS B O 1
ATOM 2877 N N . ARG B 1 188 ? 11.227 51.701 28.587 1.00 63.19 258 ARG B N 1
ATOM 2878 C CA . ARG B 1 188 ? 9.985 52.128 29.240 1.00 52.27 258 ARG B CA 1
ATOM 2879 C C . ARG B 1 188 ? 10.227 53.415 30.007 1.00 68.13 258 ARG B C 1
ATOM 2880 O O . ARG B 1 188 ? 9.562 54.441 29.735 1.00 53.84 258 ARG B O 1
ATOM 2888 N N . TYR B 1 189 ? 11.226 53.389 30.901 1.00 60.08 259 TYR B N 1
ATOM 2889 C CA . TYR B 1 189 ? 11.606 54.603 31.627 1.00 61.30 259 TYR B CA 1
ATOM 2890 C C . TYR B 1 189 ? 11.867 55.772 30.691 1.00 67.76 259 TYR B C 1
ATOM 2891 O O . TYR B 1 189 ? 11.446 56.895 30.979 1.00 63.68 259 TYR B O 1
ATOM 2900 N N . ASP B 1 190 ? 12.524 55.497 29.560 1.00 56.55 260 ASP B N 1
ATOM 2901 C CA . ASP B 1 190 ? 12.775 56.538 28.577 1.00 63.87 260 ASP B CA 1
ATOM 2902 C C . ASP B 1 190 ? 11.476 57.202 28.158 1.00 70.41 260 ASP B C 1
ATOM 2903 O O . ASP B 1 190 ? 11.365 58.439 28.237 1.00 63.19 260 ASP B O 1
ATOM 2908 N N . GLY B 1 191 ? 10.483 56.381 27.794 1.00 56.25 261 GLY B N 1
ATOM 2909 C CA . GLY B 1 191 ? 9.166 56.893 27.366 1.00 55.50 261 GLY B CA 1
ATOM 2910 C C . GLY B 1 191 ? 8.497 57.729 28.451 1.00 72.74 261 GLY B C 1
ATOM 2911 O O . GLY B 1 191 ? 7.923 58.803 28.188 1.00 62.48 261 GLY B O 1
ATOM 2912 N N . LEU B 1 192 ? 8.599 57.250 29.685 1.00 52.31 262 LEU B N 1
ATOM 2913 C CA . LEU B 1 192 ? 7.980 57.946 30.787 1.00 59.63 262 LEU B CA 1
ATOM 2914 C C . LEU B 1 192 ? 8.563 59.343 30.980 1.00 69.06 262 LEU B C 1
ATOM 2915 O O . LEU B 1 192 ? 7.816 60.320 31.157 1.00 56.49 262 LEU B O 1
ATOM 2920 N N . VAL B 1 193 ? 9.895 59.427 30.922 1.00 63.27 263 VAL B N 1
ATOM 2921 C CA . VAL B 1 193 ? 10.613 60.678 31.120 1.00 52.38 263 VAL B CA 1
ATOM 2922 C C . VAL B 1 193 ? 10.251 61.629 29.999 1.00 60.65 263 VAL B C 1
ATOM 2923 O O . VAL B 1 193 ? 9.823 62.763 30.259 1.00 64.06 263 VAL B O 1
ATOM 2927 N N . LYS B 1 194 ? 10.376 61.151 28.760 1.00 57.48 264 LYS B N 1
ATOM 2928 C CA . LYS B 1 194 ? 9.972 61.939 27.601 1.00 63.38 264 LYS B CA 1
ATOM 2929 C C . LYS B 1 194 ? 8.535 62.447 27.738 1.00 66.70 264 LYS B C 1
ATOM 2930 O O . LYS B 1 194 ? 8.209 63.529 27.251 1.00 72.58 264 LYS B O 1
ATOM 2936 N N . GLY B 1 195 ? 7.688 61.669 28.404 1.00 63.17 265 GLY B N 1
ATOM 2937 C CA . GLY B 1 195 ? 6.327 62.096 28.704 1.00 73.06 265 GLY B CA 1
ATOM 2938 C C . GLY B 1 195 ? 6.248 63.249 29.691 1.00 73.41 265 GLY B C 1
ATOM 2939 O O . GLY B 1 195 ? 5.512 64.224 29.459 1.00 67.90 265 GLY B O 1
ATOM 2940 N N . ILE B 1 196 ? 7.008 63.155 30.784 1.00 65.61 266 ILE B N 1
ATOM 2941 C CA . ILE B 1 196 ? 7.151 64.290 31.721 1.00 67.34 266 ILE B CA 1
ATOM 2942 C C . ILE B 1 196 ? 7.610 65.533 30.959 1.00 74.06 266 ILE B C 1
ATOM 2943 O O . ILE B 1 196 ? 7.073 66.634 31.180 1.00 66.54 266 ILE B O 1
ATOM 2948 N N . GLY B 1 197 ? 8.585 65.333 30.060 1.00 54.62 267 GLY B N 1
ATOM 2949 C CA . GLY B 1 197 ? 8.986 66.349 29.088 1.00 65.27 267 GLY B CA 1
ATOM 2950 C C . GLY B 1 197 ? 7.793 66.942 28.354 1.00 73.33 267 GLY B C 1
ATOM 2951 O O . GLY B 1 197 ? 7.441 68.103 28.574 1.00 85.71 267 GLY B O 1
ATOM 2952 N N . TYR B 1 198 ? 7.177 66.143 27.484 1.00 78.09 268 TYR B N 1
ATOM 2953 C CA . TYR B 1 198 ? 5.949 66.519 26.791 1.00 74.04 268 TYR B CA 1
ATOM 2954 C C . TYR B 1 198 ? 5.048 67.377 27.678 1.00 87.40 268 TYR B C 1
ATOM 2955 O O . TYR B 1 198 ? 4.624 68.477 27.273 1.00 84.20 268 TYR B O 1
ATOM 2964 N N . ASP B 1 199 ? 4.764 66.871 28.881 1.00 84.62 269 ASP B N 1
ATOM 2965 C CA . ASP B 1 199 ? 3.853 67.546 29.803 1.00 113.41 269 ASP B CA 1
ATOM 2966 C C . ASP B 1 199 ? 4.328 68.953 30.157 1.00 99.99 269 ASP B C 1
ATOM 2967 O O . ASP B 1 199 ? 3.529 69.892 30.221 1.00 108.88 269 ASP B O 1
ATOM 2972 N N . PHE B 1 200 ? 5.630 69.099 30.365 1.00 99.90 270 PHE B N 1
ATOM 2973 C CA . PHE B 1 200 ? 6.187 70.400 30.662 1.00 111.82 270 PHE B CA 1
ATOM 2974 C C . PHE B 1 200 ? 6.152 71.337 29.451 1.00 107.20 270 PHE B C 1
ATOM 2975 O O . PHE B 1 200 ? 5.808 72.510 29.591 1.00 99.13 270 PHE B O 1
ATOM 2983 N N . PHE B 1 201 ? 6.518 70.814 28.284 1.00 74.31 271 PHE B N 1
ATOM 2984 C CA . PHE B 1 201 ? 6.545 71.618 27.067 1.00 81.91 271 PHE B CA 1
ATOM 2985 C C . PHE B 1 201 ? 5.183 72.214 26.664 1.00 90.53 271 PHE B C 1
ATOM 2986 O O . PHE B 1 201 ? 5.106 73.390 26.327 1.00 128.77 271 PHE B O 1
ATOM 2994 N N . HIS B 1 202 ? 4.114 71.425 26.713 1.00 88.36 272 HIS B N 1
ATOM 2995 C CA . HIS B 1 202 ? 2.791 71.944 26.347 1.00 79.35 272 HIS B CA 1
ATOM 2996 C C . HIS B 1 202 ? 2.118 72.706 27.481 1.00 98.86 272 HIS B C 1
ATOM 2997 O O . HIS B 1 202 ? 0.995 73.178 27.324 1.00 103.91 272 HIS B O 1
ATOM 3004 N N . GLY B 1 203 ? 2.805 72.823 28.616 1.00 104.17 273 GLY B N 1
ATOM 3005 C CA . GLY B 1 203 ? 2.393 73.730 29.688 1.00 110.03 273 GLY B CA 1
ATOM 3006 C C . GLY B 1 203 ? 1.534 73.128 30.773 1.00 100.69 273 GLY B C 1
ATOM 3007 O O . GLY B 1 203 ? 1.017 73.844 31.636 1.00 120.28 273 GLY B O 1
ATOM 3008 N N . SER B 1 204 ? 1.384 71.814 30.749 1.00 96.42 274 SER B N 1
ATOM 3009 C CA . SER B 1 204 ? 0.552 71.144 31.744 1.00 100.44 274 SER B CA 1
ATOM 3010 C C . SER B 1 204 ? 1.198 71.140 33.124 1.00 94.33 274 SER B C 1
ATOM 3011 O O . SER B 1 204 ? 0.490 71.166 34.132 1.00 82.74 274 SER B O 1
ATOM 3014 N N . ILE B 1 205 ? 2.529 71.098 33.163 1.00 84.01 275 ILE B N 1
ATOM 3015 C CA . ILE B 1 205 ? 3.254 71.293 34.418 1.00 104.92 275 ILE B CA 1
ATOM 3016 C C . ILE B 1 205 ? 4.267 72.427 34.330 1.00 120.09 275 ILE B C 1
ATOM 3017 O O . ILE B 1 205 ? 4.811 72.711 33.256 1.00 89.40 275 ILE B O 1
ATOM 3022 N N . GLY B 1 206 ? 4.488 73.075 35.472 1.00 97.81 276 GLY B N 1
ATOM 3023 C CA . GLY B 1 206 ? 5.504 74.091 35.605 1.00 87.39 276 GLY B CA 1
ATOM 3024 C C . GLY B 1 206 ? 6.913 73.535 35.713 1.00 105.25 276 GLY B C 1
ATOM 3025 O O . GLY B 1 206 ? 7.134 72.315 35.774 1.00 97.11 276 GLY B O 1
ATOM 3026 N N . THR B 1 207 ? 7.868 74.456 35.735 1.00 113.55 277 THR B N 1
ATOM 3027 C CA . THR B 1 207 ? 9.272 74.121 35.832 1.00 90.06 277 THR B CA 1
ATOM 3028 C C . THR B 1 207 ? 9.532 73.334 37.078 1.00 91.62 277 THR B C 1
ATOM 3029 O O . THR B 1 207 ? 10.185 72.290 37.015 1.00 104.41 277 THR B O 1
ATOM 3033 N N . ASP B 1 208 ? 9.006 73.825 38.204 1.00 98.96 278 ASP B N 1
ATOM 3034 C CA . ASP B 1 208 ? 9.256 73.204 39.512 1.00 127.54 278 ASP B CA 1
ATOM 3035 C C . ASP B 1 208 ? 8.921 71.722 39.515 1.00 125.87 278 ASP B C 1
ATOM 3036 O O . ASP B 1 208 ? 9.766 70.896 39.896 1.00 82.37 278 ASP B O 1
ATOM 3041 N N . ARG B 1 209 ? 7.703 71.405 39.059 1.00 131.01 279 ARG B N 1
ATOM 3042 C CA . ARG B 1 209 ? 7.236 70.028 38.943 1.00 118.69 279 ARG B CA 1
ATOM 3043 C C . ARG B 1 209 ? 8.158 69.227 38.044 1.00 89.96 279 ARG B C 1
ATOM 3044 O O . ARG B 1 209 ? 8.577 68.131 38.424 1.00 75.38 279 ARG B O 1
ATOM 3052 N N . PHE B 1 210 ? 8.509 69.786 36.886 1.00 74.56 280 PHE B N 1
ATOM 3053 C CA . PHE B 1 210 ? 9.392 69.078 35.973 1.00 74.69 280 PHE B CA 1
ATOM 3054 C C . PHE B 1 210 ? 10.657 68.649 36.697 1.00 76.66 280 PHE B C 1
ATOM 3055 O O . PHE B 1 210 ? 10.977 67.480 36.705 1.00 79.61 280 PHE B O 1
ATOM 3063 N N . ALA B 1 211 ? 11.356 69.601 37.301 1.00 68.29 281 ALA B N 1
ATOM 3064 C CA . ALA B 1 211 ? 12.542 69.312 38.106 1.00 86.14 281 ALA B CA 1
ATOM 3065 C C . ALA B 1 211 ? 12.281 68.190 39.116 1.00 83.52 281 ALA B C 1
ATOM 3066 O O . ALA B 1 211 ? 13.071 67.250 39.210 1.00 83.18 281 ALA B O 1
ATOM 3068 N N . GLN B 1 212 ? 11.152 68.275 39.830 1.00 82.57 282 GLN B N 1
ATOM 3069 C CA . GLN B 1 212 ? 10.815 67.305 40.878 1.00 88.35 282 GLN B CA 1
ATOM 3070 C C . GLN B 1 212 ? 10.509 65.933 40.323 1.00 109.58 282 GLN B C 1
ATOM 3071 O O . GLN B 1 212 ? 10.843 64.913 40.948 1.00 97.45 282 GLN B O 1
ATOM 3077 N N . ALA B 1 213 ? 9.861 65.923 39.157 1.00 84.30 283 ALA B N 1
ATOM 3078 C CA . ALA B 1 213 ? 9.410 64.700 38.533 1.00 78.49 283 ALA B CA 1
ATOM 3079 C C . ALA B 1 213 ? 10.575 63.903 37.951 1.00 99.02 283 ALA B C 1
ATOM 3080 O O . ALA B 1 213 ? 10.745 62.731 38.293 1.00 113.49 283 ALA B O 1
ATOM 3082 N N . VAL B 1 214 ? 11.388 64.536 37.105 1.00 67.94 284 VAL B N 1
ATOM 3083 C CA . VAL B 1 214 ? 12.465 63.815 36.419 1.00 73.84 284 VAL B CA 1
ATOM 3084 C C . VAL B 1 214 ? 13.434 63.130 37.378 1.00 81.13 284 VAL B C 1
ATOM 3085 O O . VAL B 1 214 ? 13.971 62.077 37.053 1.00 84.98 284 VAL B O 1
ATOM 3089 N N . VAL B 1 215 ? 13.621 63.692 38.569 1.00 74.26 285 VAL B N 1
ATOM 3090 C CA . VAL B 1 215 ? 14.556 63.080 39.520 1.00 90.71 285 VAL B CA 1
ATOM 3091 C C . VAL B 1 215 ? 14.034 61.763 40.071 1.00 85.02 285 VAL B C 1
ATOM 3092 O O . VAL B 1 215 ? 14.810 60.982 40.606 1.00 80.94 285 VAL B O 1
ATOM 3096 N N . TYR B 1 216 ? 12.724 61.524 39.938 1.00 83.44 286 TYR B N 1
ATOM 3097 C CA . TYR B 1 216 ? 12.114 60.299 40.437 1.00 68.03 286 TYR B CA 1
ATOM 3098 C C . TYR B 1 216 ? 12.721 59.053 39.780 1.00 77.39 286 TYR B C 1
ATOM 3099 O O . TYR B 1 216 ? 12.794 57.998 40.411 1.00 86.09 286 TYR B O 1
ATOM 3108 N N . TYR B 1 217 ? 13.188 59.186 38.542 1.00 63.58 287 TYR B N 1
ATOM 3109 C CA . TYR B 1 217 ? 13.702 58.044 37.791 1.00 80.13 287 TYR B CA 1
ATOM 3110 C C . TYR B 1 217 ? 15.166 57.720 38.067 1.00 88.19 287 TYR B C 1
ATOM 3111 O O . TYR B 1 217 ? 15.645 56.636 37.711 1.00 76.66 287 TYR B O 1
ATOM 3120 N N . ALA B 1 218 ? 15.878 58.659 38.684 1.00 89.88 288 ALA B N 1
ATOM 3121 C CA . ALA B 1 218 ? 17.280 58.454 39.017 1.00 80.74 288 ALA B CA 1
ATOM 3122 C C . ALA B 1 218 ? 17.502 57.191 39.875 1.00 76.35 288 ALA B C 1
ATOM 3123 O O . ALA B 1 218 ? 18.326 56.351 39.492 1.00 77.47 288 ALA B O 1
ATOM 3125 N N . PRO B 1 219 ? 16.742 57.022 40.993 1.00 72.29 289 PRO B N 1
ATOM 3126 C CA . PRO B 1 219 ? 16.944 55.780 41.773 1.00 59.97 289 PRO B CA 1
ATOM 3127 C C . PRO B 1 219 ? 16.527 54.536 41.019 1.00 66.68 289 PRO B C 1
ATOM 3128 O O . PRO B 1 219 ? 17.070 53.468 41.278 1.00 88.21 289 PRO B O 1
ATOM 3132 N N . ARG B 1 220 ? 15.583 54.684 40.088 1.00 98.41 290 ARG B N 1
ATOM 3133 C CA . ARG B 1 220 ? 15.090 53.565 39.277 1.00 95.42 290 ARG B CA 1
ATOM 3134 C C . ARG B 1 220 ? 16.163 53.071 38.325 1.00 84.39 290 ARG B C 1
ATOM 3135 O O . ARG B 1 220 ? 16.387 51.861 38.234 1.00 103.47 290 ARG B O 1
ATOM 3143 N N . PHE B 1 221 ? 16.819 54.000 37.626 1.00 74.23 291 PHE B N 1
ATOM 3144 C CA . PHE B 1 221 ? 18.001 53.662 36.826 1.00 86.78 291 PHE B CA 1
ATOM 3145 C C . PHE B 1 221 ? 19.121 53.072 37.710 1.00 107.71 291 PHE B C 1
ATOM 3146 O O . PHE B 1 221 ? 19.660 51.993 37.404 1.00 81.21 291 PHE B O 1
ATOM 3154 N N . ARG B 1 222 ? 19.441 53.758 38.816 1.00 99.66 292 ARG B N 1
ATOM 3155 C CA . ARG B 1 222 ? 20.463 53.285 39.772 1.00 86.97 292 ARG B CA 1
ATOM 3156 C C . ARG B 1 222 ? 20.203 51.852 40.259 1.00 87.72 292 ARG B C 1
ATOM 3157 O O . ARG B 1 222 ? 21.133 51.137 40.620 1.00 103.55 292 ARG B O 1
ATOM 3165 N N . LYS B 1 223 ? 18.940 51.437 40.250 1.00 92.65 293 LYS B N 1
ATOM 3166 C CA . LYS B 1 223 ? 18.535 50.141 40.772 1.00 78.71 293 LYS B CA 1
ATOM 3167 C C . LYS B 1 223 ? 19.132 48.942 39.992 1.00 93.20 293 LYS B C 1
ATOM 3168 O O . LYS B 1 223 ? 19.221 47.827 40.521 1.00 108.63 293 LYS B O 1
ATOM 3174 N N . PHE B 1 224 ? 19.591 49.196 38.770 1.00 85.33 294 PHE B N 1
ATOM 3175 C CA . PHE B 1 224 ? 20.099 48.147 37.882 1.00 93.40 294 PHE B CA 1
ATOM 3176 C C . PHE B 1 224 ? 21.273 47.364 38.477 1.00 110.13 294 PHE B C 1
ATOM 3177 O O . PHE B 1 224 ? 21.231 46.122 38.523 1.00 93.63 294 PHE B O 1
ATOM 3185 N N . LYS B 1 225 ? 22.287 48.099 38.951 1.00 108.21 295 LYS B N 1
ATOM 3186 C CA . LYS B 1 225 ? 23.392 47.553 39.749 1.00 104.26 295 LYS B CA 1
ATOM 3187 C C . LYS B 1 225 ? 22.936 46.458 40.726 1.00 126.63 295 LYS B C 1
ATOM 3188 O O . LYS B 1 225 ? 23.405 45.308 40.634 1.00 141.26 295 LYS B O 1
ATOM 3194 N N . GLU B 1 226 ? 22.014 46.808 41.632 1.00 92.57 296 GLU B N 1
ATOM 3195 C CA . GLU B 1 226 ? 21.560 45.857 42.661 1.00 115.16 296 GLU B CA 1
ATOM 3196 C C . GLU B 1 226 ? 20.896 44.637 42.076 1.00 108.13 296 GLU B C 1
ATOM 3197 O O . GLU B 1 226 ? 21.113 43.521 42.563 1.00 117.38 296 GLU B O 1
ATOM 3203 N N . ILE B 1 227 ? 20.117 44.851 41.019 1.00 96.53 297 ILE B N 1
ATOM 3204 C CA . ILE B 1 227 ? 19.287 43.798 40.447 1.00 92.09 297 ILE B CA 1
ATOM 3205 C C . ILE B 1 227 ? 20.153 42.698 39.845 1.00 113.50 297 ILE B C 1
ATOM 3206 O O . ILE B 1 227 ? 19.897 41.502 40.065 1.00 96.04 297 ILE B O 1
ATOM 3211 N N . VAL B 1 228 ? 21.205 43.121 39.147 1.00 106.77 298 VAL B N 1
ATOM 3212 C CA . VAL B 1 228 ? 22.119 42.210 38.476 1.00 86.21 298 VAL B CA 1
ATOM 3213 C C . VAL B 1 228 ? 22.715 41.187 39.447 1.00 113.20 298 VAL B C 1
ATOM 3214 O O . VAL B 1 228 ? 22.948 40.039 3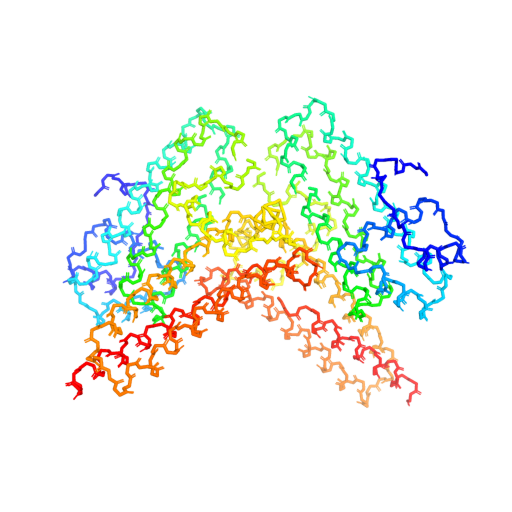9.057 1.00 104.83 298 VAL B O 1
ATOM 3218 N N . LYS B 1 229 ? 22.931 41.607 40.698 1.00 106.77 299 LYS B N 1
ATOM 3219 C CA . LYS B 1 229 ? 23.639 40.797 41.695 1.00 108.69 299 LYS B CA 1
ATOM 3220 C C . LYS B 1 229 ? 22.943 39.480 42.020 1.00 107.71 299 LYS B C 1
ATOM 3221 O O . LYS B 1 229 ? 23.598 38.449 42.163 1.00 130.98 299 LYS B O 1
ATOM 3227 N N . ASN B 1 230 ? 21.623 39.518 42.128 1.00 127.44 300 ASN B N 1
ATOM 3228 C CA . ASN B 1 230 ? 20.822 38.302 42.267 1.00 129.54 300 ASN B CA 1
ATOM 3229 C C . ASN B 1 230 ? 19.548 38.453 41.432 1.00 110.58 300 ASN B C 1
ATOM 3230 O O . ASN B 1 230 ? 18.506 38.919 41.922 1.00 100.36 300 ASN B O 1
ATOM 3235 N N . PRO B 1 231 ? 19.652 38.089 40.139 1.00 111.57 301 PRO B N 1
ATOM 3236 C CA . PRO B 1 231 ? 18.623 38.294 39.124 1.00 97.07 301 PRO B CA 1
ATOM 3237 C C . PRO B 1 231 ? 17.201 37.821 39.428 1.00 80.04 301 PRO B C 1
ATOM 3238 O O . PRO B 1 231 ? 16.281 38.351 38.838 1.00 82.25 301 PRO B O 1
ATOM 3242 N N . ARG B 1 232 ? 17.021 36.843 40.315 1.00 82.06 302 ARG B N 1
ATOM 3243 C CA . ARG B 1 232 ? 15.686 36.268 40.583 1.00 81.99 302 ARG B CA 1
ATOM 3244 C C . ARG B 1 232 ? 14.650 37.328 40.998 1.00 89.99 302 ARG B C 1
ATOM 3245 O O . ARG B 1 232 ? 13.440 37.122 40.876 1.00 90.46 302 ARG B O 1
ATOM 3247 N N . VAL B 1 233 ? 15.152 38.476 41.433 1.00 87.27 303 VAL B N 1
ATOM 3248 C CA . VAL B 1 233 ? 14.351 39.571 41.961 1.00 94.65 303 VAL B CA 1
ATOM 3249 C C . VAL B 1 233 ? 13.384 40.221 40.936 1.00 96.04 303 VAL B C 1
ATOM 3250 O O . VAL B 1 233 ? 12.354 40.755 41.333 1.00 83.04 303 VAL B O 1
ATOM 3262 N N . ASP B 1 235 ? 11.260 39.119 38.659 1.00 74.17 305 ASP B N 1
ATOM 3263 C CA . ASP B 1 235 ? 9.910 38.605 38.487 1.00 79.45 305 ASP B CA 1
ATOM 3264 C C . ASP B 1 235 ? 8.910 39.201 39.496 1.00 78.47 305 ASP B C 1
ATOM 3265 O O . ASP B 1 235 ? 7.729 38.898 39.453 1.00 90.61 305 ASP B O 1
ATOM 3270 N N . ASP B 1 236 ? 9.392 40.023 40.415 1.00 78.31 306 ASP B N 1
ATOM 3271 C CA . ASP B 1 236 ? 8.542 40.711 41.368 1.00 88.13 306 ASP B CA 1
ATOM 3272 C C . ASP B 1 236 ? 8.489 42.188 40.980 1.00 89.01 306 ASP B C 1
ATOM 3273 O O . ASP B 1 236 ? 9.421 42.717 40.382 1.00 78.09 306 ASP B O 1
ATOM 3278 N N . ILE B 1 237 ? 7.390 42.852 41.310 1.00 95.28 307 ILE B N 1
ATOM 3279 C CA . ILE B 1 237 ? 7.260 44.275 41.023 1.00 63.87 307 ILE B CA 1
ATOM 3280 C C . ILE B 1 237 ? 8.276 45.062 41.839 1.00 73.41 307 ILE B C 1
ATOM 3281 O O . ILE B 1 237 ? 8.932 45.960 41.318 1.00 79.52 307 ILE B O 1
ATOM 3286 N N . TYR B 1 238 ? 8.422 44.684 43.106 1.00 91.78 308 TYR B N 1
ATOM 3287 C CA . TYR B 1 238 ? 9.262 45.403 44.062 1.00 86.48 308 TYR B CA 1
ATOM 3288 C C . TYR B 1 238 ? 10.734 45.251 43.774 1.00 89.92 308 TYR B C 1
ATOM 3289 O O . TYR B 1 238 ? 11.530 46.086 44.194 1.00 97.00 308 TYR B O 1
ATOM 3298 N N . GLY B 1 239 ? 11.088 44.179 43.065 1.00 75.31 309 GLY B N 1
ATOM 3299 C CA . GLY B 1 239 ? 12.458 43.931 42.666 1.00 69.52 309 GLY B CA 1
ATOM 3300 C C . GLY B 1 239 ? 13.093 45.088 41.925 1.00 80.59 309 GLY B C 1
ATOM 3301 O O . GLY B 1 239 ? 14.314 45.194 41.903 1.00 114.68 309 GLY B O 1
ATOM 3302 N N . TRP B 1 240 ? 12.260 45.958 41.345 1.00 79.49 310 TRP B N 1
ATOM 3303 C CA . TRP B 1 240 ? 12.721 47.038 40.479 1.00 73.82 310 TRP B CA 1
ATOM 3304 C C . TRP B 1 240 ? 12.735 48.408 41.132 1.00 76.79 310 TRP B C 1
ATOM 3305 O O . TRP B 1 240 ? 13.074 49.408 40.476 1.00 80.22 310 TRP B O 1
ATOM 3316 N N . LEU B 1 241 ? 12.380 48.446 42.415 1.00 74.92 311 LEU B N 1
ATOM 3317 C CA . LEU B 1 241 ? 12.053 49.685 43.098 1.00 73.74 311 LEU B CA 1
ATOM 3318 C C . LEU B 1 241 ? 12.978 49.988 44.269 1.00 97.56 311 LEU B C 1
ATOM 3319 O O . LEU B 1 241 ? 13.200 49.134 45.130 1.00 96.90 311 LEU B O 1
ATOM 3324 N N . ASP B 1 242 ? 13.486 51.218 44.314 1.00 100.32 312 ASP B N 1
ATOM 3325 C CA . ASP B 1 242 ? 14.244 51.725 45.474 1.00 89.57 312 ASP B CA 1
ATOM 3326 C C . ASP B 1 242 ? 13.341 51.851 46.702 1.00 95.90 312 ASP B C 1
ATOM 3327 O O . ASP B 1 242 ? 12.148 51.564 46.642 1.00 104.45 312 ASP B O 1
ATOM 3332 N N . ALA B 1 243 ? 13.897 52.326 47.805 1.00 93.25 313 ALA B N 1
ATOM 3333 C CA . ALA B 1 243 ? 13.123 52.410 49.031 1.00 93.73 313 ALA B CA 1
ATOM 3334 C C . ALA B 1 243 ? 12.162 53.604 49.047 1.00 98.56 313 ALA B C 1
ATOM 3335 O O . ALA B 1 243 ? 11.137 53.527 49.704 1.00 82.81 313 ALA B O 1
ATOM 3337 N N . ASP B 1 244 ? 12.465 54.693 48.335 1.00 83.18 314 ASP B N 1
ATOM 3338 C CA . ASP B 1 244 ? 11.500 55.800 48.229 1.00 91.93 314 ASP B CA 1
ATOM 3339 C C . ASP B 1 244 ? 10.263 55.290 47.493 1.00 102.30 314 ASP B C 1
ATOM 3340 O O . ASP B 1 244 ? 9.120 55.579 47.890 1.00 87.91 314 ASP B O 1
ATOM 3345 N N . ASP B 1 245 ? 10.500 54.517 46.431 1.00 88.23 315 ASP B N 1
ATOM 3346 C CA . ASP B 1 245 ? 9.415 53.913 45.671 1.00 80.39 315 ASP B CA 1
ATOM 3347 C C . ASP B 1 245 ? 8.569 52.969 46.544 1.00 78.89 315 ASP B C 1
ATOM 3348 O O . ASP B 1 245 ? 7.347 53.141 46.645 1.00 84.71 315 ASP B O 1
ATOM 3353 N N . ARG B 1 246 ? 9.221 52.011 47.205 1.00 63.31 316 ARG B N 1
ATOM 3354 C CA . ARG B 1 246 ? 8.520 51.092 48.100 1.00 63.24 316 ARG B CA 1
ATOM 3355 C C . ARG B 1 246 ? 7.749 51.860 49.173 1.00 68.67 316 ARG B C 1
ATOM 3356 O O . ARG B 1 246 ? 6.597 51.550 49.453 1.00 73.28 316 ARG B O 1
ATOM 3364 N N . ALA B 1 247 ? 8.377 52.886 49.743 1.00 88.57 317 ALA B N 1
ATOM 3365 C CA . ALA B 1 247 ? 7.725 53.729 50.735 1.00 86.82 317 ALA B CA 1
ATOM 3366 C C . ALA B 1 247 ? 6.417 54.278 50.176 1.00 89.55 317 ALA B C 1
ATOM 3367 O O . ALA B 1 247 ? 5.375 54.182 50.829 1.00 82.67 317 ALA B O 1
ATOM 3369 N N . THR B 1 248 ? 6.471 54.827 48.962 1.00 72.76 318 THR B N 1
ATOM 3370 C CA . THR B 1 248 ? 5.295 55.431 48.364 1.00 64.97 318 THR B CA 1
ATOM 3371 C C . THR B 1 248 ? 4.184 54.395 48.136 1.00 70.47 318 THR B C 1
ATOM 3372 O O . THR B 1 248 ? 3.021 54.650 48.471 1.00 66.49 318 THR B O 1
ATOM 3376 N N . ILE B 1 249 ? 4.528 53.221 47.601 1.00 63.25 319 ILE B N 1
ATOM 3377 C CA . ILE B 1 249 ? 3.486 52.212 47.392 1.00 80.57 319 ILE B CA 1
ATOM 3378 C C . ILE B 1 249 ? 2.947 51.683 48.703 1.00 70.09 319 ILE B C 1
ATOM 3379 O O . ILE B 1 249 ? 1.792 51.276 48.760 1.00 106.18 319 ILE B O 1
ATOM 3384 N N . ASN B 1 250 ? 3.781 51.666 49.737 1.00 73.58 320 ASN B N 1
ATOM 3385 C CA . ASN B 1 250 ? 3.315 51.230 51.046 1.00 100.46 320 ASN B CA 1
ATOM 3386 C C . ASN B 1 250 ? 2.295 52.230 51.646 1.00 87.19 320 ASN B C 1
ATOM 3387 O O . ASN B 1 250 ? 1.319 51.838 52.304 1.00 74.65 320 ASN B O 1
ATOM 3392 N N . GLU B 1 251 ? 2.511 53.513 51.360 1.00 69.80 321 GLU B N 1
ATOM 3393 C CA . GLU B 1 251 ? 1.539 54.555 51.667 1.00 79.18 321 GLU B CA 1
ATOM 3394 C C . GLU B 1 251 ? 0.191 54.339 50.944 1.00 77.95 321 GLU B C 1
ATOM 3395 O O . GLU B 1 251 ? -0.873 54.341 51.568 1.00 99.36 321 GLU B O 1
ATOM 3401 N N . ILE B 1 252 ? 0.244 54.094 49.643 1.00 79.85 322 ILE B N 1
ATOM 3402 C CA . ILE B 1 252 ? -0.967 53.830 48.863 1.00 67.47 322 ILE B CA 1
ATOM 3403 C C . ILE B 1 252 ? -1.660 52.574 49.391 1.00 72.92 322 ILE B C 1
ATOM 3404 O O . ILE B 1 252 ? -2.897 52.489 49.429 1.00 72.78 322 ILE B O 1
ATOM 3409 N N . GLY B 1 253 ? -0.841 51.609 49.803 1.00 62.68 323 GLY B N 1
ATOM 3410 C CA . GLY B 1 253 ? -1.319 50.360 50.381 1.00 80.35 323 GLY B CA 1
ATOM 3411 C C . GLY B 1 253 ? -2.166 50.594 51.608 1.00 86.41 323 GLY B C 1
ATOM 3412 O O . GLY B 1 253 ? -3.299 50.123 51.671 1.00 92.42 323 GLY B O 1
ATOM 3413 N N . LYS B 1 254 ? -1.621 51.348 52.563 1.00 96.68 324 LYS B N 1
ATOM 3414 C CA . LYS B 1 254 ? -2.365 51.740 53.759 1.00 80.37 324 LYS B CA 1
ATOM 3415 C C . LYS B 1 254 ? -3.626 52.520 53.409 1.00 68.54 324 LYS B C 1
ATOM 3416 O O . LYS B 1 254 ? -4.573 52.540 54.172 1.00 99.33 324 LYS B O 1
ATOM 3422 N N . ILE B 1 255 ? -3.668 53.130 52.245 1.00 68.95 325 ILE B N 1
ATOM 3423 C CA . ILE B 1 255 ? -4.888 53.810 51.850 1.00 58.92 325 ILE B CA 1
ATOM 3424 C C . ILE B 1 255 ? -5.927 52.804 51.358 1.00 76.02 325 ILE B C 1
ATOM 3425 O O . ILE B 1 255 ? -7.124 53.026 51.535 1.00 74.19 325 ILE B O 1
ATOM 3430 N N . VAL B 1 256 ? -5.491 51.717 50.712 1.00 69.09 326 VAL B N 1
ATOM 3431 C CA . VAL B 1 256 ? -6.479 50.810 50.098 1.00 70.03 326 VAL B CA 1
ATOM 3432 C C . VAL B 1 256 ? -6.714 49.496 50.806 1.00 79.17 326 VAL B C 1
ATOM 3433 O O . VAL B 1 256 ? -7.858 49.041 50.863 1.00 83.93 326 VAL B O 1
ATOM 3437 N N . ILE B 1 257 ? -5.649 48.904 51.342 1.00 69.37 327 ILE B N 1
ATOM 3438 C CA . ILE B 1 257 ? -5.749 47.666 52.090 1.00 65.18 327 ILE B CA 1
ATOM 3439 C C . ILE B 1 257 ? -6.585 47.893 53.336 1.00 80.30 327 ILE B C 1
ATOM 3440 O O . ILE B 1 257 ? -6.381 48.870 54.047 1.00 104.27 327 ILE B O 1
ATOM 3445 N N . ASN B 1 258 ? -7.539 47.005 53.5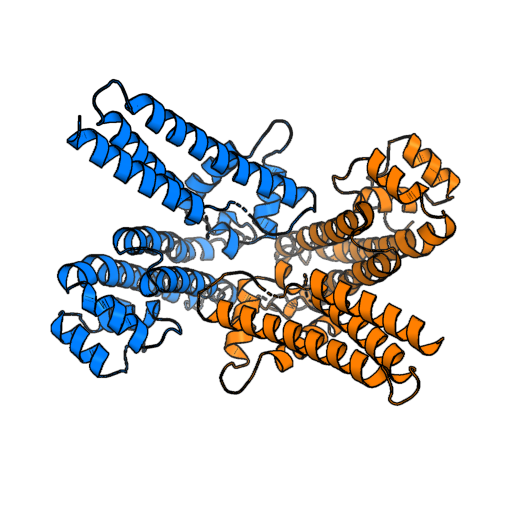76 1.00 93.99 328 ASN B N 1
ATOM 3446 C CA . ASN B 1 258 ? -8.409 47.098 54.741 1.00 88.91 328 ASN B CA 1
ATOM 3447 C C . ASN B 1 258 ? -8.970 45.724 55.163 1.00 96.10 328 ASN B C 1
ATOM 3448 O O . ASN B 1 258 ? -8.425 44.672 54.797 1.00 67.89 328 ASN B O 1
ATOM 3453 N N . ALA B 1 259 ? -10.050 45.742 55.935 1.00 102.71 329 ALA B N 1
ATOM 3454 C CA . ALA B 1 259 ? -10.729 44.525 56.324 1.00 99.47 329 ALA B CA 1
ATOM 3455 C C . ALA B 1 259 ? -11.091 43.688 55.092 1.00 100.24 329 ALA B C 1
ATOM 3456 O O . ALA B 1 259 ? -10.721 42.527 54.984 1.00 95.16 329 ALA B O 1
ATOM 3458 N N . THR B 1 260 ? -11.778 44.297 54.142 1.00 106.19 330 THR B N 1
ATOM 3459 C CA . THR B 1 260 ? -12.290 43.542 53.008 1.00 101.46 330 THR B CA 1
ATOM 3460 C C . THR B 1 260 ? -11.286 43.406 51.853 1.00 102.64 330 THR B C 1
ATOM 3461 O O . THR B 1 260 ? -11.522 42.637 50.924 1.00 117.09 330 THR B O 1
ATOM 3465 N N . TYR B 1 261 ? -10.184 44.148 51.893 1.00 81.76 331 TYR B N 1
ATOM 3466 C CA . TYR B 1 261 ? -9.251 44.151 50.775 1.00 70.79 331 TYR B CA 1
ATOM 3467 C C . TYR B 1 261 ? -7.848 43.957 51.315 1.00 70.25 331 TYR B C 1
ATOM 3468 O O . TYR B 1 261 ? -7.331 44.866 51.941 1.00 92.88 331 TYR B O 1
ATOM 3477 N N . ASP B 1 262 ? -7.214 42.809 51.096 1.00 62.05 332 ASP B N 1
ATOM 3478 C CA . ASP B 1 262 ? -5.928 42.553 51.784 1.00 93.23 332 ASP B CA 1
ATOM 3479 C C . ASP B 1 262 ? -4.683 42.740 50.921 1.00 73.80 332 ASP B C 1
ATOM 3480 O O . ASP B 1 262 ? -4.792 42.999 49.735 1.00 72.60 332 ASP B O 1
ATOM 3485 N N . LYS B 1 263 ? -3.510 42.595 51.546 1.00 65.65 333 LYS B N 1
ATOM 3486 C CA . LYS B 1 263 ? -2.209 42.739 50.906 1.00 63.70 333 LYS B CA 1
ATOM 3487 C C . LYS B 1 263 ? -2.131 41.957 49.581 1.00 77.38 333 LYS B C 1
ATOM 3488 O O . LYS B 1 263 ? -1.462 42.389 48.641 1.00 91.78 333 LYS B O 1
ATOM 3494 N N . ASP B 1 264 ? -2.873 40.853 49.496 1.00 86.73 334 ASP B N 1
ATOM 3495 C CA . ASP B 1 264 ? -2.810 39.957 48.334 1.00 94.12 334 ASP B CA 1
ATOM 3496 C C . ASP B 1 264 ? -3.509 40.481 47.088 1.00 88.26 334 ASP B C 1
ATOM 3497 O O . ASP B 1 264 ? -2.950 40.411 45.987 1.00 87.13 334 ASP B O 1
ATOM 3502 N N . LYS B 1 265 ? -4.714 41.016 47.250 1.00 68.71 335 LYS B N 1
ATOM 3503 C CA . LYS B 1 265 ? -5.426 41.569 46.099 1.00 85.57 335 LYS B CA 1
ATOM 3504 C C . LYS B 1 265 ? -4.666 42.757 45.525 1.00 81.37 335 LYS B C 1
ATOM 3505 O O . LYS B 1 265 ? -4.597 42.944 44.297 1.00 76.78 335 LYS B O 1
ATOM 3511 N N . PHE B 1 266 ? -4.061 43.514 46.439 1.00 71.22 336 PHE B N 1
ATOM 3512 C CA . PHE B 1 266 ? -3.335 44.727 46.128 1.00 70.63 336 PHE B CA 1
ATOM 3513 C C . PHE B 1 266 ? -2.083 44.387 45.317 1.00 69.30 336 PHE B C 1
ATOM 3514 O O . PHE B 1 266 ? -1.887 44.880 44.177 1.00 66.69 336 PHE B O 1
ATOM 3522 N N . ASN B 1 267 ? -1.246 43.534 45.897 1.00 52.95 337 ASN B N 1
ATOM 3523 C CA . ASN B 1 267 ? -0.065 43.076 45.192 1.00 81.77 337 ASN B CA 1
ATOM 3524 C C . ASN B 1 267 ? -0.379 42.476 43.837 1.00 69.33 337 ASN B C 1
ATOM 3525 O O . ASN B 1 267 ? 0.381 42.638 42.893 1.00 71.87 337 ASN B O 1
ATOM 3530 N N . ASN B 1 268 ? -1.527 41.824 43.753 1.00 76.08 338 ASN B N 1
ATOM 3531 C CA . ASN B 1 268 ? -1.914 41.227 42.515 1.00 74.52 338 ASN B CA 1
ATOM 3532 C C . ASN B 1 268 ? -2.166 42.305 41.441 1.00 69.09 338 ASN B C 1
ATOM 3533 O O . ASN B 1 268 ? -1.700 42.166 40.302 1.00 82.12 338 ASN B O 1
ATOM 3538 N N . VAL B 1 269 ? -2.853 43.388 41.807 1.00 54.26 339 VAL B N 1
ATOM 3539 C CA . VAL B 1 269 ? -3.072 44.495 40.857 1.00 51.31 339 VAL B CA 1
ATOM 3540 C C . VAL B 1 269 ? -1.734 45.012 40.288 1.00 67.70 339 VAL B C 1
ATOM 3541 O O . VAL B 1 269 ? -1.583 45.159 39.058 1.00 58.87 339 VAL B O 1
ATOM 3545 N N . LEU B 1 270 ? -0.762 45.221 41.178 1.00 60.02 340 LEU B N 1
ATOM 3546 C CA . LEU B 1 270 ? 0.542 45.759 40.786 1.00 57.63 340 LEU B CA 1
ATOM 3547 C C . LEU B 1 270 ? 1.301 44.819 39.862 1.00 67.38 340 LEU B C 1
ATOM 3548 O O . LEU B 1 270 ? 1.893 45.255 38.871 1.00 62.53 340 LEU B O 1
ATOM 3553 N N . ASN B 1 271 ? 1.268 43.526 40.172 1.00 82.33 341 ASN B N 1
ATOM 3554 C CA . ASN B 1 271 ? 1.884 42.532 39.305 1.00 73.81 341 ASN B CA 1
ATOM 3555 C C . ASN B 1 271 ? 1.203 42.500 37.933 1.00 63.72 341 ASN B C 1
ATOM 3556 O O . ASN B 1 271 ? 1.852 42.217 36.928 1.00 80.06 341 ASN B O 1
ATOM 3561 N N . SER B 1 272 ? -0.083 42.829 37.878 1.00 56.23 342 SER B N 1
ATOM 3562 C CA . SER B 1 272 ? -0.800 42.761 36.600 1.00 60.20 342 SER B CA 1
ATOM 3563 C C . SER B 1 272 ? -0.439 43.908 35.690 1.00 62.48 342 SER B C 1
ATOM 3564 O O . SER B 1 272 ? -0.186 43.697 34.497 1.00 64.14 342 SER B O 1
ATOM 3567 N N . VAL B 1 273 ? -0.389 45.117 36.246 1.00 42.87 343 VAL B N 1
ATOM 3568 C CA . VAL B 1 273 ? -0.175 46.274 35.400 1.00 44.00 343 VAL B CA 1
ATOM 3569 C C . VAL B 1 273 ? 1.284 46.392 34.964 1.00 60.74 343 VAL B C 1
ATOM 3570 O O . VAL B 1 273 ? 1.568 46.821 33.836 1.00 68.05 343 VAL B O 1
ATOM 3574 N N . GLY B 1 274 ? 2.197 45.966 35.838 1.00 44.04 344 GLY B N 1
ATOM 3575 C CA . GLY B 1 274 ? 3.633 46.028 35.550 1.00 56.67 344 GLY B CA 1
ATOM 3576 C C . GLY B 1 274 ? 4.322 47.286 36.050 1.00 66.49 344 GLY B C 1
ATOM 3577 O O . GLY B 1 274 ? 3.674 48.273 36.431 1.00 68.18 344 GLY B O 1
ATOM 3578 N N . VAL B 1 275 ? 5.647 47.258 36.035 1.00 61.47 345 VAL B N 1
ATOM 3579 C CA . VAL B 1 275 ? 6.427 48.376 36.562 1.00 46.69 345 VAL B CA 1
ATOM 3580 C C . VAL B 1 275 ? 6.056 49.689 35.877 1.00 56.74 345 VAL B C 1
ATOM 3581 O O . VAL B 1 275 ? 5.873 50.701 36.556 1.00 57.46 345 VAL B O 1
ATOM 3585 N N . TYR B 1 276 ? 5.911 49.649 34.546 1.00 52.07 346 TYR B N 1
ATOM 3586 C CA . TYR B 1 276 ? 5.583 50.828 33.768 1.00 54.03 346 TYR B CA 1
ATOM 3587 C C . TYR B 1 276 ? 4.428 51.609 34.442 1.00 64.81 346 TYR B C 1
ATOM 3588 O O . TYR B 1 276 ? 4.598 52.768 34.855 1.00 65.20 346 TYR B O 1
ATOM 3597 N N . TYR B 1 277 ? 3.289 50.935 34.620 1.00 60.51 347 TYR B N 1
ATOM 3598 C CA . TYR B 1 277 ? 2.128 51.585 35.182 1.00 56.78 347 TYR B CA 1
ATOM 3599 C C . TYR B 1 277 ? 2.242 51.870 36.660 1.00 57.97 347 TYR B C 1
ATOM 3600 O O . TYR B 1 277 ? 1.763 52.903 37.135 1.00 57.10 347 TYR B O 1
ATOM 3609 N N . VAL B 1 278 ? 2.905 50.974 37.373 1.00 53.41 348 VAL B N 1
ATOM 3610 C CA . VAL B 1 278 ? 3.146 51.181 38.793 1.00 55.67 348 VAL B CA 1
ATOM 3611 C C . VAL B 1 278 ? 3.870 52.503 39.035 1.00 67.45 348 VAL B C 1
ATOM 3612 O O . VAL B 1 278 ? 3.376 53.346 39.794 1.00 85.80 348 VAL B O 1
ATOM 3616 N N . VAL B 1 279 ? 5.020 52.697 38.379 1.00 63.72 349 VAL B N 1
ATOM 3617 C CA . VAL B 1 279 ? 5.839 53.890 38.670 1.00 54.39 349 VAL B CA 1
ATOM 3618 C C . VAL B 1 279 ? 5.107 55.146 38.239 1.00 60.74 349 VAL B C 1
ATOM 3619 O O . VAL B 1 279 ? 5.190 56.187 38.892 1.00 63.11 349 VAL B O 1
ATOM 3623 N N . ARG B 1 280 ? 4.338 55.040 37.167 1.00 53.66 350 ARG B N 1
ATOM 3624 C CA . ARG B 1 280 ? 3.595 56.186 36.742 1.00 48.85 350 ARG B CA 1
ATOM 3625 C C . ARG B 1 280 ? 2.623 56.586 37.843 1.00 55.12 350 ARG B C 1
ATOM 3626 O O . ARG B 1 280 ? 2.458 57.770 38.143 1.00 67.42 350 ARG B O 1
ATOM 3642 N N . ILE B 1 282 ? 2.886 55.942 41.117 1.00 53.48 352 ILE B N 1
ATOM 3643 C CA . ILE B 1 282 ? 3.753 56.511 42.148 1.00 62.08 352 ILE B CA 1
ATOM 3644 C C . ILE B 1 282 ? 4.001 58.025 41.949 1.00 61.47 352 ILE B C 1
ATOM 3645 O O . ILE B 1 282 ? 3.715 58.839 42.816 1.00 64.35 352 ILE B O 1
ATOM 3650 N N . ASP B 1 283 ? 4.500 58.388 40.782 1.00 69.03 353 ASP B N 1
ATOM 3651 C CA . ASP B 1 283 ? 4.791 59.764 40.487 1.00 57.13 353 ASP B CA 1
ATOM 3652 C C . ASP B 1 283 ? 3.531 60.604 40.629 1.00 61.33 353 ASP B C 1
ATOM 3653 O O . ASP B 1 283 ? 3.532 61.603 41.353 1.00 60.56 353 ASP B O 1
ATOM 3658 N N . ILE B 1 284 ? 2.455 60.192 39.970 1.00 57.30 354 ILE B N 1
ATOM 3659 C CA . ILE B 1 284 ? 1.210 60.957 40.033 1.00 75.63 354 ILE B CA 1
ATOM 3660 C C . ILE B 1 284 ? 0.756 61.194 41.495 1.00 75.64 354 ILE B C 1
ATOM 3661 O O . ILE B 1 284 ? 0.370 62.313 41.872 1.00 60.79 354 ILE B O 1
ATOM 3666 N N . TYR B 1 285 ? 0.870 60.156 42.317 1.00 53.15 355 TYR B N 1
ATOM 3667 C CA . TYR B 1 285 ? 0.479 60.258 43.708 1.00 59.27 355 TYR B CA 1
ATOM 3668 C C . TYR B 1 285 ? 1.347 61.272 44.437 1.00 75.05 355 TYR B C 1
ATOM 3669 O O . TYR B 1 285 ? 0.826 62.189 45.090 1.00 70.03 355 TYR B O 1
ATOM 3678 N N . ARG B 1 286 ? 2.661 61.120 44.292 1.00 71.51 356 ARG B N 1
ATOM 3679 C CA . ARG B 1 286 ? 3.629 62.024 44.909 1.00 63.54 356 ARG B CA 1
ATOM 3680 C C . ARG B 1 286 ? 3.278 63.477 44.652 1.00 62.74 356 ARG B C 1
ATOM 3681 O O . ARG B 1 286 ? 3.257 64.288 45.575 1.00 67.85 356 ARG B O 1
ATOM 3689 N N . GLY B 1 287 ? 2.960 63.787 43.400 1.00 69.85 357 GLY B N 1
ATOM 3690 C CA . GLY B 1 287 ? 2.489 65.112 43.030 1.00 60.93 357 GLY B CA 1
ATOM 3691 C C . GLY B 1 287 ? 1.312 65.545 43.862 1.00 66.70 357 GLY B C 1
ATOM 3692 O O . GLY B 1 287 ? 1.334 66.608 44.492 1.00 96.84 357 GLY B O 1
ATOM 3693 N N . VAL B 1 288 ? 0.293 64.699 43.879 1.00 78.76 358 VAL B N 1
ATOM 3694 C CA . VAL B 1 288 ? -0.938 65.004 44.587 1.00 79.33 358 VAL B CA 1
ATOM 3695 C C . VAL B 1 288 ? -0.654 65.238 46.082 1.00 78.12 358 VAL B C 1
ATOM 3696 O O . VAL B 1 288 ? -1.133 66.219 46.652 1.00 85.88 358 VAL B O 1
ATOM 3700 N N . LYS B 1 289 ? 0.147 64.374 46.701 1.00 69.07 359 LYS B N 1
ATOM 3701 C CA . LYS B 1 289 ? 0.443 64.528 48.137 1.00 79.36 359 LYS B CA 1
ATOM 3702 C C . LYS B 1 289 ? 1.223 65.794 48.463 1.00 92.32 359 LYS B C 1
ATOM 3703 O O . LYS B 1 289 ? 0.914 66.480 49.448 1.00 102.29 359 LYS B O 1
ATOM 3709 N N . ILE B 1 290 ? 2.219 66.105 47.633 1.00 92.58 360 ILE B N 1
ATOM 3710 C CA . ILE B 1 290 ? 3.010 67.318 47.812 1.00 70.79 360 ILE B CA 1
ATOM 3711 C C . ILE B 1 290 ? 2.080 68.527 47.862 1.00 72.91 360 ILE B C 1
ATOM 3712 O O . ILE B 1 290 ? 2.039 69.247 48.853 1.00 85.98 360 ILE B O 1
ATOM 3717 N N . GLU B 1 291 ? 1.265 68.689 46.837 1.00 68.71 361 GLU B N 1
ATOM 3718 C CA . GLU B 1 291 ? 0.430 69.857 46.771 1.00 85.69 361 GLU B CA 1
ATOM 3719 C C . GLU B 1 291 ? -0.628 69.897 47.855 1.00 79.98 361 GLU B C 1
ATOM 3720 O O . GLU B 1 291 ? -1.016 70.971 48.316 1.00 95.48 361 GLU B O 1
ATOM 3726 N N . HIS B 1 292 ? -1.069 68.722 48.286 1.00 105.79 362 HIS B N 1
ATOM 3727 C CA . HIS B 1 292 ? -2.013 68.650 49.387 1.00 85.70 362 HIS B CA 1
ATOM 3728 C C . HIS B 1 292 ? -1.373 69.197 50.652 1.00 72.14 362 HIS B C 1
ATOM 3729 O O . HIS B 1 292 ? -2.002 69.965 51.375 1.00 90.97 362 HIS B O 1
ATOM 3736 N N . ASP B 1 293 ? -0.129 68.808 50.908 1.00 66.75 363 ASP B N 1
ATOM 3737 C CA . ASP B 1 293 ? 0.570 69.273 52.113 1.00 90.60 363 ASP B CA 1
ATOM 3738 C C . ASP B 1 293 ? 0.870 70.773 52.136 1.00 82.65 363 ASP B C 1
ATOM 3739 O O . ASP B 1 293 ? 0.742 71.415 53.176 1.00 73.81 363 ASP B O 1
ATOM 3744 N N . GLU B 1 294 ? 1.230 71.331 50.983 1.00 86.50 364 GLU B N 1
ATOM 3745 C CA . GLU B 1 294 ? 1.410 72.769 50.878 1.00 79.52 364 GLU B CA 1
ATOM 3746 C C . GLU B 1 294 ? 0.107 73.498 51.183 1.00 78.10 364 GLU B C 1
ATOM 3747 O O . GLU B 1 294 ? 0.121 74.513 51.884 1.00 95.74 364 GLU B O 1
ATOM 3753 N N . ALA B 1 295 ? -1.012 72.968 50.686 1.00 66.95 365 ALA B N 1
ATOM 3754 C CA . ALA B 1 295 ? -2.316 73.550 51.005 1.00 66.62 365 ALA B CA 1
ATOM 3755 C C . ALA B 1 295 ? -2.596 73.416 52.506 1.00 81.23 365 ALA B C 1
ATOM 3756 O O . ALA B 1 295 ? -3.152 74.322 53.102 1.00 95.77 365 ALA B O 1
ATOM 3758 N N . LEU B 1 296 ? -2.163 72.316 53.121 1.00 79.15 366 LEU B N 1
ATOM 3759 C CA . LEU B 1 296 ? -2.319 72.156 54.565 1.00 93.55 366 LEU B CA 1
ATOM 3760 C C . LEU B 1 296 ? -1.614 73.261 55.347 1.00 104.18 366 LEU B C 1
ATOM 3761 O O . LEU B 1 296 ? -2.269 73.978 56.129 1.00 117.22 366 LEU B O 1
ATOM 3766 N N . ASN B 1 297 ? -0.303 73.412 55.126 1.00 80.14 367 ASN B N 1
ATOM 3767 C CA . ASN B 1 297 ? 0.459 74.486 55.776 1.00 102.21 367 ASN B CA 1
ATOM 3768 C C . ASN B 1 297 ? -0.219 75.837 55.550 1.00 87.99 367 ASN B C 1
ATOM 3769 O O . ASN B 1 297 ? -0.586 76.530 56.502 1.00 71.43 367 ASN B O 1
ATOM 3774 N N . ALA B 1 298 ? -0.456 76.160 54.284 1.00 73.20 368 ALA B N 1
ATOM 3775 C CA . ALA B 1 298 ? -1.100 77.411 53.919 1.00 79.81 368 ALA B CA 1
ATOM 3776 C C . ALA B 1 298 ? -2.398 77.662 54.700 1.00 74.11 368 ALA B C 1
ATOM 3777 O O . ALA B 1 298 ? -2.668 78.794 55.093 1.00 86.55 368 ALA B O 1
ATOM 3779 N N . ILE B 1 299 ? -3.188 76.613 54.916 1.00 92.63 369 ILE B N 1
ATOM 3780 C CA . ILE B 1 299 ? -4.449 76.754 55.629 1.00 88.55 369 ILE B CA 1
ATOM 3781 C C . ILE B 1 299 ? -4.212 77.002 57.106 1.00 85.24 369 ILE B C 1
ATOM 3782 O O . ILE B 1 299 ? -4.906 77.826 57.686 1.00 118.83 369 ILE B O 1
ATOM 3787 N N . THR B 1 300 ? -3.242 76.317 57.707 1.00 80.65 370 THR B N 1
ATOM 3788 C CA . THR B 1 300 ? -2.939 76.509 59.143 1.00 99.86 370 THR B CA 1
ATOM 3789 C C . THR B 1 300 ? -2.625 77.972 59.419 1.00 89.98 370 THR B C 1
ATOM 3790 O O . THR B 1 300 ? -3.042 78.541 60.424 1.00 138.90 370 THR B O 1
ATOM 3794 N N . THR B 1 301 ? -1.902 78.549 58.471 1.00 120.42 371 THR B N 1
ATOM 3795 C CA . THR B 1 301 ? -1.462 79.919 58.471 1.00 92.07 371 THR B CA 1
ATOM 3796 C C . THR B 1 301 ? -2.614 80.905 58.523 1.00 91.12 371 THR B C 1
ATOM 3797 O O . THR B 1 301 ? -2.486 81.955 59.133 1.00 147.29 371 THR B O 1
ATOM 3801 N N . VAL B 1 302 ? -3.721 80.581 57.871 1.00 84.43 372 VAL B N 1
ATOM 3802 C CA . VAL B 1 302 ? -4.878 81.465 57.877 1.00 86.74 372 VAL B CA 1
ATOM 3803 C C . VAL B 1 302 ? -5.360 81.722 59.311 1.00 120.89 372 VAL B C 1
ATOM 3804 O O . VAL B 1 302 ? -5.420 80.781 60.123 1.00 119.64 372 VAL B O 1
ATOM 3808 N N . PRO B 1 303 ? -5.690 82.998 59.622 1.00 129.91 373 PRO B N 1
ATOM 3809 C CA . PRO B 1 303 ? -6.199 83.426 60.917 1.00 117.52 373 PRO B CA 1
ATOM 3810 C C . PRO B 1 303 ? -7.356 82.543 61.333 1.00 134.00 373 PRO B C 1
ATOM 3811 O O . PRO B 1 303 ? -8.268 82.270 60.536 1.00 112.79 373 PRO B O 1
ATOM 3815 N N . ASP B 1 304 ? -7.297 82.107 62.578 1.00 124.79 374 ASP B N 1
ATOM 3816 C CA . ASP B 1 304 ? -8.254 81.178 63.111 1.00 114.05 374 ASP B CA 1
ATOM 3817 C C . ASP B 1 304 ? -9.718 81.604 62.958 1.00 105.65 374 ASP B C 1
ATOM 3818 O O . ASP B 1 304 ? -10.040 82.784 63.069 1.00 93.90 374 ASP B O 1
ATOM 3823 N N . GLY B 1 305 ? -10.586 80.630 62.688 1.00 114.64 375 GLY B N 1
ATOM 3824 C CA . GLY B 1 305 ? -12.012 80.881 62.478 1.00 105.05 375 GLY B CA 1
ATOM 3825 C C . GLY B 1 305 ? -12.323 81.689 61.223 1.00 123.29 375 GLY B C 1
ATOM 3826 O O . GLY B 1 305 ? -11.507 81.742 60.306 1.00 154.84 375 GLY B O 1
ATOM 3827 N N . VAL B 1 306 ? -13.493 82.332 61.188 1.00 160.52 376 VAL B N 1
ATOM 3828 C CA . VAL B 1 306 ? -14.033 82.994 59.979 1.00 159.04 376 VAL B CA 1
ATOM 3829 C C . VAL B 1 306 ? -14.015 81.981 58.795 1.00 167.66 376 VAL B C 1
ATOM 3830 O O . VAL B 1 306 ? -14.558 80.862 58.914 1.00 85.95 376 VAL B O 1
ATOM 3834 N N . VAL B 1 307 ? -13.345 82.337 57.701 1.00 192.93 377 VAL B N 1
ATOM 3835 C CA . VAL B 1 307 ? -13.316 81.518 56.482 1.00 143.88 377 VAL B CA 1
ATOM 3836 C C . VAL B 1 307 ? -12.276 80.386 56.498 1.00 126.86 377 VAL B C 1
ATOM 3837 O O . VAL B 1 307 ? -12.225 79.590 55.563 1.00 99.18 377 VAL B O 1
ATOM 3841 N N . LYS B 1 308 ? -11.422 80.351 57.519 1.00 119.41 378 LYS B N 1
ATOM 3842 C CA . LYS B 1 308 ? -10.345 79.354 57.603 1.00 79.06 378 LYS B CA 1
ATOM 3843 C C . LYS B 1 308 ? -10.892 77.954 57.614 1.00 106.01 378 LYS B C 1
ATOM 3844 O O . LYS B 1 308 ? -10.404 77.084 56.902 1.00 122.54 378 LYS B O 1
ATOM 3850 N N . GLN B 1 309 ? -11.908 77.736 58.431 1.00 125.49 379 GLN B N 1
ATOM 3851 C CA . GLN B 1 309 ? -12.488 76.408 58.530 1.00 121.00 379 GLN B CA 1
ATOM 3852 C C . GLN B 1 309 ? -13.194 76.059 57.215 1.00 116.00 379 GLN B C 1
ATOM 3853 O O . GLN B 1 309 ? -13.196 74.914 56.793 1.00 125.53 379 GLN B O 1
ATOM 3859 N N . ASP B 1 310 ? -13.760 77.057 56.556 1.00 98.60 380 ASP B N 1
ATOM 3860 C CA . ASP B 1 310 ? -14.388 76.839 55.272 1.00 107.19 380 ASP B CA 1
ATOM 3861 C C . ASP B 1 310 ? -13.367 76.297 54.235 1.00 121.89 380 ASP B C 1
ATOM 3862 O O . ASP B 1 310 ? -13.699 75.479 53.382 1.00 106.60 380 ASP B O 1
ATOM 3867 N N . LEU B 1 311 ? -12.124 76.751 54.318 1.00 115.29 381 LEU B N 1
ATOM 3868 C CA . LEU B 1 311 ? -11.086 76.213 53.460 1.00 90.56 381 LEU B CA 1
ATOM 3869 C C . LEU B 1 311 ? -10.759 74.775 53.802 1.00 100.88 381 LEU B C 1
ATOM 3870 O O . LEU B 1 311 ? -10.660 73.943 52.905 1.00 140.57 381 LEU B O 1
ATOM 3875 N N . GLN B 1 312 ? -10.605 74.477 55.091 1.00 90.66 382 GLN B N 1
ATOM 3876 C CA . GLN B 1 312 ? -10.260 73.123 55.512 1.00 87.72 382 GLN B CA 1
ATOM 3877 C C . GLN B 1 312 ? -11.371 72.106 55.158 1.00 95.38 382 GLN B C 1
ATOM 3878 O O . GLN B 1 312 ? -11.138 70.889 55.077 1.00 74.59 382 GLN B O 1
ATOM 3884 N N . ALA B 1 313 ? -12.567 72.633 54.911 1.00 82.71 383 ALA B N 1
ATOM 3885 C CA . ALA B 1 313 ? -13.673 71.831 54.421 1.00 91.82 383 ALA B CA 1
ATOM 3886 C C . ALA B 1 313 ? -13.262 71.277 53.083 1.00 108.79 383 ALA B C 1
ATOM 3887 O O . ALA B 1 313 ? -13.293 70.059 52.875 1.00 96.05 383 ALA B O 1
ATOM 3889 N N . ARG B 1 314 ? -12.839 72.191 52.208 1.00 94.48 384 ARG B N 1
ATOM 3890 C CA . ARG B 1 314 ? -12.432 71.853 50.860 1.00 75.16 384 ARG B CA 1
ATOM 3891 C C . ARG B 1 314 ? -11.254 70.923 50.866 1.00 79.12 384 ARG B C 1
ATOM 3892 O O . ARG B 1 314 ? -11.213 69.979 50.077 1.00 85.76 384 ARG B O 1
ATOM 3900 N N . LEU B 1 315 ? -10.317 71.167 51.776 1.00 66.97 385 LEU B N 1
ATOM 3901 C CA . LEU B 1 315 ? -9.134 70.333 51.869 1.00 67.17 385 LEU B CA 1
ATOM 3902 C C . LEU B 1 315 ? -9.561 68.905 52.162 1.00 86.31 385 LEU B C 1
ATOM 3903 O O . LEU B 1 315 ? -9.136 67.970 51.490 1.00 91.32 385 LEU B O 1
ATOM 3908 N N . ASN B 1 316 ? -10.411 68.747 53.167 1.00 108.18 386 ASN B N 1
ATOM 3909 C CA . ASN B 1 316 ? -10.863 67.425 53.559 1.00 95.70 386 ASN B CA 1
ATOM 3910 C C . ASN B 1 316 ? -11.732 66.778 52.500 1.00 82.75 386 ASN B C 1
ATOM 3911 O O . ASN B 1 316 ? -11.620 65.581 52.255 1.00 66.99 386 ASN B O 1
ATOM 3916 N N . ARG B 1 317 ? -12.564 67.587 51.853 1.00 78.60 387 ARG B N 1
ATOM 3917 C CA . ARG B 1 317 ? -13.436 67.120 50.781 1.00 69.09 387 ARG B CA 1
ATOM 3918 C C . ARG B 1 317 ? -12.578 66.578 49.656 1.00 99.36 387 ARG B C 1
ATOM 3919 O O . ARG B 1 317 ? -12.838 65.494 49.150 1.00 90.90 387 ARG B O 1
ATOM 3927 N N . PHE B 1 318 ? -11.565 67.346 49.261 1.00 107.62 388 PHE B N 1
ATOM 3928 C CA . PHE B 1 318 ? -10.714 66.927 48.172 1.00 85.12 388 PHE B CA 1
ATOM 3929 C C . PHE B 1 318 ? -9.929 65.677 48.552 1.00 80.66 388 PHE B C 1
ATOM 3930 O O . PHE B 1 318 ? -9.838 64.753 47.757 1.00 82.25 388 PHE B O 1
ATOM 3938 N N . LYS B 1 319 ? -9.402 65.624 49.770 1.00 63.06 389 LYS B N 1
ATOM 3939 C CA . LYS B 1 319 ? -8.599 64.478 50.173 1.00 56.70 389 LYS B CA 1
ATOM 3940 C C . LYS B 1 319 ? -9.467 63.232 50.130 1.00 90.31 389 LYS B C 1
ATOM 3941 O O . LYS B 1 319 ? -9.037 62.197 49.630 1.00 95.76 389 LYS B O 1
ATOM 3947 N N . GLY B 1 320 ? -10.684 63.338 50.656 1.00 85.98 390 GLY B N 1
ATOM 3948 C CA . GLY B 1 320 ? -11.579 62.201 50.703 1.00 81.66 390 GLY B CA 1
ATOM 3949 C C . GLY B 1 320 ? -11.857 61.696 49.309 1.00 73.41 390 GLY B C 1
ATOM 3950 O O . GLY B 1 320 ? -11.718 60.501 49.046 1.00 88.84 390 GLY B O 1
ATOM 3951 N N . GLU B 1 321 ? -12.232 62.612 48.419 1.00 65.87 391 GLU B N 1
ATOM 3952 C CA . GLU B 1 321 ? -12.537 62.256 47.034 1.00 68.42 391 GLU B CA 1
ATOM 3953 C C . GLU B 1 321 ? -11.354 61.515 46.385 1.00 81.29 391 GLU B C 1
ATOM 3954 O O . GLU B 1 321 ? -11.551 60.483 45.757 1.00 77.84 391 GLU B O 1
ATOM 3960 N N . TYR B 1 322 ? -10.136 62.032 46.559 1.00 63.77 392 TYR B N 1
ATOM 3961 C CA . TYR B 1 322 ? -8.962 61.428 45.942 1.00 70.82 392 TYR B CA 1
ATOM 3962 C C . TYR B 1 322 ? -8.691 60.022 46.487 1.00 80.61 392 TYR B C 1
ATOM 3963 O O . TYR B 1 322 ? -8.509 59.065 45.721 1.00 96.43 392 TYR B O 1
ATOM 3972 N N . TYR B 1 323 ? -8.674 59.908 47.809 1.00 70.38 393 TYR B N 1
ATOM 3973 C CA . TYR B 1 323 ? -8.448 58.628 48.453 1.00 79.99 393 TYR B CA 1
ATOM 3974 C C . TYR B 1 323 ? -9.520 57.636 48.014 1.00 86.36 393 TYR B C 1
ATOM 3975 O O . TYR B 1 323 ? -9.252 56.443 47.835 1.00 70.12 393 TYR B O 1
ATOM 3984 N N . SER B 1 324 ? -10.727 58.151 47.809 1.00 76.09 394 SER B N 1
ATOM 3985 C CA . SER B 1 324 ? -11.830 57.324 47.359 1.00 77.63 394 SER B CA 1
ATOM 3986 C C . SER B 1 324 ? -11.556 56.781 45.965 1.00 66.24 394 SER B C 1
ATOM 3987 O O . SER B 1 324 ? -11.874 55.642 45.680 1.00 76.61 394 SER B O 1
ATOM 3990 N N . ASN B 1 325 ? -10.977 57.608 45.108 1.00 69.85 395 ASN B N 1
ATOM 3991 C CA . ASN B 1 325 ? -10.670 57.184 43.766 1.00 64.00 395 ASN B CA 1
ATOM 3992 C C . ASN B 1 325 ? -9.652 56.069 43.792 1.00 68.72 395 ASN B C 1
ATOM 3993 O O . ASN B 1 325 ? -9.760 55.115 43.016 1.00 65.58 395 ASN B O 1
ATOM 3998 N N . ILE B 1 326 ? -8.680 56.183 44.689 1.00 51.72 396 ILE B N 1
ATOM 3999 C CA . ILE B 1 326 ? -7.663 55.174 44.791 1.00 58.99 396 ILE B CA 1
ATOM 4000 C C . ILE B 1 326 ? -8.289 53.839 45.157 1.00 75.12 396 ILE B C 1
ATOM 4001 O O . ILE B 1 326 ? -8.010 52.826 44.522 1.00 85.99 396 ILE B O 1
ATOM 4006 N N . ARG B 1 327 ? -9.144 53.848 46.169 1.00 75.85 397 ARG B N 1
ATOM 4007 C CA . ARG B 1 327 ? -9.826 52.629 46.588 1.00 65.49 397 ARG B CA 1
ATOM 4008 C C . ARG B 1 327 ? -10.750 52.106 45.523 1.00 56.87 397 ARG B C 1
ATOM 4009 O O . ARG B 1 327 ? -10.732 50.934 45.238 1.00 60.65 397 ARG B O 1
ATOM 4017 N N . GLY B 1 328 ? -11.526 52.994 44.920 1.00 57.81 398 GLY B N 1
ATOM 4018 C CA . GLY B 1 328 ? -12.479 52.623 43.877 1.00 53.36 398 GLY B CA 1
ATOM 4019 C C . GLY B 1 328 ? -11.786 51.941 42.705 1.00 71.45 398 GLY B C 1
ATOM 4020 O O . GLY B 1 328 ? -12.280 50.952 42.167 1.00 70.42 398 GLY B O 1
ATOM 4021 N N . THR B 1 329 ? -10.631 52.470 42.321 1.00 74.61 399 THR B N 1
ATOM 4022 C CA . THR B 1 329 ? -9.934 51.960 41.167 1.00 68.47 399 THR B CA 1
ATOM 4023 C C . THR B 1 329 ? -9.341 50.592 41.472 1.00 65.35 399 THR B C 1
ATOM 4024 O O . THR B 1 329 ? -9.439 49.692 40.640 1.00 71.49 399 THR B O 1
ATOM 4028 N N . PHE B 1 330 ? -8.776 50.420 42.665 1.00 46.98 400 PHE B N 1
ATOM 4029 C CA . PHE B 1 330 ? -8.220 49.113 43.025 1.00 57.68 400 PHE B CA 1
ATOM 4030 C C . PHE B 1 330 ? -9.285 48.049 43.222 1.00 65.31 400 PHE B C 1
ATOM 4031 O O . PHE B 1 330 ? -9.084 46.902 42.868 1.00 65.10 400 PHE B O 1
ATOM 4039 N N . LYS B 1 331 ? -10.420 48.427 43.785 1.00 60.03 401 LYS B N 1
ATOM 4040 C CA . LYS B 1 331 ? -11.465 47.467 43.980 1.00 66.97 401 LYS B CA 1
ATOM 4041 C C . LYS B 1 331 ? -11.961 47.091 42.605 1.00 65.03 401 LYS B C 1
ATOM 4042 O O . LYS B 1 331 ? -12.088 45.924 42.291 1.00 75.65 401 LYS B O 1
ATOM 4048 N N . GLY B 1 332 ? -12.204 48.087 41.775 1.00 68.03 402 GLY B N 1
ATOM 4049 C CA . GLY B 1 332 ? -12.684 47.841 40.427 1.00 56.47 402 GLY B CA 1
ATOM 4050 C C . GLY B 1 332 ? -11.733 46.971 39.639 1.00 70.60 402 GLY B C 1
ATOM 4051 O O . GLY B 1 332 ? -12.160 46.217 38.762 1.00 69.27 402 GLY B O 1
ATOM 4052 N N . PHE B 1 333 ? -10.441 47.080 39.937 1.00 70.61 403 PHE B N 1
ATOM 4053 C CA . PHE B 1 333 ? -9.453 46.290 39.227 1.00 64.84 403 PHE B CA 1
ATOM 4054 C C . PHE B 1 333 ? -9.581 44.828 39.627 1.00 57.11 403 PHE B C 1
ATOM 4055 O O . PHE B 1 333 ? -9.671 43.962 38.758 1.00 72.89 403 PHE B O 1
ATOM 4063 N N . THR B 1 334 ? -9.590 44.573 40.938 1.00 58.39 404 THR B N 1
ATOM 4064 C CA . THR B 1 334 ? -9.736 43.236 41.485 1.00 48.30 404 THR B CA 1
ATOM 4065 C C . THR B 1 334 ? -11.078 42.591 41.101 1.00 46.52 404 THR B C 1
ATOM 4066 O O . THR B 1 334 ? -11.153 41.397 40.874 1.00 62.62 404 THR B O 1
ATOM 4070 N N . ASP B 1 335 ? -12.127 43.388 40.998 1.00 55.71 405 ASP B N 1
ATOM 4071 C CA . ASP B 1 335 ? -13.459 42.853 40.695 1.00 64.89 405 ASP B CA 1
ATOM 4072 C C . ASP B 1 335 ? -13.640 42.427 39.252 1.00 54.61 405 ASP B C 1
ATOM 4073 O O . ASP B 1 335 ? -14.495 41.613 38.967 1.00 70.03 405 ASP B O 1
ATOM 4078 N N . GLY B 1 336 ? -12.854 42.989 38.341 1.00 56.64 406 GLY B N 1
ATOM 4079 C CA . GLY B 1 336 ? -12.975 42.682 36.901 1.00 54.04 406 GLY B CA 1
ATOM 4080 C C . GLY B 1 336 ? -13.688 43.749 36.088 1.00 48.23 406 GLY B C 1
ATOM 4081 O O . GLY B 1 336 ? -14.043 43.540 34.908 1.00 61.23 406 GLY B O 1
ATOM 4082 N N . LEU B 1 337 ? -13.890 44.900 36.715 1.00 43.87 407 LEU B N 1
ATOM 4083 C CA . LEU B 1 337 ? -14.624 45.987 36.085 1.00 53.24 407 LEU B CA 1
ATOM 4084 C C . LEU B 1 337 ? -13.760 46.687 35.074 1.00 61.14 407 LEU B C 1
ATOM 4085 O O . LEU B 1 337 ? -14.254 47.071 34.004 1.00 67.43 407 LEU B O 1
ATOM 4090 N N . HIS B 1 338 ? -12.485 46.876 35.433 1.00 62.54 408 HIS B N 1
ATOM 4091 C CA . HIS B 1 338 ? -11.540 47.594 34.576 1.00 82.08 408 HIS B CA 1
ATOM 4092 C C . HIS B 1 338 ? -10.118 47.064 34.714 1.00 70.90 408 HIS B C 1
ATOM 4093 O O . HIS B 1 338 ? -9.827 46.249 35.596 1.00 58.09 408 HIS B O 1
ATOM 4100 N N . PHE B 1 339 ? -9.242 47.484 33.799 1.00 71.22 409 PHE B N 1
ATOM 4101 C CA . PHE B 1 339 ? -7.905 46.892 33.730 1.00 64.93 409 PHE B CA 1
ATOM 4102 C C . PHE B 1 339 ? -6.820 47.936 33.814 1.00 61.49 409 PHE B C 1
ATOM 4103 O O . PHE B 1 339 ? -5.682 47.726 33.425 1.00 59.81 409 PHE B O 1
ATOM 4111 N N . GLN B 1 340 ? -7.177 49.048 34.424 1.00 79.11 410 GLN B N 1
ATOM 4112 C CA . GLN B 1 340 ? -6.273 50.141 34.533 1.00 64.27 410 GLN B CA 1
ATOM 4113 C C . GLN B 1 340 ? -6.401 50.903 35.847 1.00 61.35 410 GLN B C 1
ATOM 4114 O O . GLN B 1 340 ? -7.502 51.278 36.220 1.00 71.73 410 GLN B O 1
ATOM 4120 N N . ILE B 1 341 ? -5.282 51.173 36.516 1.00 72.10 411 ILE B N 1
ATOM 4121 C CA . ILE B 1 341 ? -5.285 52.059 37.685 1.00 66.22 411 ILE B CA 1
ATOM 4122 C C . ILE B 1 341 ? -5.379 53.505 37.243 1.00 66.84 411 ILE B C 1
ATOM 4123 O O . ILE B 1 341 ? -4.473 54.018 36.583 1.00 101.05 411 ILE B O 1
ATOM 4136 N N . THR B 1 343 ? -6.403 57.211 39.020 1.00 81.44 413 THR B N 1
ATOM 4137 C CA . THR B 1 343 ? -6.687 57.894 40.296 1.00 73.27 413 THR B CA 1
ATOM 4138 C C . THR B 1 343 ? -7.296 59.295 40.098 1.00 75.82 413 THR B C 1
ATOM 4139 O O . THR B 1 343 ? -7.797 59.894 41.040 1.00 56.36 413 THR B O 1
ATOM 4143 N N . ASP B 1 344 ? -7.290 59.771 38.846 1.00 95.28 414 ASP B N 1
ATOM 4144 C CA . ASP B 1 344 ? -7.597 61.155 38.472 1.00 86.77 414 ASP B CA 1
ATOM 4145 C C . ASP B 1 344 ? -6.626 62.120 39.211 1.00 93.24 414 ASP B C 1
ATOM 4146 O O . ASP B 1 344 ? -7.026 63.136 39.776 1.00 82.82 414 ASP B O 1
ATOM 4151 N N . GLY B 1 345 ? -5.338 61.772 39.178 1.00 84.87 415 GLY B N 1
ATOM 4152 C CA . GLY B 1 345 ? -4.301 62.458 39.942 1.00 89.61 415 GLY B CA 1
ATOM 4153 C C . GLY B 1 345 ? -4.101 63.914 39.584 1.00 83.73 415 GLY B C 1
ATOM 4154 O O . GLY B 1 345 ? -4.218 64.791 40.436 1.00 100.15 415 GLY B O 1
ATOM 4155 N N . ASP B 1 346 ? -3.806 64.171 38.320 1.00 71.20 416 ASP B N 1
ATOM 4156 C CA . ASP B 1 346 ? -3.600 65.525 37.845 1.00 83.05 416 ASP B CA 1
ATOM 4157 C C . ASP B 1 346 ? -4.747 66.490 38.254 1.00 69.30 416 ASP B C 1
ATOM 4158 O O . ASP B 1 346 ? -4.486 67.578 38.765 1.00 96.98 416 ASP B O 1
ATOM 4163 N N . LYS B 1 347 ? -5.994 66.083 38.055 1.00 65.11 417 LYS B N 1
ATOM 4164 C CA . LYS B 1 347 ? -7.147 66.914 38.430 1.00 78.28 417 LYS B CA 1
ATOM 4165 C C . LYS B 1 347 ? -7.094 67.338 39.915 1.00 68.25 417 LYS B C 1
ATOM 4166 O O . LYS B 1 347 ? -7.285 68.503 40.250 1.00 67.35 417 LYS B O 1
ATOM 4172 N N . TYR B 1 348 ? -6.775 66.386 40.777 1.00 72.09 418 TYR B N 1
ATOM 4173 C CA . TYR B 1 348 ? -6.783 66.603 42.225 1.00 82.23 418 TYR B CA 1
ATOM 4174 C C . TYR B 1 348 ? -5.608 67.423 42.684 1.00 83.89 418 TYR B C 1
ATOM 4175 O O . TYR B 1 348 ? -5.741 68.252 43.586 1.00 107.61 418 TYR B O 1
ATOM 4184 N N . ARG B 1 349 ? -4.468 67.207 42.038 1.00 87.10 419 ARG B N 1
ATOM 4185 C CA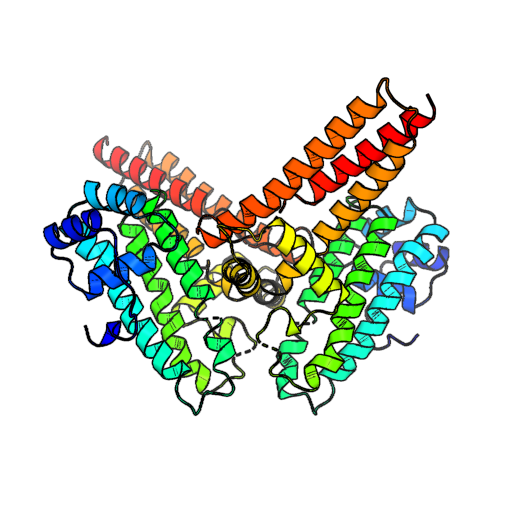 . ARG B 1 349 ? -3.288 68.030 42.258 1.00 73.04 419 ARG B CA 1
ATOM 4186 C C . ARG B 1 349 ? -3.607 69.514 41.952 1.00 72.12 419 ARG B C 1
ATOM 4187 O O . ARG B 1 349 ? -3.380 70.392 42.790 1.00 89.52 419 ARG B O 1
ATOM 4195 N N . ASN B 1 350 ? -4.184 69.784 40.789 1.00 61.45 420 ASN B N 1
ATOM 4196 C CA . ASN B 1 350 ? -4.596 71.133 40.476 1.00 59.61 420 ASN B CA 1
ATOM 4197 C C . ASN B 1 350 ? -5.568 71.698 41.515 1.00 71.84 420 ASN B C 1
ATOM 4198 O O . ASN B 1 350 ? -5.464 72.869 41.886 1.00 106.32 420 ASN B O 1
ATOM 4203 N N . TYR B 1 351 ? -6.485 70.865 42.001 1.00 73.57 421 TYR B N 1
ATOM 4204 C CA . TYR B 1 351 ? -7.444 71.310 43.011 1.00 74.99 421 TYR B CA 1
ATOM 4205 C C . TYR B 1 351 ? -6.726 71.783 44.281 1.00 74.29 421 TYR B C 1
ATOM 4206 O O . TYR B 1 351 ? -7.051 72.851 44.816 1.00 72.92 421 TYR B O 1
ATOM 4215 N N . PHE B 1 352 ? -5.759 70.996 44.753 1.00 66.52 422 PHE B N 1
ATOM 4216 C CA . PHE B 1 352 ? -4.971 71.380 45.920 1.00 79.48 422 PHE B CA 1
ATOM 4217 C C . PHE B 1 352 ? -4.168 72.661 45.684 1.00 84.16 422 PHE B C 1
ATOM 4218 O O . PHE B 1 352 ? -4.039 73.491 46.585 1.00 88.37 422 PHE B O 1
ATOM 4226 N N . ILE B 1 353 ? -3.652 72.830 44.475 1.00 71.44 423 ILE B N 1
ATOM 4227 C CA . ILE B 1 353 ? -2.858 74.004 44.157 1.00 78.95 423 ILE B CA 1
ATOM 4228 C C . ILE B 1 353 ? -3.744 75.264 44.291 1.00 76.84 423 ILE B C 1
ATOM 4229 O O . ILE B 1 353 ? -3.412 76.171 45.060 1.00 73.19 423 ILE B O 1
ATOM 4234 N N . ILE B 1 354 ? -4.877 75.297 43.580 1.00 67.86 424 ILE B N 1
ATOM 4235 C CA . ILE B 1 354 ? -5.827 76.410 43.675 1.00 54.01 424 ILE B CA 1
ATOM 4236 C C . ILE B 1 354 ? -6.149 76.697 45.130 1.00 59.40 424 ILE B C 1
ATOM 4237 O O . ILE B 1 354 ? -6.151 77.854 45.551 1.00 79.96 424 ILE B O 1
ATOM 4242 N N . LEU B 1 355 ? -6.363 75.635 45.896 1.00 73.99 425 LEU B N 1
ATOM 4243 C CA . LEU B 1 355 ? -6.684 75.758 47.304 1.00 71.78 425 LEU B CA 1
ATOM 4244 C C . LEU B 1 355 ? -5.556 76.434 48.075 1.00 67.78 425 LEU B C 1
ATOM 4245 O O . LEU B 1 355 ? -5.810 77.349 48.846 1.00 73.59 425 LEU B O 1
ATOM 4250 N N . LYS B 1 356 ? -4.319 75.998 47.849 1.00 61.23 426 LYS B N 1
ATOM 4251 C CA . LYS B 1 356 ? -3.157 76.621 48.480 1.00 71.55 426 LYS B CA 1
ATOM 4252 C C . LYS B 1 356 ? -3.128 78.131 48.206 1.00 80.67 426 LYS B C 1
ATOM 4253 O O . LYS B 1 356 ? -2.882 78.925 49.116 1.00 85.97 426 LYS B O 1
ATOM 4259 N N . PHE B 1 357 ? -3.413 78.512 46.967 1.00 67.57 427 PHE B N 1
ATOM 4260 C CA . PHE B 1 357 ? -3.409 79.915 46.607 1.00 78.70 427 PHE B CA 1
ATOM 4261 C C . PHE B 1 357 ? -4.514 80.667 47.280 1.00 70.34 427 PHE B C 1
ATOM 4262 O O . PHE B 1 357 ? -4.320 81.801 47.667 1.00 113.00 427 PHE B O 1
ATOM 4270 N N . ASP B 1 358 ? -5.673 80.051 47.432 1.00 67.13 428 ASP B N 1
ATOM 4271 C CA . ASP B 1 358 ? -6.746 80.761 48.107 1.00 85.23 428 ASP B CA 1
ATOM 4272 C C . ASP B 1 358 ? -6.432 80.917 49.593 1.00 77.60 428 ASP B C 1
ATOM 4273 O O . ASP B 1 358 ? -6.800 81.926 50.177 1.00 90.41 428 ASP B O 1
ATOM 4278 N N . ALA B 1 359 ? -5.699 79.961 50.164 1.00 61.83 429 ALA B N 1
ATOM 4279 C CA . ALA B 1 359 ? -5.279 80.032 51.565 1.00 73.34 429 ALA B CA 1
ATOM 4280 C C . ALA B 1 359 ? -4.186 81.077 51.795 1.00 95.58 429 ALA B C 1
ATOM 4281 O O . ALA B 1 359 ? -4.185 81.789 52.810 1.00 85.29 429 ALA B O 1
ATOM 4283 N N . GLN B 1 360 ? -3.250 81.155 50.859 1.00 84.28 430 GLN B N 1
ATOM 4284 C CA . GLN B 1 360 ? -2.226 82.177 50.909 1.00 83.13 430 GLN B CA 1
ATOM 4285 C C . GLN B 1 360 ? -2.863 83.562 50.735 1.00 78.34 430 GLN B C 1
ATOM 4286 O O . GLN B 1 360 ? -2.479 84.506 51.414 1.00 102.08 430 GLN B O 1
ATOM 4292 N N . ALA B 1 361 ? -3.867 83.657 49.869 1.00 68.19 431 ALA B N 1
ATOM 4293 C CA . ALA B 1 361 ? -4.537 84.930 49.592 1.00 72.17 431 ALA B CA 1
ATOM 4294 C C . ALA B 1 361 ? -5.450 85.323 50.725 1.00 66.26 431 ALA B C 1
ATOM 4295 O O . ALA B 1 361 ? -5.786 86.482 50.858 1.00 102.32 431 ALA B O 1
ATOM 4297 N N . ALA B 1 362 ? -5.868 84.364 51.531 1.00 74.89 432 ALA B N 1
ATOM 4298 C CA . ALA B 1 362 ? -6.770 84.675 52.621 1.00 74.23 432 ALA B CA 1
ATOM 4299 C C . ALA B 1 362 ? -6.003 84.934 53.918 1.00 69.10 432 ALA B C 1
ATOM 4300 O O . ALA B 1 362 ? -6.520 85.631 54.789 1.00 74.74 432 ALA B O 1
ATOM 4302 N N . ARG B 1 363 ? -4.775 84.412 54.038 1.00 65.32 433 ARG B N 1
ATOM 4303 C CA . ARG B 1 363 ? -3.860 84.828 55.133 1.00 72.46 433 ARG B CA 1
ATOM 4304 C C . ARG B 1 363 ? -3.678 86.346 55.110 1.00 79.16 433 ARG B C 1
ATOM 4305 O O . ARG B 1 363 ? -3.721 86.994 56.142 1.00 113.82 433 ARG B O 1
ATOM 4313 N N . VAL B 1 364 ? -3.481 86.890 53.919 1.00 78.10 434 VAL B N 1
ATOM 4314 C CA . VAL B 1 364 ? -3.236 88.309 53.741 1.00 90.46 434 VAL B CA 1
ATOM 4315 C C . VAL B 1 364 ? -4.471 89.157 54.066 1.00 89.63 434 VAL B C 1
ATOM 4316 O O . VAL B 1 364 ? -4.345 90.186 54.715 1.00 125.59 434 VAL B O 1
ATOM 4320 N N . ALA B 1 365 ? -5.654 88.735 53.640 1.00 78.17 435 ALA B N 1
ATOM 4321 C CA . ALA B 1 365 ? -6.865 89.475 54.002 1.00 97.65 435 ALA B CA 1
ATOM 4322 C C . ALA B 1 365 ? -7.274 89.037 55.410 1.00 99.50 435 ALA B C 1
ATOM 4323 O O . ALA B 1 365 ? -7.880 89.784 56.159 1.00 80.45 435 ALA B O 1
#